Protein AF-A0A293MGV5-F1 (afdb_monomer_lite)

InterPro domains:
  IPR002937 Amine oxidase [PF01593] (5-218)
  IPR002937 Amine oxidase [PF01593] (266-748)
  IPR036188 FAD/NAD(P)-binding domain superfamily [G3DSA:3.50.50.60] (161-233)
  IPR036188 FAD/NAD(P)-binding domain superfamily [G3DSA:3.50.50.60] (258-746)
  IPR036188 FAD/NAD(P)-binding domain superfamily [SSF51905] (5-222)
  IPR036188 FAD/NAD(P)-binding domain superfamily [SSF51905] (254-751)
  IPR050281 Flavin monoamine oxidase and related enzymes [PTHR10742] (247-752)

Structure (mmCIF, N/CA/C/O backbone):
data_AF-A0A293MGV5-F1
#
_entry.id   AF-A0A293MGV5-F1
#
loop_
_atom_site.group_PDB
_atom_site.id
_atom_site.type_symbol
_atom_site.label_atom_id
_atom_site.label_alt_id
_atom_site.label_comp_id
_atom_site.label_asym_id
_atom_site.label_entity_id
_atom_site.label_seq_id
_atom_site.pdbx_PDB_ins_code
_atom_site.Cartn_x
_atom_site.Cartn_y
_atom_site.Cartn_z
_atom_site.occupancy
_atom_site.B_iso_or_equiv
_atom_site.auth_seq_id
_atom_site.auth_comp_id
_atom_site.auth_asym_id
_atom_site.auth_atom_id
_atom_site.pdbx_PDB_model_num
ATOM 1 N N . MET A 1 1 ? 25.548 28.400 -25.382 1.00 33.22 1 MET A N 1
ATOM 2 C CA . MET A 1 1 ? 24.827 29.669 -25.643 1.00 33.22 1 MET A CA 1
ATOM 3 C C . MET A 1 1 ? 23.356 29.427 -25.341 1.00 33.22 1 MET A C 1
ATOM 5 O O . MET A 1 1 ? 22.909 28.340 -25.686 1.00 33.22 1 MET A O 1
ATOM 9 N N . PRO A 1 2 ? 22.609 30.352 -24.710 1.00 43.50 2 PRO A N 1
ATOM 10 C CA . PRO A 1 2 ? 21.152 30.217 -24.649 1.00 43.50 2 PRO A CA 1
ATOM 11 C C . PRO A 1 2 ? 20.612 30.176 -26.086 1.00 43.50 2 PRO A C 1
ATOM 13 O O . PRO A 1 2 ? 21.151 30.873 -26.947 1.00 43.50 2 PRO A O 1
ATOM 16 N N . ILE A 1 3 ? 19.621 29.329 -26.365 1.00 45.78 3 ILE A N 1
ATOM 17 C CA . ILE A 1 3 ? 18.973 29.240 -27.683 1.00 45.78 3 ILE A CA 1
ATOM 18 C C . ILE A 1 3 ? 18.400 30.630 -27.993 1.00 45.78 3 ILE A C 1
ATOM 20 O O . ILE A 1 3 ? 17.550 31.123 -27.258 1.00 45.78 3 ILE A O 1
ATOM 24 N N . ARG A 1 4 ? 18.934 31.318 -29.009 1.00 56.81 4 ARG A N 1
ATOM 25 C CA . ARG A 1 4 ? 18.599 32.730 -29.294 1.00 56.81 4 ARG A CA 1
ATOM 26 C C . ARG A 1 4 ? 17.511 32.906 -30.359 1.00 56.81 4 ARG A C 1
ATOM 28 O O . ARG A 1 4 ? 17.035 34.025 -30.524 1.00 56.81 4 ARG A O 1
ATOM 35 N N . SER A 1 5 ? 17.096 31.841 -31.044 1.00 73.44 5 SER A N 1
ATOM 36 C CA . SER A 1 5 ? 16.064 31.880 -32.090 1.00 73.44 5 SER A CA 1
ATOM 37 C C . SER A 1 5 ? 15.592 30.473 -32.468 1.00 73.44 5 SER A C 1
ATOM 39 O O . SER A 1 5 ? 16.353 29.517 -32.329 1.00 73.44 5 SER A O 1
ATOM 41 N N . PHE A 1 6 ? 14.361 30.366 -32.974 1.00 79.88 6 PHE A N 1
ATOM 42 C CA . PHE A 1 6 ? 13.893 29.201 -33.729 1.00 79.88 6 PHE A CA 1
ATOM 43 C C . PHE A 1 6 ? 14.280 29.378 -35.203 1.00 79.88 6 PHE A C 1
ATOM 45 O O . PHE A 1 6 ? 14.140 30.484 -35.733 1.00 79.88 6 PHE A O 1
ATOM 52 N N . ASP A 1 7 ? 14.777 28.315 -35.834 1.00 78.62 7 ASP A N 1
ATOM 53 C CA . ASP A 1 7 ? 15.048 28.249 -37.273 1.00 78.62 7 ASP A CA 1
ATOM 54 C C . ASP A 1 7 ? 14.378 26.982 -37.840 1.00 78.62 7 ASP A C 1
ATOM 56 O O . ASP A 1 7 ? 14.788 25.882 -37.461 1.00 78.62 7 ASP A O 1
ATOM 60 N N . PRO A 1 8 ? 13.322 27.110 -38.666 1.00 85.88 8 PRO A N 1
ATOM 61 C CA . PRO A 1 8 ? 12.692 28.358 -39.112 1.00 85.88 8 PRO A CA 1
ATOM 62 C C . PRO A 1 8 ? 11.963 29.116 -37.977 1.00 85.88 8 PRO A C 1
ATOM 64 O O . PRO A 1 8 ? 11.707 28.551 -36.909 1.00 85.88 8 PRO A O 1
ATOM 67 N N . PRO A 1 9 ? 11.602 30.402 -38.178 1.00 85.56 9 PRO A N 1
ATOM 68 C CA . PRO A 1 9 ? 10.814 31.159 -37.208 1.00 85.56 9 PRO A CA 1
ATOM 69 C C . PRO A 1 9 ? 9.489 30.470 -36.855 1.00 85.56 9 PRO A C 1
ATOM 71 O O . PRO A 1 9 ? 8.851 29.847 -37.703 1.00 85.56 9 PRO A O 1
ATOM 74 N N . LEU A 1 10 ? 9.044 30.636 -35.605 1.00 88.19 10 LEU A N 1
ATOM 75 C CA . LEU A 1 10 ? 7.764 30.097 -35.142 1.00 88.19 10 LEU A CA 1
ATOM 76 C C . LEU A 1 10 ? 6.576 30.656 -35.949 1.00 88.19 10 LEU A C 1
ATOM 78 O O . LEU A 1 10 ? 6.637 31.806 -36.396 1.00 88.19 10 LEU A O 1
ATOM 82 N N . PRO A 1 11 ? 5.458 29.907 -36.047 1.00 89.94 11 PRO A N 1
ATOM 83 C CA . PRO A 1 11 ? 4.230 30.398 -36.668 1.00 89.94 11 PRO A CA 1
ATOM 84 C C . PRO A 1 11 ? 3.781 31.749 -36.096 1.00 89.94 11 PRO A C 1
ATOM 86 O O . PRO A 1 11 ? 3.897 31.992 -34.892 1.00 89.94 11 PRO A O 1
ATOM 89 N N . GLU A 1 12 ? 3.212 32.612 -36.943 1.00 88.31 12 GLU A N 1
ATOM 90 C CA . GLU A 1 12 ? 2.840 33.990 -36.583 1.00 88.31 12 GLU A CA 1
ATOM 91 C C . GLU A 1 12 ? 1.939 34.053 -35.345 1.00 88.31 12 GLU A C 1
ATOM 93 O O . GLU A 1 12 ? 2.203 34.828 -34.429 1.00 88.31 12 GLU A O 1
ATOM 98 N N . LYS A 1 13 ? 0.941 33.166 -35.261 1.00 86.94 13 LYS A N 1
ATOM 99 C CA . LYS A 1 13 ? 0.036 33.055 -34.107 1.00 86.94 13 LYS A CA 1
ATOM 100 C C . LYS A 1 13 ? 0.788 32.789 -32.795 1.00 86.94 13 LYS A C 1
ATOM 102 O O . LYS A 1 13 ? 0.472 33.364 -31.757 1.00 86.94 13 LYS A O 1
ATOM 107 N N . LYS A 1 14 ? 1.833 31.962 -32.856 1.00 90.56 14 LYS A N 1
ATOM 108 C CA . LYS A 1 14 ? 2.674 31.590 -31.714 1.00 90.56 14 LYS A CA 1
ATOM 109 C C . LYS A 1 14 ? 3.620 32.724 -31.328 1.00 90.56 14 LYS A C 1
ATOM 111 O O . LYS A 1 14 ? 3.763 33.036 -30.150 1.00 90.56 14 LYS A O 1
ATOM 116 N N . MET A 1 15 ? 4.211 33.391 -32.320 1.00 88.81 15 MET A N 1
ATOM 117 C CA . MET A 1 15 ? 5.006 34.606 -32.111 1.00 88.81 15 MET A CA 1
ATOM 118 C C . MET A 1 15 ? 4.174 35.735 -31.499 1.00 88.81 15 MET A C 1
ATOM 120 O O . MET A 1 15 ? 4.673 36.461 -30.641 1.00 88.81 15 MET A O 1
ATOM 124 N N . LEU A 1 16 ? 2.914 35.873 -31.913 1.00 89.19 16 LEU A N 1
ATOM 125 C CA . LEU A 1 16 ? 1.977 36.838 -31.353 1.00 89.19 16 LEU A CA 1
ATOM 126 C C . LEU A 1 16 ? 1.680 36.522 -29.884 1.00 89.19 16 LEU A C 1
ATOM 128 O O . LEU A 1 16 ? 1.791 37.421 -29.055 1.00 89.19 16 LEU A O 1
ATOM 132 N N . ALA A 1 17 ? 1.413 35.256 -29.543 1.00 89.88 17 ALA A N 1
ATOM 133 C CA . ALA A 1 17 ? 1.222 34.829 -28.155 1.00 89.88 17 ALA A CA 1
ATOM 134 C C . ALA A 1 17 ? 2.461 35.106 -27.285 1.00 89.88 17 ALA A C 1
ATOM 136 O O . ALA A 1 17 ? 2.333 35.698 -26.219 1.00 89.88 17 ALA A O 1
ATOM 137 N N . ILE A 1 18 ? 3.670 34.783 -27.765 1.00 89.06 18 ILE A N 1
ATOM 138 C CA . ILE A 1 18 ? 4.932 35.063 -27.046 1.00 89.06 18 ILE A CA 1
ATOM 139 C C . ILE A 1 18 ? 5.128 36.563 -26.803 1.00 89.06 18 ILE A C 1
ATOM 141 O O . ILE A 1 18 ? 5.591 36.957 -25.739 1.00 89.06 18 ILE A O 1
ATOM 145 N N . ARG A 1 19 ? 4.800 37.408 -27.787 1.00 88.25 19 ARG A N 1
ATOM 146 C CA . ARG A 1 19 ? 4.944 38.869 -27.670 1.00 88.25 19 ARG A CA 1
ATOM 147 C C . ARG A 1 19 ? 3.887 39.506 -26.772 1.00 88.25 19 ARG A C 1
ATOM 149 O O . ARG A 1 19 ? 4.117 40.604 -26.277 1.00 88.25 19 ARG A O 1
ATOM 156 N N . SER A 1 20 ? 2.738 38.855 -26.622 1.00 90.19 20 SER A N 1
ATOM 157 C CA . SER A 1 20 ? 1.578 39.409 -25.920 1.00 90.19 20 SER A CA 1
ATOM 158 C C . SER A 1 20 ? 1.483 38.925 -24.482 1.00 90.19 20 SER A C 1
ATOM 160 O O . SER A 1 20 ? 1.046 39.687 -23.625 1.00 90.19 20 SER A O 1
ATOM 162 N N . LEU A 1 21 ? 1.901 37.691 -24.192 1.00 90.19 21 LEU A N 1
ATOM 163 C CA . LEU A 1 21 ? 1.948 37.182 -22.826 1.00 90.19 21 LEU A CA 1
ATOM 164 C C . LEU A 1 21 ? 2.904 38.033 -21.990 1.00 90.19 21 LEU A C 1
ATOM 166 O O . LEU A 1 21 ? 4.056 38.266 -22.357 1.00 90.19 21 LEU A O 1
ATOM 170 N N . GLY A 1 22 ? 2.396 38.515 -20.860 1.00 90.06 22 GLY A N 1
ATOM 171 C CA . GLY A 1 22 ? 3.179 39.291 -19.919 1.00 90.06 22 GLY A CA 1
ATOM 172 C C . GLY A 1 22 ? 3.967 38.379 -18.992 1.00 90.06 22 GLY A C 1
ATOM 173 O O . GLY A 1 22 ? 3.568 37.248 -18.716 1.00 90.06 22 GLY A O 1
ATOM 174 N N . TYR A 1 23 ? 5.065 38.897 -18.457 1.00 90.75 23 TYR A N 1
ATOM 175 C CA . TYR A 1 23 ? 5.704 38.326 -17.280 1.00 90.75 23 TYR A CA 1
ATOM 176 C C . TYR A 1 23 ? 6.105 39.438 -16.313 1.00 90.75 23 TYR A C 1
ATOM 178 O O . TYR A 1 23 ? 6.384 40.572 -16.711 1.00 90.75 23 TYR A O 1
ATOM 186 N N . GLY A 1 24 ? 6.070 39.125 -15.023 1.00 90.00 24 GLY A N 1
ATOM 187 C CA . GLY A 1 24 ? 6.412 40.027 -13.934 1.00 90.00 24 GLY A CA 1
ATOM 188 C C . GLY A 1 24 ? 7.615 39.536 -13.139 1.00 90.00 24 GLY A C 1
ATOM 189 O O . GLY A 1 24 ? 7.994 38.364 -13.199 1.00 90.00 24 GLY A O 1
ATOM 190 N N . THR A 1 25 ? 8.182 40.449 -12.354 1.00 91.94 25 THR A N 1
ATOM 191 C CA . THR A 1 25 ? 9.250 40.158 -11.395 1.00 91.94 25 THR A CA 1
ATOM 192 C C . THR A 1 25 ? 8.686 40.250 -9.986 1.00 91.94 25 THR A C 1
ATOM 194 O O . THR A 1 25 ? 8.092 41.255 -9.596 1.00 91.94 25 THR A O 1
ATOM 197 N N . GLY A 1 26 ? 8.865 39.180 -9.230 1.00 92.75 26 GLY A N 1
ATOM 198 C CA . GLY A 1 26 ? 8.549 39.077 -7.817 1.00 92.75 26 GLY A CA 1
ATOM 199 C C . GLY A 1 26 ? 9.680 38.348 -7.117 1.00 92.75 26 GLY A C 1
ATOM 200 O O . GLY A 1 26 ? 9.900 37.166 -7.393 1.00 92.75 26 GLY A O 1
ATOM 201 N N . ASP A 1 27 ? 10.361 39.057 -6.224 1.00 95.44 27 ASP A N 1
ATOM 202 C CA . ASP A 1 27 ? 11.516 38.581 -5.480 1.00 95.44 27 ASP A CA 1
ATOM 203 C C . ASP A 1 27 ? 11.227 38.455 -3.988 1.00 95.44 27 ASP A C 1
ATOM 205 O O . ASP A 1 27 ? 10.310 39.065 -3.423 1.00 95.44 27 ASP A O 1
ATOM 209 N N . LYS A 1 28 ? 12.049 37.632 -3.341 1.00 96.62 28 LYS A N 1
ATOM 210 C CA . LYS A 1 28 ? 12.054 37.437 -1.896 1.00 96.62 28 LYS A CA 1
ATOM 211 C C . LYS A 1 28 ? 13.355 37.966 -1.327 1.00 96.62 28 LYS A C 1
ATOM 213 O O . LYS A 1 28 ? 14.419 37.641 -1.843 1.00 96.62 28 LYS A O 1
ATOM 218 N N . VAL A 1 29 ? 13.254 38.717 -0.237 1.00 97.44 29 VAL A N 1
ATOM 219 C CA . VAL A 1 29 ? 14.397 39.202 0.543 1.00 97.44 29 VAL A CA 1
ATOM 220 C C . VAL A 1 29 ? 14.314 38.591 1.937 1.00 97.44 29 VAL A C 1
ATOM 222 O O . VAL A 1 29 ? 13.335 38.801 2.648 1.00 97.44 29 VAL A O 1
ATOM 225 N N . PHE A 1 30 ? 15.315 37.818 2.329 1.00 97.19 30 PHE A N 1
ATOM 226 C CA . PHE A 1 30 ? 15.417 37.154 3.622 1.00 97.19 30 PHE A CA 1
ATOM 227 C C . PHE A 1 30 ? 16.366 37.935 4.524 1.00 97.19 30 PHE A C 1
ATOM 229 O O . PHE A 1 30 ? 17.544 38.066 4.218 1.00 97.19 30 PHE A O 1
ATOM 236 N N . LEU A 1 31 ? 15.860 38.439 5.643 1.00 97.00 31 LEU A N 1
ATOM 237 C CA . LEU A 1 31 ? 16.591 39.245 6.615 1.00 97.00 31 LEU A CA 1
ATOM 238 C C . LEU A 1 31 ? 16.837 38.413 7.869 1.00 97.00 31 LEU A C 1
ATOM 240 O O . LEU A 1 31 ? 15.877 37.925 8.469 1.00 97.00 31 LEU A O 1
ATOM 244 N N . ARG A 1 32 ? 18.098 38.274 8.285 1.00 95.75 32 ARG A N 1
ATOM 245 C CA . ARG A 1 32 ? 18.467 37.521 9.495 1.00 95.75 32 ARG A CA 1
ATOM 246 C C . ARG A 1 32 ? 18.732 38.457 10.664 1.00 95.75 32 ARG A C 1
ATOM 248 O O . ARG A 1 32 ? 19.443 39.452 10.521 1.00 95.75 32 ARG A O 1
ATOM 255 N N . TYR A 1 33 ? 18.201 38.116 11.830 1.00 95.19 33 TYR A N 1
ATOM 256 C CA . TYR A 1 33 ? 18.336 38.898 13.056 1.00 95.19 33 TYR A CA 1
ATOM 257 C C . TYR A 1 33 ? 19.033 38.079 14.136 1.00 95.19 33 TYR A C 1
ATOM 259 O O . TYR A 1 33 ? 18.809 36.885 14.260 1.00 95.19 33 TYR A O 1
ATOM 267 N N . ALA A 1 34 ? 19.875 38.721 14.947 1.00 90.75 34 ALA A N 1
ATOM 268 C CA . ALA A 1 34 ? 20.506 38.042 16.079 1.00 90.75 34 ALA A CA 1
ATOM 269 C C . ALA A 1 34 ? 19.493 37.804 17.209 1.00 90.75 34 ALA A C 1
ATOM 271 O O . ALA A 1 34 ? 19.510 36.767 17.862 1.00 90.75 34 ALA A O 1
ATOM 272 N N . ASN A 1 35 ? 18.591 38.770 17.403 1.00 88.69 35 ASN A N 1
ATOM 273 C CA . ASN A 1 35 ? 17.537 38.740 18.407 1.00 88.69 35 ASN A CA 1
ATOM 274 C C . ASN A 1 35 ? 16.200 39.058 17.721 1.00 88.69 35 ASN A C 1
ATOM 276 O O . ASN A 1 35 ? 15.951 40.222 17.392 1.00 88.69 35 ASN A O 1
ATOM 280 N N . PRO A 1 36 ? 15.361 38.046 17.453 1.00 89.62 36 PRO A N 1
ATOM 281 C CA . PRO A 1 36 ? 14.063 38.244 16.814 1.00 89.62 36 PRO A CA 1
ATOM 282 C C . PRO A 1 36 ? 13.122 39.031 17.728 1.00 89.62 36 PRO A C 1
ATOM 284 O O . PRO A 1 36 ? 13.015 38.736 18.917 1.00 89.62 36 PRO A O 1
ATOM 287 N N . PHE A 1 37 ? 12.427 40.025 17.177 1.00 91.44 37 PHE A N 1
ATOM 288 C CA . PHE A 1 37 ? 11.472 40.864 17.919 1.00 91.44 37 PHE A CA 1
ATOM 289 C C . PHE A 1 37 ? 10.004 40.460 17.687 1.00 91.44 37 PHE A C 1
ATOM 291 O O . PHE A 1 37 ? 9.096 41.101 18.209 1.00 91.44 37 PHE A O 1
ATOM 298 N N . TRP A 1 38 ? 9.774 39.417 16.888 1.00 91.75 38 TRP A N 1
ATOM 299 C CA . TRP A 1 38 ? 8.459 38.927 16.472 1.00 91.75 38 TRP A CA 1
ATOM 300 C C . TRP A 1 38 ? 8.199 37.515 17.003 1.00 91.75 38 TRP A C 1
ATOM 302 O O . TRP A 1 38 ? 9.115 36.806 17.428 1.00 91.75 38 TRP A O 1
ATOM 312 N N . LYS A 1 39 ? 6.941 37.078 16.949 1.00 87.75 39 LYS A N 1
ATOM 313 C CA . LYS A 1 39 ? 6.539 35.706 17.287 1.00 87.75 39 LYS A CA 1
ATOM 314 C C . LYS A 1 39 ? 6.528 34.803 16.046 1.00 87.75 39 LYS A C 1
ATOM 316 O O . LYS A 1 39 ? 6.246 35.274 14.944 1.00 87.75 39 LYS A O 1
ATOM 321 N N . PRO A 1 40 ? 6.772 33.487 16.189 1.00 83.56 40 PRO A N 1
ATOM 322 C CA . PRO A 1 40 ? 6.628 32.550 15.077 1.00 83.56 40 PRO A CA 1
ATOM 323 C C . PRO A 1 40 ? 5.228 32.617 14.448 1.00 83.56 40 PR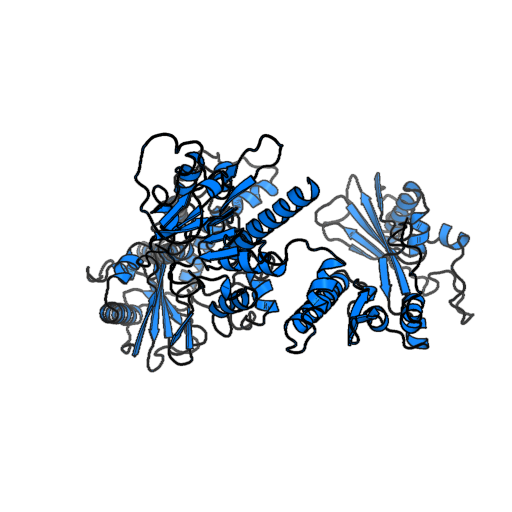O A C 1
ATOM 325 O O . PRO A 1 40 ? 4.222 32.538 15.150 1.00 83.56 40 PRO A O 1
ATOM 328 N N . GLY A 1 41 ? 5.166 32.752 13.122 1.00 83.44 41 GLY A N 1
ATOM 329 C CA . GLY A 1 41 ? 3.917 32.873 12.364 1.00 83.44 41 GLY A CA 1
ATOM 330 C C . GLY A 1 41 ? 3.377 34.301 12.226 1.00 83.44 41 GLY A C 1
ATOM 331 O O . GLY A 1 41 ? 2.392 34.496 11.519 1.00 83.44 41 GLY A O 1
ATOM 332 N N . GLU A 1 42 ? 4.014 35.297 12.848 1.00 90.69 42 GLU A N 1
ATOM 333 C CA . GLU A 1 42 ? 3.651 36.708 12.702 1.00 90.69 42 GLU A CA 1
ATOM 334 C C . GLU A 1 42 ? 3.956 37.234 11.286 1.00 90.69 42 GLU A C 1
ATOM 336 O O . GLU A 1 42 ? 4.949 36.840 10.657 1.00 90.69 42 GLU A O 1
ATOM 341 N N . ILE A 1 43 ? 3.071 38.102 10.784 1.00 92.38 43 ILE A N 1
ATOM 342 C CA . ILE A 1 43 ? 3.128 38.726 9.456 1.00 92.38 43 ILE A CA 1
ATOM 343 C C . ILE A 1 43 ? 2.935 40.234 9.620 1.00 92.38 43 ILE A C 1
ATOM 345 O O . ILE A 1 43 ? 1.949 40.680 10.204 1.00 92.38 43 ILE A O 1
ATOM 349 N N . PHE A 1 44 ? 3.839 41.018 9.038 1.00 92.81 44 PHE A N 1
ATOM 350 C CA . PHE A 1 44 ? 3.769 42.475 9.004 1.00 92.81 44 PHE A CA 1
ATOM 351 C C . PHE A 1 44 ? 3.340 42.932 7.611 1.00 92.81 44 PHE A C 1
ATOM 353 O O . PHE A 1 44 ? 4.132 42.909 6.668 1.00 92.81 44 PHE A O 1
ATOM 360 N N . HIS A 1 45 ? 2.078 43.330 7.469 1.00 90.31 45 HIS A N 1
ATOM 361 C CA . HIS A 1 45 ? 1.569 43.913 6.228 1.00 90.31 45 HIS A CA 1
ATOM 362 C C . HIS A 1 45 ? 2.002 45.374 6.100 1.00 90.31 45 HIS A C 1
ATOM 364 O O . HIS A 1 45 ? 1.907 46.139 7.060 1.00 90.31 45 HIS A O 1
ATOM 370 N N . VAL A 1 46 ? 2.452 45.763 4.908 1.00 89.12 46 VAL A N 1
ATOM 371 C CA . VAL A 1 46 ? 2.882 47.132 4.617 1.00 89.12 46 VAL A CA 1
ATOM 372 C C . VAL A 1 46 ? 1.791 47.820 3.804 1.00 89.12 46 VAL A C 1
ATOM 374 O O . VAL A 1 46 ? 1.459 47.381 2.706 1.00 89.12 46 VAL A O 1
ATOM 377 N N . PHE A 1 47 ? 1.232 48.901 4.347 1.00 81.75 47 PHE A N 1
ATOM 378 C CA . PHE A 1 47 ? 0.232 49.724 3.670 1.00 81.75 47 PHE A CA 1
ATOM 379 C C . PHE A 1 47 ? 0.748 51.152 3.525 1.00 81.75 47 PHE A C 1
ATOM 381 O O . PHE A 1 47 ? 1.032 51.823 4.518 1.00 81.75 47 PHE A O 1
ATOM 388 N N . TRP A 1 48 ? 0.831 51.629 2.287 1.00 77.88 48 TRP A N 1
ATOM 389 C CA . TRP A 1 48 ? 1.218 53.000 1.971 1.00 77.88 48 TRP A CA 1
ATOM 390 C C . TRP A 1 48 ? -0.047 53.853 1.787 1.00 77.88 48 TRP A C 1
ATOM 392 O O . TRP A 1 48 ? -0.840 53.608 0.880 1.00 77.88 48 TRP A O 1
ATOM 402 N N . LEU A 1 49 ? -0.283 54.805 2.698 1.00 68.75 49 LEU A N 1
ATOM 403 C CA . LEU A 1 49 ? -1.564 55.527 2.838 1.00 68.75 49 LEU A CA 1
ATOM 404 C C . LEU A 1 49 ? -1.759 56.706 1.867 1.00 68.75 49 LEU A C 1
ATOM 406 O O . LEU A 1 49 ? -2.836 57.289 1.811 1.00 68.75 49 LEU A O 1
ATOM 410 N N . ASP A 1 50 ? -0.740 57.060 1.098 1.00 62.75 50 ASP A N 1
ATOM 411 C CA . ASP A 1 50 ? -0.708 58.157 0.122 1.00 62.75 50 ASP A CA 1
ATOM 412 C C . ASP A 1 50 ? -1.322 57.805 -1.254 1.00 62.75 50 ASP A C 1
ATOM 414 O O . ASP A 1 50 ? -1.226 58.592 -2.194 1.00 62.75 50 ASP A O 1
ATOM 418 N N . GLY A 1 51 ? -2.038 56.677 -1.365 1.00 50.03 51 GLY A N 1
ATOM 419 C CA . GLY A 1 51 ? -2.909 56.354 -2.507 1.00 50.03 51 GLY A CA 1
ATOM 420 C C . GLY A 1 51 ? -2.172 56.010 -3.813 1.00 50.03 51 GLY A C 1
ATOM 421 O O . GLY A 1 51 ? -0.953 55.876 -3.834 1.00 50.03 51 GLY A O 1
ATOM 422 N N . LEU A 1 52 ? -2.933 55.829 -4.903 1.00 46.22 52 LEU A N 1
ATOM 423 C CA . LEU A 1 52 ? -2.590 55.223 -6.214 1.00 46.22 52 LEU A CA 1
ATOM 424 C C . LEU A 1 52 ? -1.348 55.773 -6.972 1.00 46.22 52 LEU A C 1
ATOM 426 O O . LEU A 1 52 ? -1.048 55.301 -8.063 1.00 46.22 52 LEU A O 1
ATOM 430 N N . ASN A 1 53 ? -0.560 56.685 -6.399 1.00 50.91 53 ASN A N 1
ATOM 431 C CA . ASN A 1 53 ? 0.686 57.229 -6.963 1.00 50.91 53 ASN A CA 1
ATOM 432 C C . ASN A 1 53 ? 1.885 56.260 -6.868 1.00 50.91 53 ASN A C 1
ATOM 434 O O . ASN A 1 53 ? 3.030 56.697 -6.746 1.00 50.91 53 ASN A O 1
ATOM 438 N N . HIS A 1 54 ? 1.657 54.944 -6.901 1.00 52.25 54 HIS A N 1
ATOM 439 C CA . HIS A 1 54 ? 2.643 53.907 -6.546 1.00 52.25 54 HIS A CA 1
ATOM 440 C C . HIS A 1 54 ? 3.923 53.875 -7.401 1.00 52.25 54 HIS A C 1
ATOM 442 O O . HIS A 1 54 ? 4.844 53.123 -7.097 1.00 52.25 54 HIS A O 1
ATOM 448 N N . CYS A 1 55 ? 4.005 54.698 -8.444 1.00 50.00 55 CYS A N 1
ATOM 449 C CA . CYS A 1 55 ? 5.054 54.643 -9.454 1.00 50.00 55 CYS A CA 1
ATOM 450 C C . CYS A 1 55 ? 5.496 56.035 -9.956 1.00 50.00 55 CYS A C 1
ATOM 452 O O . CYS A 1 55 ? 6.269 56.126 -10.897 1.00 50.00 55 CYS A O 1
ATOM 454 N N . GLY A 1 56 ? 5.010 57.137 -9.371 1.00 46.09 56 GLY A N 1
ATOM 455 C CA . GLY A 1 56 ? 5.260 58.478 -9.922 1.00 46.09 56 GLY A CA 1
ATOM 456 C C . GLY A 1 56 ? 4.401 58.851 -11.140 1.00 46.09 56 GLY A C 1
ATOM 457 O O . GLY A 1 56 ? 4.668 59.880 -11.758 1.00 46.09 56 GLY A O 1
ATOM 458 N N . ASN A 1 57 ? 3.354 58.079 -11.450 1.00 43.69 57 ASN A N 1
ATOM 459 C CA . ASN A 1 57 ? 2.375 58.448 -12.473 1.00 43.69 57 ASN A CA 1
ATOM 460 C C . ASN A 1 57 ? 1.497 59.584 -11.938 1.00 43.69 57 ASN A C 1
ATOM 462 O O . ASN A 1 57 ? 0.837 59.435 -10.908 1.00 43.69 57 ASN A O 1
ATOM 466 N N . LYS A 1 58 ? 1.514 60.735 -12.618 1.00 42.22 58 LYS A N 1
ATOM 467 C CA . LYS A 1 58 ? 0.523 61.788 -12.385 1.00 42.22 58 LYS A CA 1
ATOM 468 C C . LYS A 1 58 ? -0.830 61.276 -12.874 1.00 42.22 58 LYS A C 1
ATOM 470 O O . LYS A 1 58 ? -0.930 60.778 -13.985 1.00 42.22 58 LYS A O 1
ATOM 475 N N . VAL A 1 59 ? -1.856 61.446 -12.049 1.00 42.53 59 VAL A N 1
ATOM 476 C CA . VAL A 1 59 ? -3.248 61.029 -12.307 1.00 42.53 59 VAL A CA 1
ATOM 477 C C . VAL A 1 59 ? -3.888 61.765 -13.505 1.00 42.53 59 VAL A C 1
ATOM 479 O O . VAL A 1 59 ? -4.961 61.379 -13.950 1.00 42.53 59 VAL A O 1
ATOM 482 N N . ASP A 1 60 ? -3.227 62.789 -14.054 1.00 44.09 60 ASP A N 1
ATOM 483 C CA . ASP A 1 60 ? -3.808 63.699 -15.051 1.00 44.09 60 ASP A CA 1
ATOM 484 C C . ASP A 1 60 ? -3.501 63.350 -16.521 1.00 44.09 60 ASP A C 1
ATOM 486 O O . ASP A 1 60 ? -3.977 64.047 -17.414 1.00 44.09 60 ASP A O 1
ATOM 490 N N . GLU A 1 61 ? -2.736 62.293 -16.807 1.00 43.94 61 GLU A N 1
ATOM 491 C CA . GLU A 1 61 ? -2.522 61.819 -18.180 1.00 43.94 61 GLU A CA 1
ATOM 492 C C . GLU A 1 61 ? -2.882 60.329 -18.264 1.00 43.94 61 GLU A C 1
ATOM 494 O O . GLU A 1 61 ? -2.300 59.506 -17.561 1.00 43.94 61 GLU A O 1
ATOM 499 N N . ASP A 1 62 ? -3.828 59.981 -19.146 1.00 41.00 62 ASP A N 1
ATOM 500 C CA . ASP A 1 62 ? -4.297 58.613 -19.460 1.00 41.00 62 ASP A CA 1
ATOM 501 C C . ASP A 1 62 ? -3.190 57.683 -20.021 1.00 41.00 62 ASP A C 1
ATOM 503 O O . ASP A 1 62 ? -3.462 56.591 -20.522 1.00 41.00 62 ASP A O 1
ATOM 507 N N . ASP A 1 63 ? -1.925 58.094 -19.935 1.00 41.81 63 ASP A N 1
ATOM 508 C CA . ASP A 1 63 ? -0.763 57.347 -20.383 1.00 41.81 63 ASP A CA 1
ATOM 509 C C . ASP A 1 63 ? 0.015 56.749 -19.197 1.00 41.81 63 ASP A C 1
ATOM 511 O O . ASP A 1 63 ? 1.032 57.261 -18.723 1.00 41.81 63 ASP A O 1
ATOM 515 N N . MET A 1 64 ? -0.455 55.590 -18.734 1.00 42.78 64 MET A N 1
ATOM 516 C CA . MET A 1 64 ? 0.253 54.740 -17.767 1.00 42.78 64 MET A CA 1
ATOM 517 C C . MET A 1 64 ? 1.540 54.099 -18.339 1.00 42.78 64 MET A C 1
ATOM 519 O O . MET A 1 64 ? 2.167 53.302 -17.640 1.00 42.78 64 MET A O 1
ATOM 523 N N . SER A 1 65 ? 1.945 54.398 -19.585 1.00 40.75 65 SER A N 1
ATOM 524 C CA . SER A 1 65 ? 3.126 53.799 -20.231 1.00 40.75 65 SER A CA 1
ATOM 525 C C . SER A 1 65 ? 4.447 54.534 -19.964 1.00 40.75 65 SER A C 1
ATOM 527 O O . SER A 1 65 ? 5.516 54.021 -20.314 1.00 40.75 65 SER A O 1
ATOM 529 N N . SER A 1 66 ? 4.418 55.703 -19.308 1.00 45.88 66 SER A N 1
ATOM 530 C CA . SER A 1 66 ? 5.649 56.378 -18.881 1.00 45.88 66 SER A CA 1
ATOM 531 C C . SER A 1 66 ? 6.253 55.667 -17.659 1.00 45.88 66 SER A C 1
ATOM 533 O O . SER A 1 66 ? 5.807 55.796 -16.525 1.00 45.88 66 SER A O 1
ATOM 535 N N . TRP A 1 67 ? 7.260 54.833 -17.915 1.00 50.56 67 TRP A N 1
ATOM 536 C CA . TRP A 1 67 ? 7.975 54.055 -16.904 1.00 50.56 67 TRP A CA 1
ATOM 537 C C . TRP A 1 67 ? 8.543 54.938 -15.785 1.00 50.56 67 TRP A C 1
ATOM 539 O O . TRP A 1 67 ? 9.101 56.009 -16.042 1.00 50.56 67 TRP A O 1
ATOM 549 N N . VAL A 1 68 ? 8.481 54.435 -14.548 1.00 59.66 68 VAL A N 1
ATOM 550 C CA . VAL A 1 68 ? 9.161 55.021 -13.384 1.00 59.66 68 VAL A CA 1
ATOM 551 C C . VAL A 1 68 ? 10.629 55.255 -13.725 1.00 59.66 68 VAL A C 1
ATOM 553 O O . VAL A 1 68 ? 11.344 54.333 -14.118 1.00 59.66 68 VAL A O 1
ATOM 556 N N . THR A 1 69 ? 11.108 56.486 -13.581 1.00 59.84 69 THR A N 1
ATOM 557 C CA . THR A 1 69 ? 12.516 56.785 -13.860 1.00 59.84 69 THR A CA 1
ATOM 558 C C . THR A 1 69 ? 13.421 56.145 -12.804 1.00 59.84 69 THR A C 1
ATOM 560 O O . THR A 1 69 ? 13.068 56.050 -11.627 1.00 59.84 69 THR A O 1
ATOM 563 N N . HIS A 1 70 ? 14.645 55.778 -13.191 1.00 59.25 70 HIS A N 1
ATOM 564 C CA . HIS A 1 70 ? 15.671 55.277 -12.262 1.00 59.25 70 HIS A CA 1
ATOM 565 C C . HIS A 1 70 ? 15.889 56.226 -11.061 1.00 59.25 70 HIS A C 1
ATOM 567 O O . HIS A 1 70 ? 16.094 55.786 -9.934 1.00 59.25 70 HIS A O 1
ATOM 573 N N . SER A 1 71 ? 15.773 57.541 -11.296 1.00 64.62 71 SER A N 1
ATOM 574 C CA . SER A 1 71 ? 15.857 58.586 -10.265 1.00 64.62 71 SER A CA 1
ATOM 575 C C . SER A 1 71 ? 14.726 58.496 -9.229 1.00 64.62 71 SER A C 1
ATOM 577 O O . SER A 1 71 ? 14.967 58.660 -8.034 1.00 64.62 71 SER A O 1
ATOM 579 N N . GLN A 1 72 ? 13.501 58.179 -9.665 1.00 68.38 72 GLN A N 1
ATOM 580 C CA . GLN A 1 72 ? 12.359 57.971 -8.771 1.00 68.38 72 GLN A CA 1
ATOM 581 C C . GLN A 1 72 ? 12.500 56.670 -7.967 1.00 68.38 72 GLN A C 1
ATOM 583 O O . GLN A 1 72 ? 12.233 56.676 -6.767 1.00 68.38 72 GLN A O 1
ATOM 588 N N . LEU A 1 73 ? 12.962 55.569 -8.575 1.00 75.00 73 LEU A N 1
ATOM 589 C CA . LEU A 1 73 ? 13.139 54.287 -7.870 1.00 75.00 73 LEU A CA 1
ATOM 590 C C . LEU A 1 73 ? 14.241 54.336 -6.807 1.00 75.00 73 LEU A C 1
ATOM 592 O O . LEU A 1 73 ? 14.082 53.721 -5.752 1.00 75.00 73 LEU A O 1
ATOM 596 N N . ASN A 1 74 ? 15.291 55.136 -7.014 1.00 74.44 74 ASN A N 1
ATOM 597 C CA . ASN A 1 74 ? 16.377 55.302 -6.044 1.00 74.44 74 ASN A CA 1
ATOM 598 C C . ASN A 1 74 ? 15.884 55.717 -4.643 1.00 74.44 74 ASN A C 1
ATOM 600 O O . ASN A 1 74 ? 16.476 55.348 -3.634 1.00 74.44 74 ASN A O 1
ATOM 604 N N . THR A 1 75 ? 14.770 56.449 -4.562 1.00 75.56 75 THR A N 1
ATOM 605 C CA . THR A 1 75 ? 14.182 56.903 -3.291 1.00 75.56 75 THR A CA 1
ATOM 606 C C . THR A 1 75 ? 12.895 56.172 -2.906 1.00 75.56 75 THR A C 1
ATOM 608 O O . THR A 1 75 ? 12.316 56.485 -1.867 1.00 75.56 75 THR A O 1
ATOM 611 N N . SER A 1 76 ? 12.423 55.213 -3.712 1.00 80.62 76 SER A N 1
ATOM 612 C CA . SER A 1 76 ? 11.071 54.654 -3.553 1.00 80.62 76 SER A CA 1
ATOM 613 C C . SER A 1 76 ? 10.907 53.162 -3.869 1.00 80.62 76 SER A C 1
ATOM 615 O O . SER A 1 76 ? 9.809 52.637 -3.694 1.00 80.62 76 SER A O 1
ATOM 617 N N . TRP A 1 77 ? 11.957 52.437 -4.268 1.00 87.00 77 TRP A N 1
ATOM 618 C CA . TRP A 1 77 ? 11.869 51.008 -4.617 1.00 87.00 77 TRP A CA 1
ATOM 619 C C . TRP A 1 77 ? 11.263 50.135 -3.503 1.00 87.00 77 TRP A C 1
ATOM 621 O O . TRP A 1 77 ? 10.492 49.217 -3.774 1.00 87.00 77 TRP A O 1
ATOM 631 N N . PHE A 1 78 ? 11.543 50.456 -2.236 1.00 87.06 78 PHE A N 1
ATOM 632 C CA . PHE A 1 78 ? 11.040 49.731 -1.064 1.00 87.06 78 PHE A CA 1
ATOM 633 C C . PHE A 1 78 ? 9.513 49.820 -0.911 1.00 87.06 78 PHE A C 1
ATOM 635 O O . PHE A 1 78 ? 8.914 49.037 -0.176 1.00 87.06 78 PHE A O 1
ATOM 642 N N . ARG A 1 79 ? 8.857 50.742 -1.626 1.00 85.50 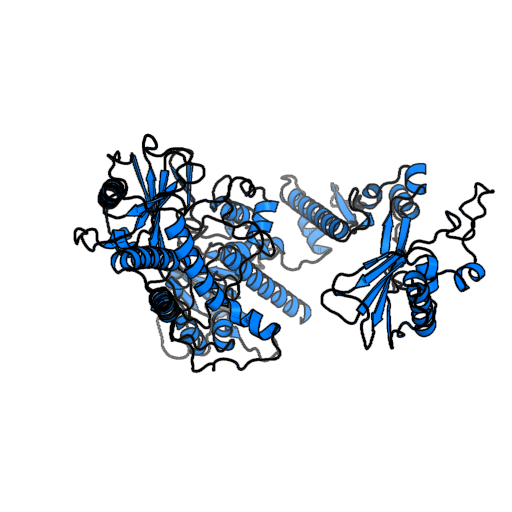79 ARG A N 1
ATOM 643 C CA . ARG A 1 79 ? 7.396 50.873 -1.636 1.00 85.50 79 ARG A CA 1
ATOM 644 C C . ARG A 1 79 ? 6.700 49.704 -2.332 1.00 85.50 79 ARG A C 1
ATOM 646 O O . ARG A 1 79 ? 5.520 49.474 -2.096 1.00 85.50 79 ARG A O 1
ATOM 653 N N . TYR A 1 80 ? 7.441 48.924 -3.116 1.00 87.12 80 TYR A N 1
ATOM 654 C CA . TYR A 1 80 ? 6.966 47.684 -3.729 1.00 87.12 80 TYR A CA 1
ATOM 655 C C . TYR A 1 80 ? 7.008 46.476 -2.778 1.00 87.12 80 TYR A C 1
ATOM 657 O O . TYR A 1 80 ? 6.659 45.363 -3.182 1.00 87.12 80 TYR A O 1
ATOM 665 N N . ILE A 1 81 ? 7.436 46.670 -1.524 1.00 91.88 81 ILE A N 1
ATOM 666 C CA . ILE A 1 81 ? 7.358 45.651 -0.478 1.00 91.88 81 ILE A CA 1
ATOM 667 C C . ILE A 1 81 ? 5.927 45.607 0.058 1.00 91.88 81 ILE A C 1
ATOM 669 O O . ILE A 1 81 ? 5.443 46.585 0.624 1.00 91.88 81 ILE A O 1
ATOM 673 N N . GLY A 1 82 ? 5.259 44.462 -0.093 1.00 88.38 82 GLY A N 1
ATOM 674 C CA . GLY A 1 82 ? 3.871 44.294 0.362 1.00 88.38 82 GLY A CA 1
ATOM 675 C C . GLY A 1 82 ? 3.739 43.742 1.784 1.00 88.38 82 GLY A C 1
ATOM 676 O O . GLY A 1 82 ? 2.756 44.008 2.478 1.00 88.38 82 GLY A O 1
ATOM 677 N N . ARG A 1 83 ? 4.708 42.933 2.228 1.00 93.75 83 ARG A N 1
ATOM 678 C CA . ARG A 1 83 ? 4.684 42.285 3.548 1.00 93.75 83 ARG A CA 1
ATOM 679 C C . ARG A 1 83 ? 6.040 41.720 3.955 1.00 93.75 83 ARG A C 1
ATOM 681 O O . ARG A 1 83 ? 6.846 41.385 3.085 1.00 93.75 83 ARG A O 1
ATOM 688 N N . PHE A 1 84 ? 6.201 41.507 5.259 1.00 96.06 84 PHE A N 1
ATOM 689 C CA . PHE A 1 84 ? 7.255 40.696 5.871 1.00 96.06 84 PHE A CA 1
ATOM 690 C C . PHE A 1 84 ? 6.636 39.513 6.616 1.00 96.06 84 PHE A C 1
ATOM 692 O O . PHE A 1 84 ? 5.761 39.696 7.458 1.00 96.06 84 PHE A O 1
ATOM 699 N N . ASN A 1 85 ? 7.113 38.305 6.337 1.00 94.75 85 ASN A N 1
ATOM 700 C CA . ASN A 1 85 ? 6.618 37.076 6.945 1.00 94.75 85 ASN A CA 1
ATOM 701 C C . ASN A 1 85 ? 7.709 36.445 7.806 1.00 94.75 85 ASN A C 1
ATOM 703 O O . ASN A 1 85 ? 8.828 36.253 7.329 1.00 94.75 85 ASN A O 1
ATOM 707 N N . SER A 1 86 ? 7.377 36.042 9.029 1.00 93.38 86 SER A N 1
ATOM 708 C CA . SER A 1 86 ? 8.245 35.140 9.791 1.00 93.38 86 SER A CA 1
ATOM 709 C C . SER A 1 86 ? 8.279 33.740 9.169 1.00 93.38 86 SER A C 1
ATOM 711 O O . SER A 1 86 ? 7.271 33.231 8.667 1.00 93.38 86 SER A O 1
ATOM 713 N N . ILE A 1 87 ? 9.455 33.108 9.176 1.00 90.00 87 ILE A N 1
ATOM 714 C CA . ILE A 1 87 ? 9.654 31.773 8.602 1.00 90.00 87 ILE A CA 1
ATOM 715 C C . ILE A 1 87 ? 9.511 30.706 9.694 1.00 90.00 87 ILE A C 1
ATOM 717 O O . ILE A 1 87 ? 10.265 30.682 10.661 1.00 90.00 87 ILE A O 1
ATOM 721 N N . ARG A 1 88 ? 8.549 29.783 9.534 1.00 78.31 88 ARG A N 1
ATOM 722 C CA . ARG A 1 88 ? 8.156 28.809 10.579 1.00 78.31 88 ARG A CA 1
ATOM 723 C C . ARG A 1 88 ? 9.301 27.939 11.116 1.00 78.31 88 ARG A C 1
ATOM 725 O O . ARG A 1 88 ? 9.297 27.623 12.298 1.00 78.31 88 ARG A O 1
ATOM 732 N N . HIS A 1 89 ? 10.261 27.571 10.269 1.00 82.12 89 HIS A N 1
ATOM 733 C CA . HIS A 1 89 ? 11.396 26.710 10.637 1.00 82.12 89 HIS A CA 1
ATOM 734 C C . HIS A 1 89 ? 12.713 27.482 10.836 1.00 82.12 89 HIS A C 1
ATOM 736 O O . HIS A 1 89 ? 13.739 26.873 11.116 1.00 82.12 89 HIS A O 1
ATOM 742 N N . HIS A 1 90 ? 12.678 28.816 10.722 1.00 86.44 90 HIS A N 1
ATOM 743 C CA . HIS A 1 90 ? 13.814 29.714 10.936 1.00 86.44 90 HIS A CA 1
ATOM 744 C C . HIS A 1 90 ? 13.346 30.925 11.747 1.00 86.44 90 HIS A C 1
ATOM 746 O O . HIS A 1 90 ? 12.963 31.959 11.197 1.00 86.44 90 HIS A O 1
ATOM 752 N N . SER A 1 91 ? 13.337 30.769 13.074 1.00 87.56 91 SER A N 1
ATOM 753 C CA . SER A 1 91 ? 12.794 31.758 14.018 1.00 87.56 91 SER A CA 1
ATOM 754 C C . SER A 1 91 ? 13.498 33.116 13.975 1.00 87.56 91 SER A C 1
ATOM 756 O O . SER A 1 91 ? 12.961 34.095 14.482 1.00 87.56 91 SER A O 1
ATOM 758 N N . ASP A 1 92 ? 14.685 33.171 13.379 1.00 92.88 92 ASP A N 1
ATOM 759 C CA . ASP A 1 92 ? 15.547 34.338 13.245 1.00 92.88 92 ASP A CA 1
ATOM 760 C C . ASP A 1 92 ? 15.476 35.038 11.881 1.00 92.88 92 ASP A C 1
ATOM 762 O O . ASP A 1 92 ? 16.201 36.010 11.652 1.00 92.88 92 ASP A O 1
ATOM 766 N N . VAL A 1 93 ? 14.580 34.593 10.992 1.00 95.31 93 VAL A N 1
ATOM 767 C CA . VAL A 1 93 ? 14.472 35.104 9.620 1.00 95.31 93 VAL A CA 1
ATOM 768 C C . VAL A 1 93 ? 13.096 35.705 9.324 1.00 95.31 93 VAL A C 1
ATOM 770 O O . VAL A 1 93 ? 12.057 35.068 9.527 1.00 95.31 93 VAL A O 1
ATOM 773 N N . LEU A 1 94 ? 13.100 36.915 8.755 1.00 96.06 94 LEU A N 1
ATOM 774 C CA . LEU A 1 94 ? 11.945 37.526 8.090 1.00 96.06 94 LEU A CA 1
ATOM 775 C C . LEU A 1 94 ? 12.116 37.474 6.572 1.00 96.06 94 LEU A C 1
ATOM 777 O O . LEU A 1 94 ? 13.172 37.816 6.054 1.00 96.06 94 LEU A O 1
ATOM 781 N N . CYS A 1 95 ? 11.063 37.107 5.847 1.00 96.81 95 CYS A N 1
ATOM 782 C CA . CYS A 1 95 ? 11.011 37.163 4.388 1.00 96.81 95 CYS A CA 1
ATOM 783 C C . CYS A 1 95 ? 10.109 38.309 3.930 1.00 96.81 95 CYS A C 1
ATOM 785 O O . CYS A 1 95 ? 8.895 38.271 4.146 1.00 96.81 95 CYS A O 1
ATOM 787 N N . ALA A 1 96 ? 10.689 39.296 3.256 1.00 96.75 96 ALA A N 1
ATOM 788 C CA . ALA A 1 96 ? 9.964 40.330 2.538 1.00 96.75 96 ALA A CA 1
ATOM 789 C C . ALA A 1 96 ? 9.624 39.859 1.119 1.00 96.75 96 ALA A C 1
ATOM 791 O O . ALA A 1 96 ? 10.440 39.203 0.470 1.00 96.75 96 ALA A O 1
ATOM 792 N N . TRP A 1 97 ? 8.436 40.217 0.637 1.00 94.06 97 TRP A N 1
ATOM 793 C CA . TRP A 1 97 ? 8.059 40.066 -0.771 1.00 94.06 97 TRP A CA 1
ATOM 794 C C . TRP A 1 97 ? 8.097 41.427 -1.455 1.00 94.06 97 TRP A C 1
ATOM 796 O O . TRP A 1 97 ? 7.392 42.338 -1.013 1.00 94.06 97 TRP A O 1
ATOM 806 N N . ILE A 1 98 ? 8.874 41.539 -2.532 1.00 93.06 98 ILE A N 1
ATOM 807 C CA . ILE A 1 98 ? 8.977 42.738 -3.368 1.00 93.06 98 ILE A CA 1
ATOM 808 C C . ILE A 1 98 ? 8.631 42.398 -4.817 1.00 93.06 98 ILE A C 1
ATOM 810 O O . ILE A 1 98 ? 8.962 41.319 -5.298 1.00 93.06 98 ILE A O 1
ATOM 814 N N . THR A 1 99 ? 7.925 43.287 -5.515 1.00 89.88 99 THR A N 1
ATOM 815 C CA . THR A 1 99 ? 7.395 43.006 -6.862 1.00 89.88 99 THR A CA 1
ATOM 816 C C . THR A 1 99 ? 7.603 44.169 -7.835 1.00 89.88 99 THR A C 1
ATOM 818 O O . THR A 1 99 ? 8.012 45.256 -7.433 1.00 89.88 99 THR A O 1
ATOM 821 N N . GLY A 1 100 ? 7.340 43.948 -9.123 1.00 87.19 100 GLY A N 1
ATOM 822 C CA . GLY A 1 100 ? 7.329 44.993 -10.150 1.00 87.19 100 GLY A CA 1
ATOM 823 C C . GLY A 1 100 ? 8.695 45.645 -10.389 1.00 87.19 100 GLY A C 1
ATOM 824 O O . GLY A 1 100 ? 9.739 45.007 -10.253 1.00 87.19 100 GLY A O 1
ATOM 825 N N . GLU A 1 101 ? 8.690 46.931 -10.747 1.00 85.19 101 GLU A N 1
ATOM 826 C CA . GLU A 1 101 ? 9.916 47.700 -11.018 1.00 85.19 101 GLU A CA 1
ATOM 827 C C . GLU A 1 101 ? 10.799 47.875 -9.776 1.00 85.19 101 GLU A C 1
ATOM 829 O O . GLU A 1 101 ? 12.024 47.915 -9.888 1.00 85.19 101 GLU A O 1
ATOM 834 N N . GLY A 1 102 ? 10.201 47.901 -8.578 1.00 87.94 102 GLY A N 1
ATOM 835 C CA . GLY A 1 102 ? 10.956 47.923 -7.327 1.00 87.94 102 GLY A CA 1
ATOM 836 C C . GLY A 1 102 ? 11.800 46.666 -7.127 1.00 87.94 102 GLY A C 1
ATOM 837 O O . GLY A 1 102 ? 12.928 46.778 -6.659 1.00 87.94 102 GLY A O 1
ATOM 838 N N . ALA A 1 103 ? 11.300 45.490 -7.528 1.00 92.12 103 ALA A N 1
ATOM 839 C CA . ALA A 1 103 ? 12.070 44.246 -7.482 1.00 92.12 103 ALA A CA 1
ATOM 840 C C . ALA A 1 103 ? 13.261 44.293 -8.451 1.00 92.12 103 ALA A C 1
ATOM 842 O O . ALA A 1 103 ? 14.397 44.111 -8.028 1.00 92.12 103 ALA A O 1
ATOM 843 N N . LYS A 1 104 ? 13.027 44.669 -9.716 1.00 91.06 104 LYS A N 1
ATOM 844 C CA . LYS A 1 104 ? 14.092 44.798 -10.729 1.00 91.06 104 LYS A CA 1
ATOM 845 C C . LYS A 1 104 ? 15.184 45.781 -10.311 1.00 91.06 104 LYS A C 1
ATOM 847 O O . LYS A 1 104 ? 16.365 45.506 -10.485 1.00 91.06 104 LYS A O 1
ATOM 852 N N . PHE A 1 105 ? 14.796 46.931 -9.760 1.00 91.56 105 PHE A N 1
ATOM 853 C CA . PHE A 1 105 ? 15.754 47.910 -9.257 1.00 91.56 105 PHE A CA 1
ATOM 854 C C . PHE A 1 105 ? 16.497 47.384 -8.027 1.00 91.56 105 PHE A C 1
ATOM 856 O O . PHE A 1 105 ? 17.716 47.521 -7.955 1.00 91.56 105 PHE A O 1
ATOM 863 N N . MET A 1 106 ? 15.786 46.732 -7.100 1.00 94.69 106 MET A N 1
ATOM 864 C CA . MET A 1 106 ? 16.375 46.110 -5.915 1.00 94.69 106 MET A CA 1
ATOM 865 C C . MET A 1 106 ? 17.497 45.142 -6.293 1.00 94.69 106 MET A C 1
ATOM 867 O O . MET A 1 106 ? 18.541 45.206 -5.658 1.00 94.69 106 MET A O 1
ATOM 871 N N . GLU A 1 107 ? 17.360 44.332 -7.348 1.00 94.75 107 GLU A N 1
ATOM 872 C CA . GLU A 1 107 ? 18.424 43.424 -7.820 1.00 94.75 107 GLU A CA 1
ATOM 873 C C . GLU A 1 107 ? 19.747 44.134 -8.165 1.00 94.75 107 GLU A C 1
ATOM 875 O O . GLU A 1 107 ? 20.810 43.524 -8.073 1.00 94.75 107 GLU A O 1
ATOM 880 N N . THR A 1 108 ? 19.704 45.419 -8.537 1.00 93.69 108 THR A N 1
ATOM 881 C CA . THR A 1 108 ? 20.899 46.215 -8.886 1.00 93.69 108 THR A CA 1
ATOM 882 C C . THR A 1 108 ? 21.613 46.824 -7.679 1.00 93.69 108 THR A C 1
ATOM 884 O O . THR A 1 108 ? 22.760 47.257 -7.792 1.00 93.69 108 THR A O 1
ATOM 887 N N . LEU A 1 109 ? 20.939 46.875 -6.529 1.00 94.44 109 LEU A N 1
ATOM 888 C CA . LEU A 1 109 ? 21.456 47.492 -5.310 1.00 94.44 109 LEU A CA 1
ATOM 889 C C . LEU A 1 109 ? 22.484 46.603 -4.616 1.00 94.44 109 LEU A C 1
ATOM 891 O O . LEU A 1 109 ? 22.502 45.389 -4.819 1.00 94.44 109 LEU A O 1
ATOM 895 N N . SER A 1 110 ? 23.308 47.189 -3.747 1.00 95.62 110 SER A N 1
ATOM 896 C CA . SER A 1 110 ? 24.156 46.410 -2.843 1.00 95.62 110 SER A CA 1
ATOM 897 C C . SER A 1 110 ? 23.315 45.725 -1.759 1.00 95.62 110 SER A C 1
ATOM 899 O O . SER A 1 110 ? 22.216 46.176 -1.429 1.00 95.62 110 SER A O 1
ATOM 901 N N . ASP A 1 111 ? 23.831 44.646 -1.170 1.00 96.00 111 ASP A N 1
ATOM 902 C CA . ASP A 1 111 ? 23.152 43.973 -0.055 1.00 96.00 111 ASP A CA 1
ATOM 903 C C . ASP A 1 111 ? 22.934 44.928 1.134 1.00 96.00 111 ASP A C 1
ATOM 905 O O . ASP A 1 111 ? 21.889 44.884 1.779 1.00 96.00 111 ASP A O 1
ATOM 909 N N . GLU A 1 112 ? 23.865 45.855 1.382 1.00 95.44 112 GLU A N 1
ATOM 910 C CA . GLU A 1 112 ? 23.739 46.871 2.433 1.00 95.44 112 GLU A CA 1
ATOM 911 C C . GLU A 1 112 ? 22.567 47.832 2.178 1.00 95.44 112 GLU A C 1
ATOM 913 O O . GLU A 1 112 ? 21.801 48.136 3.097 1.00 95.44 112 GLU A O 1
ATOM 918 N N . ASP A 1 113 ? 22.375 48.275 0.935 1.00 94.81 113 ASP A N 1
ATOM 919 C CA . ASP A 1 113 ? 21.267 49.162 0.566 1.00 94.81 113 ASP A CA 1
ATOM 920 C C . ASP A 1 113 ? 19.911 48.458 0.692 1.00 94.81 113 ASP A C 1
ATOM 922 O O . ASP A 1 113 ? 18.950 49.038 1.205 1.00 94.81 113 ASP A O 1
ATOM 926 N N . VAL A 1 114 ? 19.831 47.187 0.279 1.00 96.12 114 VAL A N 1
ATOM 927 C CA . VAL A 1 114 ? 18.612 46.374 0.424 1.00 96.12 114 VAL A CA 1
ATOM 928 C C . VAL A 1 114 ? 18.284 46.147 1.896 1.00 96.12 114 VAL A C 1
ATOM 930 O O . VAL A 1 114 ? 17.132 46.312 2.310 1.00 96.12 114 VAL A O 1
ATOM 933 N N . LEU A 1 115 ? 19.298 45.810 2.694 1.00 95.19 115 LEU A N 1
ATOM 934 C CA . LEU A 1 115 ? 19.181 45.595 4.131 1.00 95.19 115 LEU A CA 1
ATOM 935 C C . LEU A 1 115 ? 18.689 46.866 4.833 1.00 95.19 115 LEU A C 1
ATOM 937 O O . LEU A 1 115 ? 17.696 46.820 5.566 1.00 95.19 115 LEU A O 1
ATOM 941 N N . ASN A 1 116 ? 19.331 48.009 4.575 1.00 93.81 116 ASN A N 1
ATOM 942 C CA . ASN A 1 116 ? 18.946 49.297 5.151 1.00 93.81 116 ASN A CA 1
ATOM 943 C C . ASN A 1 116 ? 17.545 49.728 4.695 1.00 93.81 116 ASN A C 1
ATOM 945 O O . ASN A 1 116 ? 16.750 50.183 5.518 1.00 93.81 116 ASN A O 1
ATOM 949 N N . GLY A 1 117 ? 17.208 49.545 3.415 1.00 93.38 117 GLY A N 1
ATOM 950 C CA . GLY A 1 117 ? 15.883 49.854 2.881 1.00 93.38 117 GLY A CA 1
ATOM 951 C C . GLY A 1 117 ? 14.780 49.053 3.570 1.00 93.38 117 GLY A C 1
ATOM 952 O O . GLY A 1 117 ? 13.827 49.635 4.088 1.00 93.38 117 GLY A O 1
ATOM 953 N N . CYS A 1 118 ? 14.935 47.730 3.664 1.00 95.56 118 CYS A N 1
ATOM 954 C CA . CYS A 1 118 ? 13.960 46.873 4.338 1.00 95.56 118 CYS A CA 1
ATOM 955 C C . CYS A 1 118 ? 13.843 47.184 5.838 1.00 95.56 118 CYS A C 1
ATOM 957 O O . CYS A 1 118 ? 12.738 47.217 6.382 1.00 95.56 118 CYS A O 1
ATOM 959 N N . HIS A 1 119 ? 14.973 47.438 6.503 1.00 94.94 119 HIS A N 1
ATOM 960 C CA . HIS A 1 119 ? 15.001 47.816 7.912 1.00 94.94 119 HIS A CA 1
ATOM 961 C C . HIS A 1 119 ? 14.239 49.123 8.167 1.00 94.94 119 HIS A C 1
ATOM 963 O O . HIS A 1 119 ? 13.402 49.177 9.066 1.00 94.94 119 HIS A O 1
ATOM 969 N N . ASN A 1 120 ? 14.458 50.147 7.337 1.00 93.69 120 ASN A N 1
ATOM 970 C CA . ASN A 1 120 ? 13.764 51.428 7.456 1.00 93.69 120 ASN A CA 1
ATOM 971 C C . ASN A 1 120 ? 12.244 51.275 7.301 1.00 93.69 120 ASN A C 1
ATOM 973 O O . ASN A 1 120 ? 11.493 51.896 8.057 1.00 93.69 120 ASN A O 1
ATOM 977 N N . VAL A 1 121 ? 11.783 50.418 6.380 1.00 93.44 121 VAL A N 1
ATOM 978 C CA . VAL A 1 121 ? 10.350 50.103 6.242 1.00 93.44 121 VAL A CA 1
ATOM 979 C C . VAL A 1 121 ? 9.807 49.465 7.521 1.00 93.44 121 VAL A C 1
ATOM 981 O O . VAL A 1 121 ? 8.777 49.906 8.026 1.00 93.44 121 VAL A O 1
ATOM 984 N N . LEU A 1 122 ? 10.500 48.473 8.091 1.00 93.69 122 LEU A N 1
ATOM 985 C CA . LEU A 1 122 ? 10.074 47.830 9.341 1.00 93.69 122 LEU A CA 1
ATOM 986 C C . LEU A 1 122 ? 10.012 48.820 10.514 1.00 93.69 122 LEU A C 1
ATOM 988 O O . LEU A 1 122 ? 9.024 48.821 11.247 1.00 93.69 122 LEU A O 1
ATOM 992 N N . CYS A 1 123 ? 11.001 49.706 10.661 1.00 93.69 123 CYS A N 1
ATOM 993 C CA . CYS A 1 123 ? 10.988 50.755 11.686 1.00 93.69 123 CYS A CA 1
ATOM 994 C C . CYS A 1 123 ? 9.770 51.679 11.552 1.00 93.69 123 CYS A C 1
ATOM 996 O O . CYS A 1 123 ? 9.142 52.029 12.553 1.00 93.69 123 CYS A O 1
ATOM 998 N N . GLN A 1 124 ? 9.410 52.053 10.320 1.00 90.00 124 GLN A N 1
ATOM 999 C CA . GLN A 1 124 ? 8.242 52.894 10.049 1.00 90.00 124 GLN A CA 1
ATOM 1000 C C . GLN A 1 124 ? 6.926 52.165 10.341 1.00 90.00 124 GLN A C 1
ATOM 1002 O O . GLN A 1 124 ? 6.073 52.705 11.047 1.00 90.00 124 GLN A O 1
ATOM 1007 N N . VAL A 1 125 ? 6.771 50.933 9.847 1.00 89.00 125 VAL A N 1
ATOM 1008 C CA . VAL A 1 125 ? 5.551 50.123 10.014 1.00 89.00 125 VAL A CA 1
ATOM 1009 C C . VAL A 1 125 ? 5.290 49.810 11.487 1.00 89.00 125 VAL A C 1
ATOM 1011 O O . VAL A 1 125 ? 4.157 49.920 11.952 1.00 89.00 125 VAL A O 1
ATOM 1014 N N . LEU A 1 126 ? 6.339 49.480 12.242 1.00 91.06 126 LEU A N 1
ATOM 1015 C CA . LEU A 1 126 ? 6.250 49.163 13.669 1.00 91.06 126 LEU A CA 1
ATOM 1016 C C . LEU A 1 126 ? 6.279 50.404 14.568 1.00 91.06 126 LEU A C 1
ATOM 1018 O O . LEU A 1 126 ? 6.122 50.277 15.781 1.00 91.06 126 LEU A O 1
ATOM 1022 N N . LYS A 1 127 ? 6.495 51.595 13.992 1.00 90.88 127 LYS A N 1
ATOM 1023 C CA . LYS A 1 127 ? 6.731 52.855 14.716 1.00 90.88 127 LYS A CA 1
ATOM 1024 C C . LYS A 1 127 ? 7.819 52.722 15.788 1.00 90.88 127 LYS A C 1
ATOM 1026 O O . LYS A 1 127 ? 7.705 53.294 16.871 1.00 90.88 127 LYS A O 1
ATOM 1031 N N . ASN A 1 128 ? 8.869 51.967 15.476 1.00 92.56 128 ASN A N 1
ATOM 1032 C CA . ASN A 1 128 ? 9.981 51.702 16.377 1.00 92.56 128 ASN A CA 1
ATOM 1033 C C . ASN A 1 128 ? 11.313 52.066 15.697 1.00 92.56 128 ASN A C 1
ATOM 1035 O O . ASN A 1 128 ? 11.827 51.265 14.917 1.00 92.56 128 ASN A O 1
ATOM 1039 N N . PRO A 1 129 ? 11.881 53.256 15.970 1.00 90.12 129 PRO A N 1
ATOM 1040 C CA . PRO A 1 129 ? 13.147 53.683 15.375 1.00 90.12 129 PRO A CA 1
ATOM 1041 C C . PRO A 1 129 ? 14.373 52.979 15.977 1.00 90.12 129 PRO A C 1
ATOM 1043 O O . PRO A 1 129 ? 15.438 53.010 15.370 1.00 90.12 129 PRO A O 1
ATOM 1046 N N . GLU A 1 130 ? 14.236 52.342 17.144 1.00 90.38 130 GLU A N 1
ATOM 1047 C CA . GLU A 1 130 ? 15.316 51.624 17.839 1.00 90.38 130 GLU A CA 1
ATOM 1048 C C . GLU A 1 130 ? 15.312 50.119 17.530 1.00 90.38 130 GLU A C 1
ATOM 1050 O O . GLU A 1 130 ? 15.941 49.324 18.232 1.00 90.38 130 GLU A O 1
ATOM 1055 N N . LEU A 1 131 ? 14.583 49.699 16.489 1.00 92.00 131 LEU A N 1
ATOM 1056 C CA . LEU A 1 131 ? 14.545 48.305 16.070 1.00 92.00 131 LEU A CA 1
ATOM 1057 C C . LEU A 1 131 ? 15.972 47.804 15.799 1.00 92.00 131 LEU A C 1
ATOM 1059 O O . LEU A 1 131 ? 16.777 48.487 15.165 1.00 92.00 131 LEU A O 1
ATOM 1063 N N . ALA A 1 132 ? 16.291 46.590 16.250 1.00 90.69 132 ALA A N 1
ATOM 1064 C CA . ALA A 1 132 ? 17.577 45.984 15.929 1.00 90.69 132 ALA A CA 1
ATOM 1065 C C . ALA A 1 132 ? 17.732 45.869 14.404 1.00 90.69 132 ALA A C 1
ATOM 1067 O O . ALA A 1 132 ? 16.780 45.520 13.705 1.00 90.69 132 ALA A O 1
ATOM 1068 N N . LYS A 1 133 ? 18.922 46.154 13.870 1.00 92.06 133 LYS A N 1
ATOM 1069 C CA . LYS A 1 133 ? 19.195 45.931 12.447 1.00 92.06 133 LYS A CA 1
ATOM 1070 C C . LYS A 1 133 ? 19.363 44.433 12.161 1.00 92.06 133 LYS A C 1
ATOM 1072 O O . LYS A 1 133 ? 19.972 43.734 12.977 1.00 92.06 133 LYS A O 1
ATOM 1077 N N . PRO A 1 134 ? 18.863 43.931 11.019 1.00 94.56 134 PRO A N 1
ATOM 1078 C CA . PRO A 1 134 ? 19.278 42.623 10.534 1.00 94.56 134 PRO A CA 1
ATOM 1079 C C . PRO A 1 134 ? 20.790 42.627 10.279 1.00 94.56 134 PRO A C 1
ATOM 1081 O O . PRO A 1 134 ? 21.352 43.646 9.883 1.00 94.56 134 PRO A O 1
ATOM 1084 N N . TRP A 1 135 ? 21.451 41.500 10.529 1.00 94.06 135 TRP A N 1
ATOM 1085 C CA . TRP A 1 135 ? 22.901 41.365 10.348 1.00 94.06 135 TRP A CA 1
ATOM 1086 C C . TRP A 1 135 ? 23.274 40.736 9.000 1.00 94.06 135 TRP A C 1
ATOM 1088 O O . TRP A 1 135 ? 24.434 40.802 8.608 1.00 94.06 135 TRP A O 1
ATOM 1098 N N . HIS A 1 136 ? 22.308 40.135 8.295 1.00 95.69 136 HIS A N 1
ATOM 1099 C CA . HIS A 1 136 ? 22.511 39.506 6.988 1.00 95.69 136 HIS A CA 1
ATOM 1100 C C . HIS A 1 136 ? 21.257 39.590 6.122 1.00 95.69 136 HIS A C 1
ATOM 1102 O O . HIS A 1 136 ? 20.136 39.583 6.646 1.00 95.69 136 HIS A O 1
ATOM 1108 N N . VAL A 1 137 ? 21.460 39.620 4.805 1.00 96.75 137 VAL A N 1
ATOM 1109 C CA . VAL A 1 137 ? 20.398 39.567 3.803 1.00 96.75 137 VAL A CA 1
ATOM 1110 C C . VAL A 1 137 ? 20.731 38.550 2.710 1.00 96.75 137 VAL A C 1
ATOM 1112 O O . VAL A 1 137 ? 21.843 38.531 2.198 1.00 96.75 137 VAL A O 1
ATOM 1115 N N . ASP A 1 138 ? 19.756 37.719 2.348 1.00 96.00 138 ASP A N 1
ATOM 1116 C CA . ASP A 1 138 ? 19.768 36.911 1.123 1.00 96.00 138 ASP A CA 1
ATOM 1117 C C . ASP A 1 138 ? 18.597 37.361 0.238 1.00 96.00 138 ASP A C 1
ATOM 1119 O O . ASP A 1 138 ? 17.537 37.719 0.752 1.00 96.00 138 ASP A O 1
ATOM 1123 N N . ARG A 1 139 ? 18.733 37.337 -1.089 1.00 95.38 139 ARG A N 1
ATOM 1124 C CA . ARG A 1 139 ? 17.651 37.741 -2.003 1.00 95.38 139 ARG A CA 1
ATOM 1125 C C . ARG A 1 139 ? 17.630 36.909 -3.275 1.00 95.38 139 ARG A C 1
ATOM 1127 O O . ARG A 1 139 ? 18.671 36.438 -3.723 1.00 95.38 139 ARG A O 1
ATOM 1134 N N . SER A 1 140 ? 16.445 36.738 -3.854 1.00 95.94 140 SER A N 1
ATOM 1135 C CA . SER A 1 140 ? 16.333 36.268 -5.234 1.00 95.94 140 SER A CA 1
ATOM 1136 C C . SER A 1 140 ? 16.593 37.410 -6.214 1.00 95.94 140 SER A C 1
ATOM 1138 O O . SER A 1 140 ? 16.392 38.577 -5.878 1.00 95.94 140 SER A O 1
ATOM 1140 N N . THR A 1 141 ? 17.051 37.050 -7.412 1.00 94.56 141 THR A N 1
ATOM 1141 C CA . THR A 1 141 ? 17.293 37.982 -8.518 1.00 94.56 141 THR A CA 1
ATOM 1142 C C . THR A 1 141 ? 16.777 37.379 -9.827 1.00 94.56 141 THR A C 1
ATOM 1144 O O . THR A 1 141 ? 17.549 37.079 -10.745 1.00 94.56 141 THR A O 1
ATOM 1147 N N . TRP A 1 142 ? 15.476 37.080 -9.873 1.00 93.56 142 TRP A N 1
ATOM 1148 C CA . TRP A 1 142 ? 14.869 36.360 -10.998 1.00 93.56 142 TRP A CA 1
ATOM 1149 C C . TRP A 1 142 ? 14.945 37.122 -12.325 1.00 93.56 142 TRP A C 1
ATOM 1151 O O . TRP A 1 142 ? 15.004 36.496 -13.382 1.00 93.56 142 TRP A O 1
ATOM 1161 N N . ASN A 1 143 ? 14.953 38.456 -12.297 1.00 93.12 143 ASN A N 1
ATOM 1162 C CA . ASN A 1 143 ? 15.041 39.284 -13.495 1.00 93.12 143 ASN A CA 1
ATOM 1163 C C . ASN A 1 143 ? 16.473 39.379 -14.045 1.00 93.12 143 ASN A C 1
ATOM 1165 O O . ASN A 1 143 ? 16.658 39.325 -15.262 1.00 93.12 143 ASN A O 1
ATOM 1169 N N . ALA A 1 144 ? 17.482 39.451 -13.177 1.00 92.12 144 ALA A N 1
ATOM 1170 C CA . ALA A 1 144 ? 18.888 39.407 -13.572 1.00 92.12 144 ALA A CA 1
ATOM 1171 C C . ALA A 1 144 ? 19.330 38.017 -14.070 1.00 92.12 144 ALA A C 1
ATOM 1173 O O . ALA A 1 144 ? 20.318 37.917 -14.803 1.00 92.12 144 ALA A O 1
ATOM 1174 N N . ASP A 1 145 ? 18.611 36.950 -13.699 1.00 90.56 145 ASP A N 1
ATOM 1175 C CA . ASP A 1 145 ? 18.897 35.599 -14.178 1.00 90.56 145 ASP A CA 1
ATOM 1176 C C . ASP A 1 145 ? 18.702 35.503 -15.708 1.00 90.56 145 ASP A C 1
ATOM 1178 O O . ASP A 1 145 ? 17.602 35.736 -16.223 1.00 90.56 145 ASP A O 1
ATOM 1182 N N . PRO A 1 146 ? 19.748 35.138 -16.476 1.00 86.25 146 PRO A N 1
ATOM 1183 C CA . PRO A 1 146 ? 19.702 35.186 -17.934 1.00 86.25 146 PRO A CA 1
ATOM 1184 C C . PRO A 1 146 ? 18.770 34.142 -18.564 1.00 86.25 146 PRO A C 1
ATOM 1186 O O . PRO A 1 146 ? 18.481 34.265 -19.760 1.00 86.25 146 PRO A O 1
ATOM 1189 N N . PHE A 1 147 ? 18.322 33.138 -17.801 1.00 84.06 147 PHE A N 1
ATOM 1190 C CA . PHE A 1 147 ? 17.445 32.060 -18.261 1.00 84.06 147 PHE A CA 1
ATOM 1191 C C . PHE A 1 147 ? 15.978 32.283 -17.875 1.00 84.06 147 PHE A C 1
ATOM 1193 O O . PHE A 1 147 ? 15.097 31.879 -18.629 1.00 84.06 147 PHE A O 1
ATOM 1200 N N . SER A 1 148 ? 15.723 32.952 -16.750 1.00 85.62 148 SER A N 1
ATOM 1201 C CA . SER A 1 148 ? 14.384 33.172 -16.189 1.00 85.62 148 SER A CA 1
ATOM 1202 C C . SER A 1 148 ? 13.832 34.547 -16.561 1.00 85.62 148 SER A C 1
ATOM 1204 O O . SER A 1 148 ? 12.678 34.657 -16.966 1.00 85.62 148 SER A O 1
ATOM 1206 N N . ARG A 1 149 ? 14.664 35.598 -16.470 1.00 87.44 149 ARG A N 1
ATOM 1207 C CA . ARG A 1 149 ? 14.344 37.007 -16.783 1.00 87.44 149 ARG A CA 1
ATOM 1208 C C . ARG A 1 149 ? 13.129 37.603 -16.057 1.00 87.44 149 ARG A C 1
ATOM 1210 O O . ARG A 1 149 ? 12.757 38.736 -16.344 1.00 87.44 149 ARG A O 1
ATOM 1217 N N . GLY A 1 150 ? 12.538 36.884 -15.112 1.00 90.38 150 GLY A N 1
ATOM 1218 C CA . GLY A 1 150 ? 11.297 37.191 -14.409 1.00 90.38 150 GLY A CA 1
ATOM 1219 C C . GLY A 1 150 ? 10.829 35.964 -13.624 1.00 90.38 150 GLY A C 1
ATOM 1220 O O . GLY A 1 150 ? 11.533 34.954 -13.588 1.00 90.38 150 GLY A O 1
ATOM 1221 N N . SER A 1 151 ? 9.663 36.038 -12.976 1.00 90.31 151 SER A N 1
ATOM 1222 C CA . SER A 1 151 ? 9.193 34.952 -12.100 1.00 90.31 151 SER A CA 1
ATOM 1223 C C . SER A 1 151 ? 7.753 34.478 -12.295 1.00 90.31 151 SER A C 1
ATOM 1225 O O . SER A 1 151 ? 7.469 33.338 -11.938 1.00 90.31 151 SER A O 1
ATOM 1227 N N . TYR A 1 152 ? 6.851 35.282 -12.866 1.00 89.62 152 TYR A N 1
ATOM 1228 C CA . TYR A 1 152 ? 5.445 34.885 -13.049 1.00 89.62 152 TYR A CA 1
ATOM 1229 C C . TYR A 1 152 ? 4.903 35.383 -14.390 1.00 89.62 152 TYR A C 1
ATOM 1231 O O . TYR A 1 152 ? 4.981 36.586 -14.642 1.00 89.62 152 TYR A O 1
ATOM 1239 N N . SER A 1 153 ? 4.319 34.518 -15.229 1.00 92.06 153 SER A N 1
ATOM 1240 C CA . SER A 1 153 ? 3.544 34.989 -16.386 1.00 92.06 153 SER A CA 1
ATOM 1241 C C . SER A 1 153 ? 2.181 35.562 -15.985 1.00 92.06 153 SER A C 1
ATOM 1243 O O . SER A 1 153 ? 1.665 35.300 -14.899 1.00 92.06 153 SER A O 1
ATOM 1245 N N . TYR A 1 154 ? 1.582 36.358 -16.866 1.00 91.12 154 TYR A N 1
ATOM 1246 C CA . TYR A 1 154 ? 0.197 36.802 -16.757 1.00 91.12 154 TYR A CA 1
ATOM 1247 C C . TYR A 1 154 ? -0.389 37.102 -18.141 1.00 91.12 154 TYR A C 1
ATOM 1249 O O . TYR A 1 154 ? 0.327 37.415 -19.095 1.00 91.12 154 TYR A O 1
ATOM 1257 N N . ILE A 1 155 ? -1.716 37.042 -18.247 1.00 90.50 155 ILE A N 1
ATOM 1258 C CA . ILE A 1 155 ? -2.438 37.491 -19.441 1.00 90.50 155 ILE A CA 1
ATOM 1259 C C . ILE A 1 155 ? -2.434 39.022 -19.440 1.00 90.50 155 ILE A C 1
ATOM 1261 O O . ILE A 1 155 ? -2.986 39.641 -18.531 1.00 90.50 155 ILE A O 1
ATOM 1265 N N . SER A 1 156 ? -1.752 39.630 -20.411 1.00 89.56 156 SER A N 1
ATOM 1266 C CA . SER A 1 156 ? -1.621 41.087 -20.496 1.00 89.56 156 SER A CA 1
ATOM 1267 C C . SER A 1 156 ? -2.763 41.713 -21.304 1.00 89.56 156 SER A C 1
ATOM 1269 O O . SER A 1 156 ? -3.443 41.033 -22.067 1.00 89.56 156 SER A O 1
ATOM 1271 N N . VAL A 1 157 ? -2.914 43.038 -21.234 1.00 86.19 157 VAL A N 1
ATOM 1272 C CA . VAL A 1 157 ? -3.861 43.779 -22.093 1.00 86.19 157 VAL A CA 1
ATOM 1273 C C . VAL A 1 157 ? -3.577 43.607 -23.591 1.00 86.19 157 VAL A C 1
ATOM 1275 O O . VAL A 1 157 ? -4.478 43.755 -24.414 1.00 86.19 157 VAL A O 1
ATOM 1278 N N . ALA A 1 158 ? -2.337 43.268 -23.968 1.00 86.81 158 ALA A N 1
ATOM 1279 C CA . ALA A 1 158 ? -2.006 42.954 -25.352 1.00 86.81 158 ALA A CA 1
ATOM 1280 C C . ALA A 1 158 ? -2.662 41.639 -25.799 1.00 86.81 158 ALA A C 1
ATOM 1282 O O . ALA A 1 158 ? -3.073 41.547 -26.952 1.00 86.81 158 ALA A O 1
ATOM 1283 N N . CYS A 1 159 ? -2.808 40.660 -24.895 1.00 86.62 159 CYS A N 1
ATOM 1284 C CA . CYS A 1 159 ? -3.547 39.425 -25.162 1.00 86.62 159 CYS A CA 1
ATOM 1285 C C . CYS A 1 159 ? -5.025 39.707 -25.444 1.00 86.62 159 CYS A C 1
ATOM 1287 O O . CYS A 1 159 ? -5.558 39.194 -26.423 1.00 86.62 159 CYS A O 1
ATOM 1289 N N . ASP A 1 160 ? -5.661 40.582 -24.661 1.00 83.75 160 ASP A N 1
ATOM 1290 C CA . ASP A 1 160 ? -7.060 40.971 -24.882 1.00 83.75 160 ASP A CA 1
ATOM 1291 C C . ASP A 1 160 ? -7.244 41.702 -26.220 1.00 83.75 160 ASP A C 1
ATOM 1293 O O . ASP A 1 160 ? -8.192 41.438 -26.960 1.00 83.75 160 ASP A O 1
ATOM 1297 N N . ALA A 1 161 ? -6.313 42.599 -26.561 1.00 83.62 161 ALA A N 1
ATOM 1298 C CA . ALA A 1 161 ? -6.385 43.408 -27.775 1.00 83.62 161 ALA A CA 1
ATOM 1299 C C . ALA A 1 161 ? -6.257 42.591 -29.072 1.00 83.62 161 ALA A C 1
ATOM 1301 O O . ALA A 1 161 ? -6.792 42.996 -30.105 1.00 83.62 161 ALA A O 1
ATOM 1302 N N . ASN A 1 162 ? -5.543 41.462 -29.044 1.00 84.44 162 ASN A N 1
ATOM 1303 C CA . ASN A 1 162 ? -5.303 40.628 -30.225 1.00 84.44 162 ASN A CA 1
ATOM 1304 C C . ASN A 1 162 ? -5.875 39.204 -30.131 1.00 84.44 162 ASN A C 1
ATOM 1306 O O . ASN A 1 162 ? -5.721 38.427 -31.073 1.00 84.44 162 ASN A O 1
ATOM 1310 N N . GLY A 1 163 ? -6.545 38.873 -29.025 1.00 84.44 163 GLY A N 1
ATOM 1311 C CA . GLY A 1 163 ? -7.178 37.580 -28.782 1.00 84.44 163 GLY A CA 1
ATOM 1312 C C . GLY A 1 163 ? -6.211 36.421 -28.529 1.00 84.44 163 GLY A C 1
ATOM 1313 O O . GLY A 1 163 ? -6.639 35.271 -28.613 1.00 84.44 163 GLY A O 1
ATOM 1314 N N . SER A 1 164 ? -4.928 36.686 -28.261 1.00 87.88 164 SER A N 1
ATOM 1315 C CA . SER A 1 164 ? -3.952 35.629 -27.978 1.00 87.88 164 SER A CA 1
ATOM 1316 C C . SER A 1 164 ? -4.117 35.055 -26.571 1.00 87.88 164 SER A C 1
ATOM 1318 O O . SER A 1 164 ? -4.359 35.775 -25.605 1.00 87.88 164 SER A O 1
ATOM 1320 N N . LEU A 1 165 ? -3.957 33.739 -26.444 1.00 86.75 165 LEU A N 1
ATOM 1321 C CA . LEU A 1 165 ? -4.137 32.996 -25.197 1.00 86.75 165 LEU A CA 1
ATOM 1322 C C . LEU A 1 165 ? -2.915 32.113 -24.888 1.00 86.75 165 LEU A C 1
ATOM 1324 O O . LEU A 1 165 ? -2.198 31.712 -25.808 1.00 86.75 165 LEU A O 1
ATOM 1328 N N . PRO A 1 166 ? -2.718 31.693 -23.620 1.00 91.38 166 PRO A N 1
ATOM 1329 C CA . PRO A 1 166 ? -1.739 30.659 -23.263 1.00 91.38 166 PRO A CA 1
ATOM 1330 C C . PRO A 1 166 ? -1.834 29.389 -24.124 1.00 91.38 166 PRO A C 1
ATOM 1332 O O . PRO A 1 166 ? -0.817 28.776 -24.441 1.00 91.38 166 PRO A O 1
ATOM 1335 N N . ASN A 1 167 ? -3.042 29.020 -24.569 1.00 88.94 167 ASN A N 1
ATOM 1336 C CA . ASN A 1 167 ? -3.244 27.869 -25.453 1.00 88.94 167 ASN A CA 1
ATOM 1337 C C . ASN A 1 167 ? -2.595 28.048 -26.826 1.00 88.94 167 ASN A C 1
ATOM 1339 O O . ASN A 1 167 ? -2.078 27.083 -27.370 1.00 88.94 167 ASN A O 1
ATOM 1343 N N . ASP A 1 168 ? -2.543 29.266 -27.364 1.00 91.62 168 ASP A N 1
ATOM 1344 C CA . ASP A 1 168 ? -1.876 29.516 -28.646 1.00 91.62 168 ASP A CA 1
ATOM 1345 C C . ASP A 1 168 ? -0.360 29.294 -28.544 1.00 91.62 168 ASP A C 1
ATOM 1347 O O . ASP A 1 168 ? 0.287 28.892 -29.513 1.00 91.62 168 ASP A O 1
ATOM 1351 N N . LEU A 1 169 ? 0.210 29.511 -27.352 1.00 92.19 169 LEU A N 1
ATOM 1352 C CA . LEU A 1 169 ? 1.580 29.123 -27.032 1.00 92.19 169 LEU A CA 1
ATOM 1353 C C . LEU A 1 169 ? 1.708 27.613 -26.765 1.00 92.19 169 LEU A C 1
ATOM 1355 O O . LEU A 1 169 ? 2.764 27.048 -27.039 1.00 92.19 169 LEU A O 1
ATOM 1359 N N . ALA A 1 170 ? 0.667 26.958 -26.255 1.00 93.12 170 ALA A N 1
ATOM 1360 C CA . ALA A 1 170 ? 0.646 25.522 -25.975 1.00 93.12 170 ALA A CA 1
ATOM 1361 C C . ALA A 1 170 ? 0.481 24.641 -27.224 1.00 93.12 170 ALA A C 1
ATOM 1363 O O . ALA A 1 170 ? 0.730 23.439 -27.151 1.00 93.12 170 ALA A O 1
ATOM 1364 N N . GLU A 1 171 ? 0.035 25.195 -28.353 1.00 91.75 171 GLU A N 1
ATOM 1365 C CA . GLU A 1 171 ? -0.152 24.419 -29.581 1.00 91.75 171 GLU A CA 1
ATOM 1366 C C . GLU A 1 171 ? 1.181 23.817 -30.075 1.00 91.75 171 GLU A C 1
ATOM 1368 O O . GLU A 1 171 ? 2.167 24.558 -30.225 1.00 91.75 171 GLU A O 1
ATOM 1373 N N . PRO A 1 172 ? 1.243 22.492 -30.335 1.00 92.88 172 PRO A N 1
ATOM 1374 C CA . PRO A 1 172 ? 2.434 21.858 -30.882 1.00 92.88 172 PRO A CA 1
ATOM 1375 C C . PRO A 1 172 ? 2.730 22.357 -32.294 1.00 92.88 172 PRO A C 1
ATOM 1377 O O . PRO A 1 172 ? 1.829 22.658 -33.079 1.00 92.88 172 PRO A O 1
ATOM 1380 N N . ILE A 1 173 ? 4.012 22.400 -32.637 1.00 90.69 173 ILE A N 1
ATOM 1381 C CA . ILE A 1 173 ? 4.448 22.601 -34.016 1.00 90.69 173 ILE A CA 1
ATOM 1382 C C . ILE A 1 173 ? 4.578 21.228 -34.638 1.00 90.69 173 ILE A C 1
ATOM 1384 O O . ILE A 1 173 ? 5.380 20.414 -34.180 1.00 90.69 173 ILE A O 1
ATOM 1388 N N . TYR A 1 174 ? 3.782 20.995 -35.670 1.00 85.25 174 TYR A N 1
ATOM 1389 C CA . TYR A 1 174 ? 3.832 19.771 -36.442 1.00 85.25 174 TYR A CA 1
ATOM 1390 C C . TYR A 1 174 ? 4.698 19.955 -37.681 1.00 85.25 174 TYR A C 1
ATOM 1392 O O . TYR A 1 174 ? 4.708 21.026 -38.289 1.00 85.25 174 TYR A O 1
ATOM 1400 N N . GLU A 1 175 ? 5.391 18.895 -38.064 1.00 78.50 175 GLU A N 1
ATOM 1401 C CA . GLU A 1 175 ? 6.128 18.811 -39.315 1.00 78.50 175 GLU A CA 1
ATOM 1402 C C . GLU A 1 175 ? 5.568 17.650 -40.133 1.00 78.50 175 GLU A C 1
ATOM 1404 O O . GLU A 1 175 ? 5.326 16.568 -39.596 1.00 78.50 175 GLU A O 1
ATOM 1409 N N . SER A 1 176 ? 5.319 17.900 -41.420 1.00 75.50 176 SER A N 1
ATOM 1410 C CA . SER A 1 176 ? 4.934 16.872 -42.384 1.00 75.50 176 SER A CA 1
ATOM 1411 C C . SER A 1 176 ? 6.155 16.464 -43.191 1.00 75.50 176 SER A C 1
ATOM 1413 O O . SER A 1 176 ? 6.796 17.308 -43.820 1.00 75.50 176 SER A O 1
ATOM 1415 N N . VAL A 1 177 ? 6.438 15.168 -43.239 1.00 60.16 177 VAL A N 1
ATOM 1416 C CA . VAL A 1 177 ? 7.482 14.604 -44.094 1.00 60.16 177 VAL A CA 1
ATOM 1417 C C . VAL A 1 177 ? 6.836 13.617 -45.058 1.00 60.16 177 VAL A C 1
ATOM 1419 O O . VAL A 1 177 ? 6.065 12.746 -44.656 1.00 60.16 177 VAL A O 1
ATOM 1422 N N . ILE A 1 178 ? 7.134 13.764 -46.353 1.00 53.84 178 ILE A N 1
ATOM 1423 C CA . ILE A 1 178 ? 6.722 12.799 -47.377 1.00 53.84 178 ILE A CA 1
ATOM 1424 C C . ILE A 1 178 ? 7.763 11.691 -47.404 1.00 53.84 178 ILE A C 1
ATOM 1426 O O . ILE A 1 178 ? 8.902 11.903 -47.821 1.00 53.84 178 ILE A O 1
ATOM 1430 N N . HIS A 1 179 ? 7.352 10.503 -46.990 1.00 41.69 179 HIS A N 1
ATOM 1431 C CA . HIS A 1 179 ? 8.217 9.344 -46.897 1.00 41.69 179 HIS A CA 1
ATOM 1432 C C . HIS A 1 179 ? 7.617 8.192 -47.716 1.00 41.69 179 HIS A C 1
ATOM 1434 O O . HIS A 1 179 ? 6.465 7.808 -47.525 1.00 41.69 179 HIS A O 1
ATOM 1440 N N . PHE A 1 180 ? 8.355 7.719 -48.730 1.00 35.94 180 PHE A N 1
ATOM 1441 C CA . PHE A 1 180 ? 7.889 6.749 -49.742 1.00 35.94 180 PHE A CA 1
ATOM 1442 C C . PHE A 1 180 ? 6.505 7.053 -50.358 1.00 35.94 180 PHE A C 1
ATOM 1444 O O . PHE A 1 180 ? 5.722 6.153 -50.650 1.00 35.94 180 PHE A O 1
ATOM 1451 N N . GLY A 1 181 ? 6.204 8.334 -50.585 1.00 45.81 181 GLY A N 1
ATOM 1452 C CA . GLY A 1 181 ? 4.950 8.774 -51.208 1.00 45.81 181 GLY A CA 1
ATOM 1453 C C . GLY A 1 181 ? 3.761 8.907 -50.253 1.00 45.81 181 GLY A C 1
ATOM 1454 O O . GLY A 1 181 ? 2.677 9.255 -50.712 1.00 45.81 181 GLY A O 1
ATOM 1455 N N . THR A 1 182 ? 3.962 8.686 -48.949 1.00 45.72 182 THR A N 1
ATOM 1456 C CA . THR A 1 182 ? 2.956 8.921 -47.904 1.00 45.72 182 THR A CA 1
ATOM 1457 C C . THR A 1 182 ? 3.379 10.117 -47.056 1.00 45.72 182 THR A C 1
ATOM 1459 O O . THR A 1 182 ? 4.522 10.192 -46.611 1.00 45.72 182 THR A O 1
ATOM 1462 N N . GLU A 1 183 ? 2.479 11.076 -46.857 1.00 62.41 183 GLU A N 1
ATOM 1463 C CA . GLU A 1 183 ? 2.718 12.218 -45.974 1.00 62.41 183 GLU A CA 1
ATOM 1464 C C . GLU A 1 183 ? 2.431 11.812 -44.525 1.00 62.41 183 GLU A C 1
ATOM 1466 O O . GLU A 1 183 ? 1.333 11.344 -44.220 1.00 62.41 183 GLU A O 1
ATOM 1471 N N . VAL A 1 184 ? 3.411 11.983 -43.635 1.00 60.19 184 VAL A N 1
ATOM 1472 C CA . VAL A 1 184 ? 3.248 11.743 -42.196 1.00 60.19 184 VAL A CA 1
ATOM 1473 C C . VAL A 1 184 ? 3.545 13.015 -41.425 1.00 60.19 184 VAL A C 1
ATOM 1475 O O . VAL A 1 184 ? 4.591 13.633 -41.609 1.00 60.19 184 VAL A O 1
ATOM 1478 N N . THR A 1 185 ? 2.619 13.377 -40.541 1.00 72.25 185 THR A N 1
ATOM 1479 C CA . THR A 1 185 ? 2.685 14.581 -39.714 1.00 72.25 185 THR A CA 1
ATOM 1480 C C . THR A 1 185 ? 2.991 14.205 -38.265 1.00 72.25 185 THR A C 1
ATOM 1482 O O . THR A 1 185 ? 2.226 13.457 -37.657 1.00 72.25 185 THR A O 1
ATOM 1485 N N . TYR A 1 186 ? 4.073 14.732 -37.687 1.00 72.81 186 TYR A N 1
ATOM 1486 C CA . TYR A 1 186 ? 4.476 14.459 -36.299 1.00 72.81 186 TYR A CA 1
ATOM 1487 C C . TYR A 1 186 ? 4.712 15.750 -35.500 1.00 72.81 186 TYR A C 1
ATOM 1489 O O . TYR A 1 186 ? 5.023 16.786 -36.091 1.00 72.81 186 TYR A O 1
ATOM 1497 N N . PRO A 1 187 ? 4.545 15.736 -34.162 1.00 83.38 187 PRO A N 1
ATOM 1498 C CA . PRO A 1 187 ? 4.778 16.914 -33.329 1.00 83.38 187 PRO A CA 1
ATOM 1499 C C . PRO A 1 187 ? 6.287 17.151 -33.146 1.00 83.38 187 PRO A C 1
ATOM 1501 O O . PRO A 1 187 ? 6.927 16.540 -32.295 1.00 83.38 187 PRO A O 1
ATOM 1504 N N . ALA A 1 188 ? 6.862 18.047 -33.948 1.00 84.31 188 ALA A N 1
ATOM 1505 C CA . ALA A 1 188 ? 8.289 18.363 -33.954 1.00 84.31 188 ALA A CA 1
ATOM 1506 C C . ALA A 1 188 ? 8.732 19.184 -32.729 1.00 84.31 188 ALA A C 1
ATOM 1508 O O . ALA A 1 188 ? 9.820 18.972 -32.194 1.00 84.31 188 ALA A O 1
ATOM 1509 N N . VAL A 1 189 ? 7.896 20.122 -32.265 1.00 89.19 189 VAL A N 1
ATOM 1510 C CA . VAL A 1 189 ? 8.189 20.943 -31.077 1.00 89.19 189 VAL A CA 1
ATOM 1511 C C . VAL A 1 189 ? 6.939 21.095 -30.219 1.00 89.19 189 VAL A C 1
ATOM 1513 O O . VAL A 1 189 ? 5.930 21.639 -30.668 1.00 89.19 189 VAL A O 1
ATOM 1516 N N . LEU A 1 190 ? 7.028 20.671 -28.959 1.00 92.81 190 LEU A N 1
ATOM 1517 C CA . LEU A 1 190 ? 5.971 20.822 -27.958 1.00 92.81 190 LEU A CA 1
ATOM 1518 C C . LEU A 1 190 ? 6.383 21.842 -26.895 1.00 92.81 190 LEU A C 1
ATOM 1520 O O . LEU A 1 190 ? 7.568 22.012 -26.604 1.00 92.81 190 LEU A O 1
ATOM 1524 N N . PHE A 1 191 ? 5.402 22.540 -26.325 1.00 93.69 191 PHE A N 1
ATOM 1525 C CA . PHE A 1 191 ? 5.634 23.648 -25.401 1.00 93.69 191 PHE A CA 1
ATOM 1526 C C . PHE A 1 191 ? 4.954 23.366 -24.067 1.00 93.69 191 PHE A C 1
ATOM 1528 O O . PHE A 1 191 ? 3.729 23.353 -23.967 1.00 93.69 191 PHE A O 1
ATOM 1535 N N . ALA A 1 192 ? 5.776 23.180 -23.040 1.00 94.25 192 ALA A N 1
ATOM 1536 C CA . ALA A 1 192 ? 5.357 23.016 -21.657 1.00 94.25 192 ALA A CA 1
ATOM 1537 C C . ALA A 1 192 ? 5.936 24.138 -20.789 1.00 94.25 192 ALA A C 1
ATOM 1539 O O . ALA A 1 192 ? 6.936 24.767 -21.140 1.00 94.25 192 ALA A O 1
ATOM 1540 N N . GLY A 1 193 ? 5.307 24.375 -19.644 1.00 93.50 193 GLY A N 1
ATOM 1541 C CA . GLY A 1 193 ? 5.632 25.469 -18.738 1.00 93.50 193 GLY A CA 1
ATOM 1542 C C . GLY A 1 193 ? 4.382 26.254 -18.371 1.00 93.50 193 GLY A C 1
ATOM 1543 O O . GLY A 1 193 ? 3.378 26.224 -19.085 1.00 93.50 193 GLY A O 1
ATOM 1544 N N . GLU A 1 194 ? 4.443 26.967 -17.250 1.00 93.62 194 GLU A N 1
ATOM 1545 C CA . GLU A 1 194 ? 3.278 27.644 -16.671 1.00 93.62 194 GLU A CA 1
ATOM 1546 C C . GLU A 1 194 ? 2.570 28.567 -17.677 1.00 93.62 194 GLU A C 1
ATOM 1548 O O . GLU A 1 194 ? 1.345 28.535 -17.772 1.00 93.62 194 GLU A O 1
ATOM 1553 N N . ALA A 1 195 ? 3.329 29.264 -18.534 1.00 93.56 195 ALA A N 1
ATOM 1554 C CA . ALA A 1 195 ? 2.801 30.224 -19.505 1.00 93.56 195 ALA A CA 1
ATOM 1555 C C . ALA A 1 195 ? 1.977 29.572 -20.632 1.00 93.56 195 ALA A C 1
ATOM 1557 O O . ALA A 1 195 ? 1.371 30.261 -21.447 1.00 93.56 195 ALA A O 1
ATOM 1558 N N . THR A 1 196 ? 1.965 28.239 -20.694 1.00 94.69 196 THR A N 1
ATOM 1559 C CA . THR A 1 196 ? 1.191 27.440 -21.653 1.00 94.69 196 THR A CA 1
ATOM 1560 C C . THR A 1 196 ? -0.089 26.869 -21.033 1.00 94.69 196 THR A C 1
ATOM 1562 O O . THR A 1 196 ? -0.819 26.125 -21.688 1.00 94.69 196 THR A O 1
ATOM 1565 N N . HIS A 1 197 ? -0.363 27.143 -19.753 1.00 93.19 197 HIS A N 1
ATOM 1566 C CA . HIS A 1 197 ? -1.537 26.625 -19.060 1.00 93.19 197 HIS A CA 1
ATOM 1567 C C . HIS A 1 197 ? -2.677 27.645 -19.073 1.00 93.19 197 HIS A C 1
ATOM 1569 O O . HIS A 1 197 ? -2.537 28.747 -18.555 1.00 93.19 197 HIS A O 1
ATOM 1575 N N . GLN A 1 198 ? -3.839 27.278 -19.618 1.00 88.69 198 GLN A N 1
ATOM 1576 C CA . GLN A 1 198 ? -4.951 28.220 -19.799 1.00 88.69 198 GLN A CA 1
ATOM 1577 C C . GLN A 1 198 ? -5.479 28.818 -18.489 1.00 88.69 198 GLN A C 1
ATOM 1579 O O . GLN A 1 198 ? -5.857 29.984 -18.456 1.00 88.69 198 GLN A O 1
ATOM 1584 N N . GLN A 1 199 ? -5.543 28.011 -17.428 1.00 89.44 199 GLN A N 1
ATOM 1585 C CA . GLN A 1 199 ? -6.196 28.384 -16.164 1.00 89.44 199 GLN A CA 1
ATOM 1586 C C . GLN A 1 199 ? -5.214 28.654 -15.024 1.00 89.44 199 GLN A C 1
ATOM 1588 O O . GLN A 1 199 ? -5.540 29.367 -14.082 1.00 89.44 199 GLN A O 1
ATOM 1593 N N . PHE A 1 200 ? -4.016 28.078 -15.112 1.00 90.88 200 PHE A N 1
ATOM 1594 C CA . PHE A 1 200 ? -3.023 28.067 -14.032 1.00 90.88 200 PHE A CA 1
ATOM 1595 C C . PHE A 1 200 ? -1.681 28.630 -14.504 1.00 90.88 200 PHE A C 1
ATOM 1597 O O . PHE A 1 200 ? -0.624 28.269 -13.976 1.00 90.88 200 PHE A O 1
ATOM 1604 N N . TYR A 1 201 ? -1.729 29.523 -15.498 1.00 87.88 201 TYR A N 1
ATOM 1605 C CA . TYR A 1 201 ? -0.604 30.390 -15.819 1.00 87.88 201 TYR A CA 1
ATOM 1606 C C . TYR A 1 201 ? -0.166 31.125 -14.545 1.00 87.88 201 TYR A C 1
ATOM 1608 O O . TYR A 1 201 ? -0.990 31.430 -13.683 1.00 87.88 201 TYR A O 1
ATOM 1616 N N . SER A 1 202 ? 1.136 31.349 -14.399 1.00 92.00 202 SER A N 1
ATOM 1617 C CA . SER A 1 202 ? 1.890 31.827 -13.227 1.00 92.00 202 SER A CA 1
ATOM 1618 C C . SER A 1 202 ? 2.234 30.801 -12.138 1.00 92.00 202 SER A C 1
ATOM 1620 O O . SER A 1 202 ? 2.894 31.151 -11.161 1.00 92.00 202 SER A O 1
ATOM 1622 N N . THR A 1 203 ? 1.823 29.535 -12.251 1.00 92.44 203 THR A N 1
ATOM 1623 C CA . THR A 1 203 ? 1.940 28.586 -11.128 1.00 92.44 203 THR A CA 1
ATOM 1624 C C . THR A 1 203 ? 2.851 27.393 -11.412 1.00 92.44 203 THR A C 1
ATOM 1626 O O . THR A 1 203 ? 2.946 26.897 -12.533 1.00 92.44 203 THR A O 1
ATOM 1629 N N . VAL A 1 204 ? 3.480 26.862 -10.357 1.00 91.31 204 VAL A N 1
ATOM 1630 C CA . VAL A 1 204 ? 4.315 25.649 -10.450 1.00 91.31 204 VAL A CA 1
ATOM 1631 C C . VAL A 1 204 ? 3.494 24.425 -10.873 1.00 91.31 204 VAL A C 1
ATOM 1633 O O . VAL A 1 204 ? 3.973 23.618 -11.664 1.00 91.31 204 VAL A O 1
ATOM 1636 N N . HIS A 1 205 ? 2.253 24.287 -10.394 1.00 89.06 205 HIS A N 1
ATOM 1637 C CA . HIS A 1 205 ? 1.399 23.167 -10.799 1.00 89.06 205 HIS A CA 1
ATOM 1638 C C . HIS A 1 205 ? 0.929 23.309 -12.252 1.00 89.06 205 HIS A C 1
ATOM 1640 O O . HIS A 1 205 ? 0.946 22.320 -12.969 1.00 89.06 205 HIS A O 1
ATOM 1646 N N . GLY A 1 206 ? 0.653 24.522 -12.744 1.00 92.38 206 GLY A N 1
ATOM 1647 C CA . GLY A 1 206 ? 0.401 24.752 -14.171 1.00 92.38 206 GLY A CA 1
ATOM 1648 C C . GLY A 1 206 ? 1.595 24.372 -15.060 1.00 92.38 206 GLY A C 1
ATOM 1649 O O . GLY A 1 206 ? 1.413 23.799 -16.137 1.00 92.38 206 GLY A O 1
ATOM 1650 N N . ALA A 1 207 ? 2.833 24.613 -14.605 1.00 93.12 207 ALA A N 1
ATOM 1651 C CA . ALA A 1 207 ? 4.034 24.117 -15.290 1.00 93.12 207 ALA A CA 1
ATOM 1652 C C . ALA A 1 207 ? 4.120 22.581 -15.292 1.00 93.12 207 ALA A C 1
ATOM 1654 O O . ALA A 1 207 ? 4.480 21.984 -16.303 1.00 93.12 207 ALA A O 1
ATOM 1655 N N . TYR A 1 208 ? 3.774 21.940 -14.176 1.00 92.44 208 TYR A N 1
ATOM 1656 C CA . TYR A 1 208 ? 3.752 20.483 -14.062 1.00 92.44 208 TYR A CA 1
ATOM 1657 C C . TYR A 1 208 ? 2.675 19.844 -14.953 1.00 92.44 208 TYR A C 1
ATOM 1659 O O . TYR A 1 208 ? 2.982 18.951 -15.740 1.00 92.44 208 TYR A O 1
ATOM 1667 N N . GLU A 1 209 ? 1.438 20.339 -14.884 1.00 90.56 209 GLU A N 1
ATOM 1668 C CA . GLU A 1 209 ? 0.296 19.847 -15.665 1.00 90.56 209 GLU A CA 1
ATOM 1669 C C . GLU A 1 209 ? 0.521 20.021 -17.167 1.00 90.56 209 GLU A C 1
ATOM 1671 O O . GLU A 1 209 ? 0.273 19.098 -17.939 1.00 90.56 209 GLU A O 1
ATOM 1676 N N . SER A 1 210 ? 1.067 21.164 -17.597 1.00 95.44 210 SER A N 1
ATOM 1677 C CA . SER A 1 210 ? 1.453 21.351 -19.003 1.00 95.44 210 SER A CA 1
ATOM 1678 C C . SER A 1 210 ? 2.578 20.406 -19.439 1.00 95.44 210 SER A C 1
ATOM 1680 O O . SER A 1 210 ? 2.569 19.942 -20.575 1.00 95.44 210 SER A O 1
ATOM 1682 N N . GLY A 1 211 ? 3.515 20.068 -18.548 1.00 93.38 211 GLY A N 1
ATOM 1683 C CA . GLY A 1 211 ? 4.538 19.052 -18.804 1.00 93.38 211 GLY A CA 1
ATOM 1684 C C . GLY A 1 211 ? 3.951 17.657 -19.025 1.00 93.38 211 GLY A C 1
ATOM 1685 O O . GLY A 1 211 ? 4.345 16.976 -19.970 1.00 93.38 211 GLY A O 1
ATOM 1686 N N . ILE A 1 212 ? 2.981 17.256 -18.197 1.00 88.31 212 ILE A N 1
ATOM 1687 C CA . ILE A 1 212 ? 2.232 16.004 -18.391 1.00 88.31 212 ILE A CA 1
ATOM 1688 C C . ILE A 1 212 ? 1.469 16.046 -19.713 1.00 88.31 212 ILE A C 1
ATOM 1690 O O . ILE A 1 212 ? 1.603 15.131 -20.514 1.00 88.31 212 ILE A O 1
ATOM 1694 N N . ARG A 1 213 ? 0.745 17.136 -19.986 1.00 94.25 213 ARG A N 1
ATOM 1695 C CA . ARG A 1 213 ? -0.035 17.312 -21.218 1.00 94.25 213 ARG A CA 1
ATOM 1696 C C . ARG A 1 213 ? 0.804 17.098 -22.481 1.00 94.25 213 ARG A C 1
ATOM 1698 O O . ARG A 1 213 ? 0.353 16.415 -23.397 1.00 94.25 213 ARG A O 1
ATOM 1705 N N . GLU A 1 214 ? 2.008 17.672 -22.560 1.00 93.94 214 GLU A N 1
ATOM 1706 C CA . GLU A 1 214 ? 2.874 17.464 -23.732 1.00 93.94 214 GLU A CA 1
ATOM 1707 C C . GLU A 1 214 ? 3.466 16.046 -23.786 1.00 93.94 214 GLU A C 1
ATOM 1709 O O . GLU A 1 214 ? 3.652 15.502 -24.875 1.00 93.94 214 GLU A O 1
ATOM 1714 N N . ALA A 1 215 ? 3.721 15.416 -22.635 1.00 83.81 215 ALA A N 1
ATOM 1715 C CA . ALA A 1 215 ? 4.139 14.017 -22.587 1.00 83.81 215 ALA A CA 1
ATOM 1716 C C . ALA A 1 215 ? 3.027 13.072 -23.075 1.00 83.81 215 ALA A C 1
ATOM 1718 O O . ALA A 1 215 ? 3.306 12.164 -23.857 1.00 83.81 215 ALA A O 1
ATOM 1719 N N . ASP A 1 216 ? 1.777 13.322 -22.684 1.00 82.25 216 ASP A N 1
ATOM 1720 C CA . ASP A 1 216 ? 0.610 12.555 -23.127 1.00 82.25 216 ASP A CA 1
ATOM 1721 C C . ASP A 1 216 ? 0.374 12.729 -24.631 1.00 82.25 216 ASP A C 1
ATOM 1723 O O . ASP A 1 216 ? 0.148 11.750 -25.333 1.00 82.25 216 ASP A O 1
ATOM 1727 N N . ARG A 1 217 ? 0.527 13.948 -25.170 1.00 84.50 217 ARG A N 1
ATOM 1728 C CA . ARG A 1 217 ? 0.457 14.197 -26.624 1.00 84.50 217 ARG A CA 1
ATOM 1729 C C . ARG A 1 217 ? 1.491 13.388 -27.407 1.00 84.50 217 ARG A C 1
ATOM 1731 O O . ARG A 1 217 ? 1.173 12.858 -28.472 1.00 84.50 217 ARG A O 1
ATOM 1738 N N . LEU A 1 218 ? 2.717 13.289 -26.891 1.00 80.12 218 LEU A N 1
ATOM 1739 C CA . LEU A 1 218 ? 3.756 12.444 -27.481 1.00 80.12 218 LEU A CA 1
ATOM 1740 C C . LEU A 1 218 ? 3.391 10.960 -27.378 1.00 80.12 218 LEU A C 1
ATOM 1742 O O . LEU A 1 218 ? 3.489 10.241 -28.370 1.00 80.12 218 LEU A O 1
ATOM 1746 N N . ALA A 1 219 ? 2.943 10.506 -26.208 1.00 70.44 219 ALA A N 1
ATOM 1747 C CA . ALA A 1 219 ? 2.537 9.120 -25.998 1.00 70.44 219 ALA A CA 1
ATOM 1748 C C . ALA A 1 219 ? 1.381 8.715 -26.929 1.00 70.44 219 ALA A C 1
ATOM 1750 O O . ALA A 1 219 ? 1.461 7.675 -27.579 1.00 70.44 219 ALA A O 1
ATOM 1751 N N . ASP A 1 220 ? 0.359 9.562 -27.064 1.00 72.12 220 ASP A N 1
ATOM 1752 C CA . ASP A 1 220 ? -0.777 9.371 -27.968 1.00 72.12 220 ASP A CA 1
ATOM 1753 C C . ASP A 1 220 ? -0.346 9.303 -29.435 1.00 72.12 220 ASP A C 1
ATOM 1755 O O . ASP A 1 220 ? -0.881 8.494 -30.197 1.00 72.12 220 ASP A O 1
ATOM 1759 N N . PHE A 1 221 ? 0.604 10.148 -29.848 1.00 72.62 221 PHE A N 1
ATOM 1760 C CA . PHE A 1 221 ? 1.163 10.113 -31.199 1.00 72.62 221 PHE A CA 1
ATOM 1761 C C . PHE A 1 221 ? 1.812 8.752 -31.486 1.00 72.62 221 PHE A C 1
ATOM 1763 O O . PHE A 1 221 ? 1.437 8.094 -32.458 1.00 72.62 221 PHE A O 1
ATOM 1770 N N . TYR A 1 222 ? 2.706 8.286 -30.608 1.00 61.38 222 TYR A N 1
ATOM 1771 C CA . TYR A 1 222 ? 3.358 6.983 -30.773 1.00 61.38 222 TYR A CA 1
ATOM 1772 C C . TYR A 1 222 ? 2.360 5.817 -30.676 1.00 61.38 222 TYR A C 1
ATOM 1774 O O . TYR A 1 222 ? 2.430 4.876 -31.463 1.00 61.38 222 TYR A O 1
ATOM 1782 N N . ALA A 1 223 ? 1.367 5.890 -29.786 1.00 57.53 223 ALA A N 1
ATOM 1783 C CA . ALA A 1 223 ? 0.334 4.863 -29.656 1.00 57.53 223 ALA A CA 1
ATOM 1784 C C . ALA A 1 223 ? -0.562 4.757 -30.906 1.00 57.53 223 ALA A C 1
ATOM 1786 O O . ALA A 1 223 ? -0.891 3.652 -31.350 1.00 57.53 223 ALA A O 1
ATOM 1787 N N . LYS A 1 224 ? -0.944 5.892 -31.509 1.00 59.56 224 LYS A N 1
ATOM 1788 C CA . LYS A 1 224 ? -1.696 5.928 -32.777 1.00 59.56 224 LYS A CA 1
ATOM 1789 C C . LYS A 1 224 ? -0.868 5.383 -33.936 1.00 59.56 224 LYS A C 1
ATOM 1791 O O . LYS A 1 224 ? -1.385 4.589 -34.718 1.00 59.56 224 LYS A O 1
ATOM 1796 N N . ALA A 1 225 ? 0.412 5.744 -34.000 1.00 53.81 225 ALA A N 1
ATOM 1797 C CA . ALA A 1 225 ? 1.323 5.240 -35.021 1.00 53.81 225 ALA A CA 1
ATOM 1798 C C . ALA A 1 225 ? 1.500 3.708 -34.937 1.00 53.81 225 ALA A C 1
ATOM 1800 O O . ALA A 1 225 ? 1.544 3.033 -35.962 1.00 53.81 225 ALA A O 1
ATOM 1801 N N . CYS A 1 226 ? 1.494 3.140 -33.727 1.00 45.66 226 CYS A N 1
ATOM 1802 C CA . CYS A 1 226 ? 1.570 1.693 -33.505 1.00 45.66 226 CYS A CA 1
ATOM 1803 C C . CYS A 1 226 ? 0.250 0.925 -33.733 1.00 45.66 226 CYS A C 1
ATOM 1805 O O . CYS A 1 226 ? 0.278 -0.301 -33.829 1.00 45.66 226 CYS A O 1
ATOM 1807 N N . SER A 1 227 ? -0.909 1.596 -33.793 1.00 42.31 227 SER A N 1
ATOM 1808 C CA . SER A 1 227 ? -2.235 0.943 -33.853 1.00 42.31 227 SER A CA 1
ATOM 1809 C C . SER A 1 227 ? -2.937 1.020 -35.216 1.00 42.31 227 SER A C 1
ATOM 1811 O O . SER A 1 227 ? -3.836 0.215 -35.490 1.00 42.31 227 SER A O 1
ATOM 1813 N N . SER A 1 228 ? -2.535 1.931 -36.107 1.00 44.09 228 SER A N 1
ATOM 1814 C CA . SER A 1 228 ? -3.096 2.020 -37.461 1.00 44.09 228 SER A CA 1
ATOM 1815 C C . SER A 1 228 ? -2.707 0.802 -38.320 1.00 44.09 228 SER A C 1
ATOM 1817 O O . SER A 1 228 ? -1.531 0.549 -38.545 1.00 44.09 228 SER A O 1
ATOM 1819 N N . HIS A 1 229 ? -3.700 0.056 -38.822 1.00 42.22 229 HIS A N 1
ATOM 1820 C CA . HIS A 1 229 ? -3.549 -1.143 -39.674 1.00 42.22 229 HIS A CA 1
ATOM 1821 C C . HIS A 1 229 ? -3.255 -0.832 -41.163 1.00 42.22 229 HIS A C 1
ATOM 1823 O O . HIS A 1 229 ? -3.437 -1.681 -42.034 1.00 42.22 229 HIS A O 1
ATOM 1829 N N . GLU A 1 230 ? -2.810 0.384 -41.470 1.00 39.56 230 GLU A N 1
ATOM 1830 C CA . GLU A 1 230 ? -2.354 0.799 -42.803 1.00 39.56 230 GLU A CA 1
ATOM 1831 C C . GLU A 1 230 ? -0.814 0.820 -42.851 1.00 39.56 230 GLU A C 1
ATOM 1833 O O . GLU A 1 230 ? -0.191 0.742 -41.791 1.00 39.56 230 GLU A O 1
ATOM 1838 N N . PRO A 1 231 ? -0.162 0.856 -44.034 1.00 39.62 231 PRO A N 1
ATOM 1839 C CA . PRO A 1 231 ? 1.276 0.603 -44.187 1.00 39.62 231 PRO A CA 1
ATOM 1840 C C . PRO A 1 231 ? 2.161 1.767 -43.689 1.00 39.62 231 PRO A C 1
ATOM 1842 O O . PRO A 1 231 ? 3.025 2.260 -44.402 1.00 39.62 231 PRO A O 1
ATOM 1845 N N . ALA A 1 232 ? 1.975 2.184 -42.436 1.00 43.09 232 ALA A N 1
ATOM 1846 C CA . ALA A 1 232 ? 2.830 3.089 -41.674 1.00 43.09 232 ALA A CA 1
ATOM 1847 C C . ALA A 1 232 ? 3.839 2.331 -40.783 1.00 43.09 232 ALA A C 1
ATOM 1849 O O . ALA A 1 232 ? 4.591 2.951 -40.034 1.00 43.09 232 ALA A O 1
ATOM 1850 N N . TYR A 1 233 ? 3.910 0.996 -40.893 1.00 40.97 233 TYR A N 1
ATOM 1851 C CA . TYR A 1 233 ? 4.857 0.151 -40.146 1.00 40.97 233 TYR A CA 1
ATOM 1852 C C . TYR A 1 233 ? 6.331 0.511 -40.422 1.00 40.97 233 TYR A C 1
ATOM 1854 O O . TYR A 1 233 ? 7.180 0.272 -39.571 1.00 40.97 233 TYR A O 1
ATOM 1862 N N . GLY A 1 234 ? 6.630 1.116 -41.581 1.00 43.69 234 GLY A N 1
ATOM 1863 C CA . GLY A 1 234 ? 7.967 1.621 -41.924 1.00 43.69 234 GLY A CA 1
ATOM 1864 C C . GLY A 1 234 ? 8.285 3.023 -41.387 1.00 43.69 234 GLY A C 1
ATOM 1865 O O . GLY A 1 234 ? 9.448 3.378 -41.273 1.00 43.69 234 GLY A O 1
ATOM 1866 N N . VAL A 1 235 ? 7.277 3.822 -41.022 1.00 42.09 235 VAL A N 1
ATOM 1867 C CA . VAL A 1 235 ? 7.498 5.207 -40.562 1.00 42.09 235 VAL A CA 1
ATOM 1868 C C . VAL A 1 235 ? 7.807 5.259 -39.063 1.00 42.09 235 VAL A C 1
ATOM 1870 O O . VAL A 1 235 ? 8.599 6.088 -38.627 1.00 42.09 235 VAL A O 1
ATOM 1873 N N . VAL A 1 236 ? 7.240 4.340 -38.274 1.00 44.31 236 VAL A N 1
ATOM 1874 C CA . VAL A 1 236 ? 7.532 4.210 -36.833 1.00 44.31 236 VAL A CA 1
ATOM 1875 C C . VAL A 1 236 ? 8.968 3.737 -36.596 1.00 44.31 236 VAL A C 1
ATOM 1877 O O . VAL A 1 236 ? 9.663 4.303 -35.760 1.00 44.31 236 VAL A O 1
ATOM 1880 N N . THR A 1 237 ? 9.436 2.767 -37.386 1.00 43.72 237 THR A N 1
ATOM 1881 C CA . THR A 1 237 ? 10.795 2.212 -37.280 1.00 43.72 237 THR A CA 1
ATOM 1882 C C . THR A 1 237 ? 11.877 3.228 -37.658 1.00 43.72 237 THR A C 1
ATOM 1884 O O . THR A 1 237 ? 12.927 3.249 -37.028 1.00 43.72 237 THR A O 1
ATOM 1887 N N . GLU A 1 238 ? 11.621 4.123 -38.619 1.00 48.66 238 GLU A N 1
ATOM 1888 C CA . GLU A 1 238 ? 12.610 5.128 -39.041 1.00 48.66 238 GLU A CA 1
ATOM 1889 C C . GLU A 1 238 ? 12.548 6.449 -38.234 1.00 48.66 238 GLU A C 1
ATOM 1891 O O . GLU A 1 238 ? 13.569 7.123 -38.072 1.00 48.66 238 GLU A O 1
ATOM 1896 N N . LEU A 1 239 ? 11.399 6.813 -37.640 1.00 43.28 239 LEU A N 1
ATOM 1897 C CA . LEU A 1 239 ? 11.327 7.905 -36.648 1.00 43.28 239 LEU A CA 1
ATOM 1898 C C . LEU A 1 239 ? 12.061 7.538 -35.344 1.00 43.28 239 LEU A C 1
ATOM 1900 O O . LEU A 1 239 ? 12.674 8.405 -34.714 1.00 43.28 239 LEU A O 1
ATOM 1904 N N . GLU A 1 240 ? 12.057 6.253 -34.979 1.00 43.28 240 GLU A N 1
ATOM 1905 C CA . GLU A 1 240 ? 12.889 5.681 -33.911 1.00 43.28 240 GLU A CA 1
ATOM 1906 C C . GLU A 1 240 ? 14.393 5.696 -34.259 1.00 43.28 240 GLU A C 1
ATOM 1908 O O . GLU A 1 240 ? 15.225 5.865 -33.363 1.00 43.28 240 GLU A O 1
ATOM 1913 N N . ASP A 1 241 ? 14.758 5.613 -35.546 1.00 41.66 241 ASP A N 1
ATOM 1914 C CA . ASP A 1 241 ? 16.148 5.723 -36.019 1.00 41.66 241 ASP A CA 1
ATOM 1915 C C . ASP A 1 241 ? 16.685 7.173 -36.005 1.00 41.66 241 ASP A C 1
ATOM 1917 O O . ASP A 1 241 ? 17.884 7.385 -35.791 1.00 41.66 241 ASP A O 1
ATOM 1921 N N . MET A 1 242 ? 15.828 8.191 -36.186 1.00 36.41 242 MET A N 1
ATOM 1922 C CA . MET A 1 242 ? 16.217 9.617 -36.146 1.00 36.41 242 MET A CA 1
ATOM 1923 C C . MET A 1 242 ? 16.515 10.143 -34.731 1.00 36.41 242 MET A C 1
ATOM 1925 O O . MET A 1 242 ? 17.346 11.041 -34.570 1.00 36.41 242 MET A O 1
ATOM 1929 N N . PHE A 1 243 ? 15.892 9.570 -33.698 1.00 38.97 243 PHE A N 1
ATOM 1930 C CA . PHE A 1 243 ? 16.212 9.819 -32.291 1.00 38.97 243 PHE A CA 1
ATOM 1931 C C . PHE A 1 243 ? 16.411 8.476 -31.592 1.00 38.97 243 PHE A C 1
ATOM 1933 O O . PHE A 1 243 ? 15.458 7.949 -31.019 1.00 38.97 243 PHE A O 1
ATOM 1940 N N . PRO A 1 244 ? 17.631 7.909 -31.611 1.00 28.80 244 PRO A N 1
ATOM 1941 C CA . PRO A 1 244 ? 17.851 6.548 -31.158 1.00 28.80 244 PRO A CA 1
ATOM 1942 C C . PRO A 1 244 ? 17.583 6.429 -29.657 1.00 28.80 244 PRO A C 1
ATOM 1944 O O . PRO A 1 244 ? 18.475 6.604 -28.824 1.00 28.80 244 PRO A O 1
ATOM 1947 N N . CYS A 1 245 ? 16.370 6.019 -29.296 1.00 31.92 245 CYS A N 1
ATOM 1948 C CA . CYS A 1 245 ? 16.197 5.147 -28.152 1.00 31.92 245 CYS A CA 1
ATOM 1949 C C . CYS A 1 245 ? 16.656 3.768 -28.625 1.00 31.92 245 CYS A C 1
ATOM 1951 O O . CYS A 1 245 ? 15.856 2.933 -29.037 1.00 31.92 245 CYS A O 1
ATOM 1953 N N . LYS A 1 246 ? 17.977 3.545 -28.650 1.00 35.12 246 LYS A N 1
ATOM 1954 C CA . LYS A 1 246 ? 18.524 2.202 -28.855 1.00 35.12 246 LYS A CA 1
ATOM 1955 C C . LYS A 1 246 ? 18.111 1.340 -27.670 1.00 35.12 246 LYS A C 1
ATOM 1957 O O . LYS A 1 246 ? 18.831 1.276 -26.683 1.00 35.12 246 LYS A O 1
ATOM 1962 N N . ASP A 1 247 ? 16.931 0.748 -27.781 1.00 32.97 247 ASP A N 1
ATOM 1963 C CA . ASP A 1 247 ? 16.511 -0.524 -27.201 1.00 32.97 247 ASP A CA 1
ATOM 1964 C C . ASP A 1 247 ? 15.031 -0.769 -27.564 1.00 32.97 247 ASP A C 1
ATOM 1966 O O . ASP A 1 247 ? 14.177 -0.896 -26.688 1.00 32.97 247 ASP A O 1
ATOM 1970 N N . LEU A 1 248 ? 14.714 -0.858 -28.860 1.00 33.69 248 LEU A N 1
ATOM 1971 C CA . LEU A 1 248 ? 13.456 -1.448 -29.318 1.00 33.69 248 LEU A CA 1
ATOM 1972 C C . LEU A 1 248 ? 13.732 -2.738 -30.094 1.00 33.69 248 LEU A C 1
ATOM 1974 O O . LEU A 1 248 ? 14.582 -2.794 -30.978 1.00 33.69 248 LEU A O 1
ATOM 1978 N N . ALA A 1 249 ? 12.989 -3.768 -29.687 1.00 31.80 249 ALA A N 1
ATOM 1979 C CA . ALA A 1 249 ? 12.989 -5.156 -30.142 1.00 31.80 249 ALA A CA 1
ATOM 1980 C C . ALA A 1 249 ? 14.255 -5.997 -29.837 1.00 31.80 249 ALA A C 1
ATOM 1982 O O . ALA A 1 249 ? 15.390 -5.524 -29.915 1.00 31.80 249 ALA A O 1
ATOM 1983 N N . PRO A 1 250 ? 14.075 -7.275 -29.439 1.00 33.50 250 PRO A N 1
ATOM 1984 C CA . PRO A 1 250 ? 15.174 -8.145 -29.050 1.00 33.50 250 PRO A CA 1
ATOM 1985 C C . PRO A 1 250 ? 16.099 -8.378 -30.244 1.00 33.50 250 PRO A C 1
ATOM 1987 O O . PRO A 1 250 ? 15.704 -8.915 -31.277 1.00 33.50 250 PRO A O 1
ATOM 1990 N N . SER A 1 251 ? 17.367 -8.020 -30.075 1.00 32.94 251 SER A N 1
ATOM 1991 C CA . SER A 1 251 ? 18.441 -8.477 -30.941 1.00 32.94 251 SER A CA 1
ATOM 1992 C C . SER A 1 251 ? 18.575 -9.992 -30.809 1.00 32.94 251 SER A C 1
ATOM 1994 O O . SER A 1 251 ? 19.271 -10.438 -29.907 1.00 32.94 251 SER A O 1
ATOM 1996 N N . ASN A 1 252 ? 17.887 -10.769 -31.659 1.00 32.03 252 ASN A N 1
ATOM 1997 C CA . ASN A 1 252 ? 18.114 -12.197 -31.973 1.00 32.03 252 ASN A CA 1
ATOM 1998 C C . ASN A 1 252 ? 18.695 -13.077 -30.841 1.00 32.03 252 ASN A C 1
ATOM 2000 O O . ASN A 1 252 ? 19.519 -13.963 -31.057 1.00 32.03 252 ASN A O 1
ATOM 2004 N N . SER A 1 253 ? 18.260 -12.829 -29.614 1.00 42.91 253 SER A N 1
ATOM 2005 C CA . SER A 1 253 ? 18.590 -13.587 -28.427 1.00 42.91 253 SER A CA 1
ATOM 2006 C C . SER A 1 253 ? 17.248 -13.810 -27.769 1.00 42.91 253 SER A C 1
ATOM 2008 O O . SER A 1 253 ? 16.644 -12.879 -27.248 1.00 42.91 253 SER A O 1
ATOM 2010 N N . ASP A 1 254 ? 16.756 -15.043 -27.839 1.00 57.97 254 ASP A N 1
ATOM 2011 C CA . ASP A 1 254 ? 15.456 -15.480 -27.306 1.00 57.97 254 ASP A CA 1
ATOM 2012 C C . ASP A 1 254 ? 15.290 -15.252 -25.784 1.00 57.97 254 ASP A C 1
ATOM 2014 O O . ASP A 1 254 ? 14.284 -15.638 -25.194 1.00 57.97 254 ASP A O 1
ATOM 2018 N N . ASN A 1 255 ? 16.272 -14.640 -25.114 1.00 66.38 255 ASN A N 1
ATOM 2019 C CA . ASN A 1 255 ? 16.354 -14.543 -23.666 1.00 66.38 255 ASN A CA 1
ATOM 2020 C C . ASN A 1 255 ? 15.961 -13.144 -23.160 1.00 66.38 255 ASN A C 1
ATOM 2022 O O . ASN A 1 255 ? 16.512 -12.142 -23.630 1.00 66.38 255 ASN A O 1
ATOM 2026 N N . PRO A 1 256 ? 15.074 -13.055 -22.152 1.00 81.25 256 PRO A N 1
ATOM 2027 C CA . PRO A 1 256 ? 14.667 -11.785 -21.569 1.00 81.25 256 PRO A CA 1
ATOM 2028 C C . PRO A 1 256 ? 15.841 -11.075 -20.883 1.00 81.25 256 PRO A C 1
ATOM 2030 O O . PRO A 1 256 ? 16.680 -11.695 -20.227 1.00 81.25 256 PRO A O 1
ATOM 2033 N N . ARG A 1 257 ? 15.886 -9.741 -20.951 1.00 84.81 257 ARG A N 1
ATOM 2034 C CA . ARG A 1 257 ? 16.889 -8.956 -20.212 1.00 84.81 257 ARG A CA 1
ATOM 2035 C C . ARG A 1 257 ? 16.615 -9.004 -18.708 1.00 84.81 257 ARG A C 1
ATOM 2037 O O . ARG A 1 257 ? 17.556 -9.179 -17.931 1.00 84.81 257 ARG A O 1
ATOM 2044 N N . VAL A 1 258 ? 15.348 -8.882 -18.309 1.00 92.69 258 VAL A N 1
ATOM 2045 C CA . VAL A 1 258 ? 14.907 -8.917 -16.906 1.00 92.69 258 VAL A CA 1
ATOM 2046 C C . VAL A 1 258 ? 13.869 -10.020 -16.704 1.00 92.69 258 VAL A C 1
ATOM 2048 O O . VAL A 1 258 ? 12.877 -10.079 -17.423 1.00 92.69 258 VAL A O 1
ATOM 2051 N N . VAL A 1 259 ? 14.061 -10.869 -15.697 1.00 97.81 259 VAL A N 1
ATOM 2052 C CA . VAL A 1 259 ? 13.020 -11.786 -15.210 1.00 97.81 259 VAL A CA 1
ATOM 2053 C C . VAL A 1 259 ? 12.447 -11.224 -13.916 1.00 97.81 259 VAL A C 1
ATOM 2055 O O . VAL A 1 259 ? 13.180 -11.027 -12.952 1.00 97.81 259 VAL A O 1
ATOM 2058 N N . ILE A 1 260 ? 11.144 -10.967 -13.885 1.00 98.69 260 ILE A N 1
ATOM 2059 C CA . ILE A 1 260 ? 10.406 -10.530 -12.699 1.00 98.69 260 ILE A CA 1
ATOM 2060 C C . ILE A 1 260 ? 9.677 -11.749 -12.135 1.00 98.69 260 ILE A C 1
ATOM 2062 O O . ILE A 1 260 ? 8.863 -12.365 -12.817 1.00 98.69 260 ILE A O 1
ATOM 2066 N N . VAL A 1 261 ? 9.968 -12.120 -10.892 1.00 98.56 261 VAL A N 1
ATOM 2067 C CA . VAL A 1 261 ? 9.343 -13.272 -10.230 1.00 98.56 261 VAL A CA 1
ATOM 2068 C C . VAL A 1 261 ? 8.219 -12.769 -9.330 1.00 98.56 261 VAL A C 1
ATOM 2070 O O . VAL A 1 261 ? 8.480 -12.131 -8.305 1.00 98.56 261 VAL A O 1
ATOM 2073 N N . GLY A 1 262 ? 6.981 -13.058 -9.726 1.00 98.31 262 GLY A N 1
ATOM 2074 C CA . GLY A 1 262 ? 5.740 -12.620 -9.088 1.00 98.31 262 GLY A CA 1
ATOM 2075 C C . GLY A 1 262 ? 5.053 -11.462 -9.822 1.00 98.31 262 GLY A C 1
ATOM 2076 O O . GLY A 1 262 ? 5.655 -10.427 -10.100 1.00 98.31 262 GLY A O 1
ATOM 2077 N N . ALA A 1 263 ? 3.753 -11.614 -10.074 1.00 98.19 263 ALA A N 1
ATOM 2078 C CA . ALA A 1 263 ? 2.842 -10.605 -10.613 1.00 98.19 263 ALA A CA 1
ATOM 2079 C C . ALA A 1 263 ? 1.968 -9.981 -9.504 1.00 98.19 263 ALA A C 1
ATOM 2081 O O . ALA A 1 263 ? 0.787 -9.689 -9.704 1.00 98.19 263 ALA A O 1
ATOM 2082 N N . GLY A 1 264 ? 2.538 -9.781 -8.311 1.00 98.19 264 GLY A N 1
ATOM 2083 C CA . GLY A 1 264 ? 1.941 -8.963 -7.251 1.00 98.19 264 GLY A CA 1
ATOM 2084 C C . GLY A 1 264 ? 2.144 -7.462 -7.490 1.00 98.19 264 GLY A C 1
ATOM 2085 O O . GLY A 1 264 ? 2.808 -7.059 -8.443 1.00 98.19 264 GLY A O 1
ATOM 2086 N N . ALA A 1 265 ? 1.626 -6.615 -6.591 1.00 98.31 265 ALA A N 1
ATOM 2087 C CA . ALA A 1 265 ? 1.701 -5.154 -6.728 1.00 98.31 265 ALA A CA 1
ATOM 2088 C C . ALA A 1 265 ? 3.120 -4.625 -7.014 1.00 98.31 265 ALA A C 1
ATOM 2090 O O . ALA A 1 265 ? 3.274 -3.755 -7.863 1.00 98.31 265 ALA A O 1
ATOM 2091 N N . ALA A 1 266 ? 4.154 -5.172 -6.366 1.00 98.44 266 ALA A N 1
ATOM 2092 C CA . ALA A 1 266 ? 5.543 -4.771 -6.594 1.00 98.44 266 ALA A CA 1
ATOM 2093 C C . ALA A 1 266 ? 6.070 -5.170 -7.980 1.00 98.44 266 ALA A C 1
ATOM 2095 O O . ALA A 1 266 ? 6.605 -4.324 -8.693 1.00 98.44 266 ALA A O 1
ATOM 2096 N N . GLY A 1 267 ? 5.888 -6.434 -8.379 1.00 98.50 267 GLY A N 1
ATOM 2097 C CA . GLY A 1 267 ? 6.340 -6.936 -9.680 1.00 98.50 267 GLY A CA 1
ATOM 2098 C C . GLY A 1 267 ? 5.632 -6.249 -10.844 1.00 98.50 267 GLY A C 1
ATOM 2099 O O . GLY A 1 267 ? 6.285 -5.794 -11.781 1.00 98.50 267 GLY A O 1
ATOM 2100 N N . LEU A 1 268 ? 4.312 -6.069 -10.737 1.00 98.62 268 LEU A N 1
ATOM 2101 C CA . LEU A 1 268 ? 3.527 -5.322 -11.720 1.00 98.62 268 LEU A CA 1
ATOM 2102 C C . LEU A 1 268 ? 3.926 -3.848 -11.767 1.00 98.62 268 LEU A C 1
ATOM 2104 O O . LEU A 1 268 ? 4.057 -3.294 -12.848 1.00 98.62 268 LEU A O 1
ATOM 2108 N N . SER A 1 269 ? 4.168 -3.213 -10.619 1.00 98.12 269 SER A N 1
ATOM 2109 C CA . SE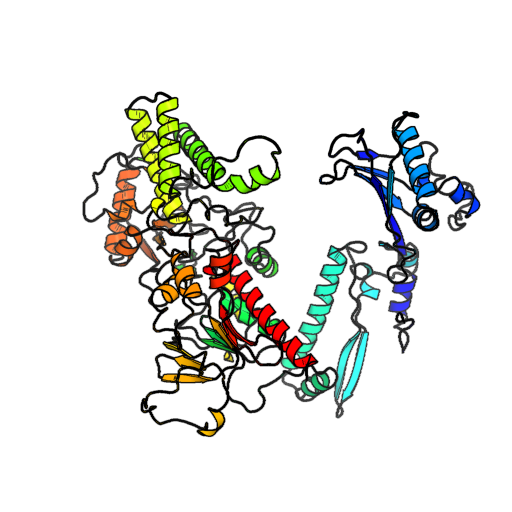R A 1 269 ? 4.602 -1.810 -10.584 1.00 98.12 269 SER A CA 1
ATOM 2110 C C . SER A 1 269 ? 5.976 -1.626 -11.229 1.00 98.12 269 SER A C 1
ATOM 2112 O O . SER A 1 269 ? 6.178 -0.674 -11.981 1.00 98.12 269 SER A O 1
ATOM 2114 N N . ALA A 1 270 ? 6.910 -2.551 -10.994 1.00 98.06 270 ALA A N 1
ATOM 2115 C CA . ALA A 1 270 ? 8.211 -2.534 -11.652 1.00 98.06 270 ALA A CA 1
ATOM 2116 C C . ALA A 1 270 ? 8.086 -2.725 -13.172 1.00 98.06 270 ALA A C 1
ATOM 2118 O O . ALA A 1 270 ? 8.640 -1.938 -13.936 1.00 98.06 270 ALA A O 1
ATOM 2119 N N . ALA A 1 271 ? 7.320 -3.728 -13.611 1.00 97.19 271 ALA A N 1
ATOM 2120 C CA . ALA A 1 271 ? 7.066 -3.996 -15.026 1.00 97.19 271 ALA A CA 1
ATOM 2121 C C . ALA A 1 271 ? 6.384 -2.815 -15.730 1.00 97.19 271 ALA A C 1
ATOM 2123 O O . ALA A 1 271 ? 6.831 -2.391 -16.792 1.00 97.19 271 ALA A O 1
ATOM 2124 N N . TYR A 1 272 ? 5.354 -2.242 -15.103 1.00 92.19 272 TYR A N 1
ATOM 2125 C CA . TYR A 1 272 ? 4.649 -1.055 -15.581 1.00 92.19 272 TYR A CA 1
ATOM 2126 C C . TYR A 1 272 ? 5.612 0.122 -15.754 1.00 92.19 272 TYR A C 1
ATOM 2128 O O . TYR A 1 272 ? 5.638 0.764 -16.799 1.00 92.19 272 TYR A O 1
ATOM 2136 N N . LYS A 1 273 ? 6.465 0.383 -14.756 1.00 90.06 273 LYS A N 1
ATOM 2137 C CA . LYS A 1 273 ? 7.460 1.460 -14.809 1.00 90.06 273 LYS A CA 1
ATOM 2138 C C . LYS A 1 273 ? 8.514 1.232 -15.898 1.00 90.06 273 LYS A C 1
ATOM 2140 O O . LYS A 1 273 ? 8.886 2.191 -16.572 1.00 90.06 273 LYS A O 1
ATOM 2145 N N . LEU A 1 274 ? 8.989 -0.004 -16.070 1.00 84.56 274 LEU A N 1
ATOM 2146 C CA . LEU A 1 274 ? 9.929 -0.377 -17.132 1.00 84.56 274 LEU A CA 1
ATOM 2147 C C . LEU A 1 274 ? 9.303 -0.169 -18.517 1.00 84.56 274 LEU A C 1
ATOM 2149 O O . LEU A 1 274 ? 9.897 0.522 -19.346 1.00 84.56 274 LEU A O 1
ATOM 2153 N N . ALA A 1 275 ? 8.085 -0.675 -18.731 1.00 82.06 275 ALA A N 1
ATOM 2154 C CA . ALA A 1 275 ? 7.338 -0.511 -19.976 1.00 82.06 275 ALA A CA 1
ATOM 2155 C C . ALA A 1 275 ? 7.065 0.969 -20.290 1.00 82.06 275 ALA A C 1
ATOM 2157 O O . ALA A 1 275 ? 7.360 1.425 -21.391 1.00 82.06 275 ALA A O 1
ATOM 2158 N N . LEU A 1 276 ? 6.628 1.751 -19.294 1.00 79.25 276 LEU A N 1
ATOM 2159 C CA . LEU A 1 276 ? 6.415 3.200 -19.411 1.00 79.25 276 LEU A CA 1
ATOM 2160 C C . LEU A 1 276 ? 7.693 3.964 -19.804 1.00 79.25 276 LEU A C 1
ATOM 2162 O O . LEU A 1 276 ? 7.627 5.071 -20.332 1.00 79.25 276 LEU A O 1
ATOM 2166 N N . LYS A 1 277 ? 8.874 3.402 -19.524 1.00 77.50 277 LYS A N 1
ATOM 2167 C CA . LYS A 1 277 ? 10.179 3.970 -19.891 1.00 77.50 277 LYS A CA 1
ATOM 2168 C C . LYS A 1 277 ? 10.797 3.326 -21.136 1.00 77.50 277 LYS A C 1
ATOM 2170 O O . LYS A 1 277 ? 11.977 3.543 -21.384 1.00 77.50 277 LYS A O 1
ATOM 2175 N N . GLY A 1 278 ? 10.015 2.570 -21.909 1.00 75.94 278 GLY A N 1
ATOM 2176 C CA . GLY A 1 278 ? 10.444 1.940 -23.162 1.00 75.94 278 GLY A CA 1
ATOM 2177 C C . GLY A 1 278 ? 11.241 0.645 -22.983 1.00 75.94 278 GLY A C 1
ATOM 2178 O O . GLY A 1 278 ? 11.642 0.027 -23.961 1.00 75.94 278 GLY A O 1
ATOM 2179 N N . HIS A 1 279 ? 11.456 0.180 -21.750 1.00 77.75 279 HIS A N 1
ATOM 2180 C CA . HIS A 1 279 ? 12.182 -1.060 -21.485 1.00 77.75 279 HIS A CA 1
ATOM 2181 C C . HIS A 1 279 ? 11.212 -2.242 -21.434 1.00 77.75 279 HIS A C 1
ATOM 2183 O O . HIS A 1 279 ? 10.738 -2.619 -20.367 1.00 77.75 279 HIS A O 1
ATOM 2189 N N . THR A 1 280 ? 10.929 -2.848 -22.586 1.00 83.75 280 THR A N 1
ATOM 2190 C CA . THR A 1 280 ? 9.950 -3.947 -22.722 1.00 83.75 280 THR A CA 1
ATOM 2191 C C . THR A 1 280 ? 10.573 -5.342 -22.768 1.00 83.75 280 THR A C 1
ATOM 2193 O O . THR A 1 280 ? 9.853 -6.336 -22.756 1.00 83.75 280 THR A O 1
ATOM 2196 N N . ASN A 1 281 ? 11.905 -5.455 -22.777 1.00 84.31 281 ASN A N 1
ATOM 2197 C CA . ASN A 1 281 ? 12.602 -6.743 -22.758 1.00 84.31 281 ASN A CA 1
ATOM 2198 C C . ASN A 1 281 ? 12.632 -7.348 -21.337 1.00 84.31 281 ASN A C 1
ATOM 2200 O O . ASN A 1 281 ? 13.676 -7.419 -20.681 1.00 84.31 281 ASN A O 1
ATOM 2204 N N . PHE A 1 282 ? 11.468 -7.756 -20.840 1.00 92.94 282 PHE A N 1
ATOM 2205 C CA . PHE A 1 282 ? 11.315 -8.458 -19.571 1.00 92.94 282 PHE A CA 1
ATOM 2206 C C . PHE A 1 282 ? 10.245 -9.545 -19.662 1.00 92.94 282 PHE A C 1
ATOM 2208 O O . PHE A 1 282 ? 9.368 -9.490 -20.516 1.00 92.94 282 PHE A O 1
ATOM 2215 N N . VAL A 1 283 ? 10.282 -10.507 -18.743 1.00 97.31 283 VAL A N 1
ATOM 2216 C CA . VAL A 1 283 ? 9.199 -11.479 -18.546 1.00 97.31 283 VAL A CA 1
ATOM 2217 C C . VAL A 1 283 ? 8.815 -11.537 -17.071 1.00 97.31 283 VAL A C 1
ATOM 2219 O O . VAL A 1 283 ? 9.686 -11.512 -16.203 1.00 97.31 283 VAL A O 1
ATOM 2222 N N . ILE A 1 284 ? 7.519 -11.610 -16.786 1.00 98.69 284 ILE A N 1
ATOM 2223 C CA . ILE A 1 284 ? 6.947 -11.832 -15.461 1.00 98.69 284 ILE A CA 1
ATOM 2224 C C . ILE A 1 284 ? 6.562 -13.306 -15.347 1.00 98.69 284 ILE A C 1
ATOM 2226 O O . ILE A 1 284 ? 5.810 -13.818 -16.176 1.00 98.69 284 ILE A O 1
ATOM 2230 N N . LEU A 1 285 ? 7.061 -13.978 -14.314 1.00 98.56 285 LEU A N 1
ATOM 2231 C CA . LEU A 1 285 ? 6.725 -15.361 -13.981 1.00 98.56 285 LEU A CA 1
ATOM 2232 C C . LEU A 1 285 ? 5.851 -15.354 -12.727 1.00 98.56 285 LEU A C 1
ATOM 2234 O O . LEU A 1 285 ? 6.330 -15.033 -11.638 1.00 98.56 285 LEU A O 1
ATOM 2238 N N . GLU A 1 286 ? 4.567 -15.664 -12.881 1.00 98.56 286 GLU A N 1
ATOM 2239 C CA . GLU A 1 286 ? 3.606 -15.756 -11.783 1.00 98.56 286 GLU A CA 1
ATOM 2240 C C . GLU A 1 286 ? 3.276 -17.221 -11.519 1.00 98.56 286 GLU A C 1
ATOM 2242 O O . GLU A 1 286 ? 2.852 -17.948 -12.416 1.00 98.56 286 GLU A O 1
ATOM 2247 N N . ALA A 1 287 ? 3.468 -17.654 -10.273 1.00 98.12 287 ALA A N 1
ATOM 2248 C CA . ALA A 1 287 ? 3.216 -19.032 -9.872 1.00 98.12 287 ALA A CA 1
ATOM 2249 C C . ALA A 1 287 ? 1.726 -19.392 -9.949 1.00 98.12 287 ALA A C 1
ATOM 2251 O O . ALA A 1 287 ? 1.376 -20.520 -10.286 1.00 98.12 287 ALA A O 1
ATOM 2252 N N . GLN A 1 288 ? 0.847 -18.433 -9.659 1.00 97.00 288 GLN A N 1
ATOM 2253 C CA . GLN A 1 288 ? -0.598 -18.615 -9.700 1.00 97.00 288 GLN A CA 1
ATOM 2254 C C . GLN A 1 288 ? -1.160 -18.400 -11.113 1.00 97.00 288 GLN A C 1
ATOM 2256 O O . GLN A 1 288 ? -0.495 -17.909 -12.024 1.00 97.00 288 GLN A O 1
ATOM 2261 N N . ASN A 1 289 ? -2.434 -18.742 -11.301 1.00 97.06 289 ASN A N 1
ATOM 2262 C CA . ASN A 1 289 ? -3.126 -18.571 -12.584 1.00 97.06 289 ASN A CA 1
ATOM 2263 C C . ASN A 1 289 ? -3.632 -17.137 -12.825 1.00 97.06 289 ASN A C 1
ATOM 2265 O O . ASN A 1 289 ? -4.275 -16.871 -13.836 1.00 97.06 289 ASN A O 1
ATOM 2269 N N . THR A 1 290 ? -3.389 -16.221 -11.886 1.00 96.00 290 THR A N 1
ATOM 2270 C CA . THR A 1 290 ? -3.883 -14.841 -11.917 1.00 96.00 290 THR A CA 1
ATOM 2271 C C . THR A 1 290 ? -2.862 -13.890 -11.308 1.00 96.00 290 THR A C 1
ATOM 2273 O O . THR A 1 290 ? -2.175 -14.239 -10.350 1.00 96.00 290 THR A O 1
ATOM 2276 N N . ALA A 1 291 ? -2.814 -12.658 -11.810 1.00 97.31 291 ALA A N 1
ATOM 2277 C CA . ALA A 1 291 ? -2.027 -11.582 -11.213 1.00 97.31 291 ALA A CA 1
ATOM 2278 C C . ALA A 1 291 ? -2.720 -10.979 -9.977 1.00 97.31 291 ALA A C 1
ATOM 2280 O O . ALA A 1 291 ? -3.912 -11.178 -9.750 1.00 97.31 291 ALA A O 1
ATOM 2281 N N . GLY A 1 292 ? -1.968 -10.194 -9.206 1.00 96.00 292 GLY A N 1
ATOM 2282 C CA . GLY A 1 292 ? -2.446 -9.448 -8.037 1.00 96.00 292 GLY A CA 1
ATOM 2283 C C . GLY A 1 292 ? -1.843 -9.927 -6.720 1.00 96.00 292 GLY A C 1
ATOM 2284 O O . GLY A 1 292 ? -1.636 -9.122 -5.808 1.00 96.00 292 GLY A O 1
ATOM 2285 N N . GLY A 1 293 ? -1.463 -11.204 -6.630 1.00 96.31 293 GLY A N 1
ATOM 2286 C CA . GLY A 1 293 ? -0.879 -11.787 -5.424 1.00 96.31 293 GLY A CA 1
ATOM 2287 C C . GLY A 1 293 ? -1.817 -11.644 -4.222 1.00 96.31 293 GLY A C 1
ATOM 2288 O O . GLY A 1 293 ? -2.868 -12.271 -4.174 1.00 96.31 293 GLY A O 1
ATOM 2289 N N . ARG A 1 294 ? -1.442 -10.793 -3.258 1.00 97.50 294 ARG A N 1
ATOM 2290 C CA . ARG A 1 294 ? -2.228 -10.507 -2.041 1.00 97.50 294 ARG A CA 1
ATOM 2291 C C . ARG A 1 294 ? -3.327 -9.449 -2.220 1.00 97.50 294 ARG A C 1
ATOM 2293 O O . ARG A 1 294 ? -4.033 -9.121 -1.270 1.00 97.50 294 ARG A O 1
ATOM 2300 N N . ILE A 1 295 ? -3.490 -8.908 -3.425 1.00 98.00 295 ILE A N 1
ATOM 2301 C CA . ILE A 1 295 ? -4.668 -8.120 -3.801 1.00 98.00 295 ILE A CA 1
ATOM 2302 C C . ILE A 1 295 ? -5.666 -9.085 -4.431 1.00 98.00 295 ILE A C 1
ATOM 2304 O O . ILE A 1 295 ? -5.426 -9.581 -5.531 1.00 98.00 295 ILE A O 1
ATOM 2308 N N . HIS A 1 296 ? -6.770 -9.351 -3.734 1.00 96.50 296 HIS A N 1
ATOM 2309 C CA . HIS A 1 296 ? -7.775 -10.296 -4.203 1.00 96.50 296 HIS A CA 1
ATOM 2310 C C . HIS A 1 296 ? -9.189 -9.827 -3.857 1.00 96.50 296 HIS A C 1
ATOM 2312 O O . HIS A 1 296 ? -9.616 -9.905 -2.705 1.00 96.50 296 HIS A O 1
ATOM 2318 N N . SER A 1 297 ? -9.906 -9.365 -4.879 1.00 96.81 297 SER A N 1
ATOM 2319 C CA . SER A 1 297 ? -11.314 -8.977 -4.788 1.00 96.81 297 SER A CA 1
ATOM 2320 C C . SER A 1 297 ? -12.177 -10.118 -5.315 1.00 96.81 297 SER A C 1
ATOM 2322 O O . SER A 1 297 ? -12.040 -10.534 -6.467 1.00 96.81 297 SER A O 1
ATOM 2324 N N . TYR A 1 298 ? -13.063 -10.623 -4.468 1.00 95.69 298 TYR A N 1
ATOM 2325 C CA . TYR A 1 298 ? -14.000 -11.690 -4.774 1.00 95.69 298 TYR A CA 1
ATOM 2326 C C . TYR A 1 298 ? -15.367 -11.103 -5.118 1.00 95.69 298 TYR A C 1
ATOM 2328 O O . TYR A 1 298 ? -15.905 -10.279 -4.379 1.00 95.69 298 TYR A O 1
ATOM 2336 N N . HIS A 1 299 ? -15.942 -11.537 -6.235 1.00 93.69 299 HIS A N 1
ATOM 2337 C CA . HIS A 1 299 ? -17.277 -11.120 -6.646 1.00 93.69 299 HIS A CA 1
ATOM 2338 C C . HIS A 1 299 ? -18.302 -12.160 -6.193 1.00 93.69 299 HIS A C 1
ATOM 2340 O O . HIS A 1 299 ? -18.286 -13.299 -6.660 1.00 93.69 299 HIS A O 1
ATOM 2346 N N . TYR A 1 300 ? -19.195 -11.759 -5.292 1.00 92.25 300 TYR A N 1
ATOM 2347 C CA . TYR A 1 300 ? -20.360 -12.546 -4.904 1.00 92.25 300 TYR A CA 1
ATOM 2348 C C . TYR A 1 300 ? -21.610 -11.845 -5.431 1.00 92.25 300 TYR A C 1
ATOM 2350 O O . TYR A 1 300 ? -21.952 -10.757 -4.967 1.00 92.25 300 TYR A O 1
ATOM 2358 N N . GLU A 1 301 ? -22.280 -12.463 -6.405 1.00 90.06 301 GLU A N 1
ATOM 2359 C CA . GLU A 1 301 ? -23.367 -11.828 -7.162 1.00 90.06 301 GLU A CA 1
ATOM 2360 C C . GLU A 1 301 ? -22.884 -10.496 -7.785 1.00 90.06 301 GLU A C 1
ATOM 2362 O O . GLU A 1 301 ? -21.896 -10.493 -8.520 1.00 90.06 301 GLU A O 1
ATOM 2367 N N . ASP A 1 302 ? -23.544 -9.370 -7.511 1.00 88.50 302 ASP A N 1
ATOM 2368 C CA . ASP A 1 302 ? -23.154 -8.035 -7.985 1.00 88.50 302 ASP A CA 1
ATOM 2369 C C . ASP A 1 302 ? -22.256 -7.270 -6.990 1.00 88.50 302 ASP A C 1
ATOM 2371 O O . ASP A 1 302 ? -21.932 -6.103 -7.221 1.00 88.50 302 ASP A O 1
ATOM 2375 N N . LYS A 1 303 ? -21.861 -7.898 -5.872 1.00 92.25 303 LYS A N 1
ATOM 2376 C CA . LYS A 1 303 ? -21.104 -7.264 -4.782 1.00 92.25 303 LYS A CA 1
ATOM 2377 C C . LYS A 1 303 ? -19.645 -7.699 -4.759 1.00 92.25 303 LYS A C 1
ATOM 2379 O O . LYS A 1 303 ? -19.293 -8.801 -5.177 1.00 92.25 303 LYS A O 1
ATOM 2384 N N . VAL A 1 304 ? -18.797 -6.824 -4.221 1.00 94.19 304 VAL A N 1
ATOM 2385 C CA . VAL A 1 304 ? -17.362 -7.067 -4.048 1.00 94.19 304 VAL A CA 1
ATOM 2386 C C . VAL A 1 304 ? -17.054 -7.330 -2.579 1.00 94.19 304 VAL A C 1
ATOM 2388 O O . VAL A 1 304 ? -17.484 -6.574 -1.713 1.00 94.19 304 VAL A O 1
ATOM 2391 N N . LEU A 1 305 ? -16.291 -8.388 -2.316 1.00 96.12 305 LEU A N 1
ATOM 2392 C CA . LEU A 1 305 ? -15.711 -8.723 -1.019 1.00 96.12 305 LEU A CA 1
ATOM 2393 C C . LEU A 1 305 ? -14.186 -8.735 -1.164 1.00 96.12 305 LEU A C 1
ATOM 2395 O O . LEU A 1 305 ? -13.655 -9.396 -2.056 1.00 96.12 305 LEU A O 1
ATOM 2399 N N . GLU A 1 306 ? -13.461 -8.022 -0.310 1.00 96.62 306 GLU A N 1
ATOM 2400 C CA . GLU A 1 306 ? -11.999 -7.943 -0.402 1.00 96.62 306 GLU A CA 1
ATOM 2401 C C . GLU A 1 306 ? -11.350 -9.038 0.436 1.00 96.62 306 GLU A C 1
ATOM 2403 O O . GLU A 1 306 ? -11.182 -8.880 1.637 1.00 96.62 306 GLU A O 1
ATOM 2408 N N . LEU A 1 307 ? -10.928 -10.144 -0.176 1.00 97.31 307 LEU A N 1
ATOM 2409 C CA . LEU A 1 307 ? -10.243 -11.226 0.542 1.00 97.31 307 LEU A CA 1
ATOM 2410 C C . LEU A 1 307 ? -8.796 -10.873 0.910 1.00 97.31 307 LEU A C 1
ATOM 2412 O O . LEU A 1 307 ? -8.239 -11.472 1.827 1.00 97.31 307 LEU A O 1
ATOM 2416 N N . GLY A 1 308 ? -8.194 -9.907 0.211 1.00 96.69 308 GLY A N 1
ATOM 2417 C CA . GLY A 1 308 ? -6.848 -9.395 0.476 1.00 96.69 308 GLY A CA 1
ATOM 2418 C C . GLY A 1 308 ? -6.837 -7.947 0.960 1.00 96.69 308 GLY A C 1
ATOM 2419 O O . GLY A 1 308 ? -7.601 -7.562 1.850 1.00 96.69 308 GLY A O 1
ATOM 2420 N N . ALA A 1 309 ? -5.960 -7.139 0.358 1.00 96.38 309 ALA A N 1
ATOM 2421 C CA . ALA A 1 309 ? -5.919 -5.695 0.591 1.00 96.38 309 ALA A CA 1
ATOM 2422 C C . ALA A 1 309 ? -7.287 -5.042 0.326 1.00 96.38 309 ALA A C 1
ATOM 2424 O O . ALA A 1 309 ? -7.941 -5.360 -0.664 1.00 96.38 309 ALA A O 1
ATOM 2425 N N . GLN A 1 310 ? -7.702 -4.126 1.206 1.00 93.88 310 GLN A N 1
ATOM 2426 C CA . GLN A 1 310 ? -9.048 -3.537 1.175 1.00 93.88 310 GLN A CA 1
ATOM 2427 C C . GLN A 1 310 ? -9.054 -2.010 1.078 1.00 93.88 310 GLN A C 1
ATOM 2429 O O . GLN A 1 310 ? -9.947 -1.449 0.445 1.00 93.88 310 GLN A O 1
ATOM 2434 N N . TRP A 1 311 ? -8.046 -1.335 1.634 1.00 93.69 311 TRP A N 1
ATOM 2435 C CA . TRP A 1 311 ? -8.080 0.116 1.786 1.00 93.69 311 TRP A CA 1
ATOM 2436 C C . TRP A 1 311 ? -6.839 0.845 1.287 1.00 93.69 311 TRP A C 1
ATOM 2438 O O . TRP A 1 311 ? -5.727 0.315 1.287 1.00 93.69 311 TRP A O 1
ATOM 2448 N N . VAL A 1 312 ? -7.043 2.115 0.940 1.00 92.31 312 VAL A N 1
ATOM 2449 C CA . VAL A 1 312 ? -5.971 3.113 0.885 1.00 92.31 312 VAL A CA 1
ATOM 2450 C C . VAL A 1 312 ? -5.912 3.851 2.224 1.00 92.31 312 VAL A C 1
ATOM 2452 O O . VAL A 1 312 ? -6.936 4.310 2.738 1.00 92.31 312 VAL A O 1
ATOM 2455 N N . HIS A 1 313 ? -4.712 3.955 2.795 1.00 90.19 313 HIS A N 1
ATOM 2456 C CA . HIS A 1 313 ? -4.458 4.649 4.056 1.00 90.19 313 HIS A CA 1
ATOM 2457 C C . HIS A 1 313 ? -3.670 5.934 3.778 1.00 90.19 313 HIS A C 1
ATOM 2459 O O . HIS A 1 313 ? -2.485 5.860 3.462 1.00 90.19 313 HIS A O 1
ATOM 2465 N N . GLY A 1 314 ? -4.332 7.089 3.863 1.00 86.38 314 GLY A N 1
ATOM 2466 C CA . GLY A 1 314 ? -3.721 8.394 3.618 1.00 86.38 314 GLY A CA 1
ATOM 2467 C C . GLY A 1 314 ? -3.668 8.786 2.142 1.00 86.38 314 GLY A C 1
ATOM 2468 O O . GLY A 1 314 ? -3.671 7.947 1.238 1.00 86.38 314 GLY A O 1
ATOM 2469 N N . GLU A 1 315 ? -3.624 10.091 1.915 1.00 83.75 315 GLU A N 1
ATOM 2470 C CA . GLU A 1 315 ? -3.710 10.741 0.606 1.00 83.75 315 GLU A CA 1
ATOM 2471 C C . GLU A 1 315 ? -2.363 11.380 0.228 1.00 83.75 315 GLU A C 1
ATOM 2473 O O . GLU A 1 315 ? -1.926 11.314 -0.922 1.00 83.75 315 GLU A O 1
ATOM 2478 N N . GLU A 1 316 ? -1.664 11.958 1.206 1.00 81.56 316 GLU A N 1
ATOM 2479 C CA . GLU A 1 316 ? -0.412 12.682 0.997 1.00 81.56 316 GLU A CA 1
ATOM 2480 C C . GLU A 1 316 ? 0.790 11.730 0.986 1.00 81.56 316 GLU A C 1
ATOM 2482 O O . GLU A 1 316 ? 0.944 10.884 1.863 1.00 81.56 316 GLU A O 1
ATOM 2487 N N . GLY A 1 317 ? 1.657 11.848 -0.026 1.00 76.00 317 GLY A N 1
ATOM 2488 C CA . GLY A 1 317 ? 2.835 10.980 -0.176 1.00 76.00 317 GLY A CA 1
ATOM 2489 C C . GLY A 1 317 ? 2.519 9.520 -0.534 1.00 76.00 317 GLY A C 1
ATOM 2490 O O . GLY A 1 317 ? 3.437 8.727 -0.742 1.00 76.00 317 GLY A O 1
ATOM 2491 N N . ASN A 1 318 ? 1.238 9.160 -0.665 1.00 83.44 318 ASN A N 1
ATOM 2492 C CA . ASN A 1 318 ? 0.804 7.802 -0.956 1.00 83.44 318 ASN A CA 1
ATOM 2493 C C . ASN A 1 318 ? 0.730 7.547 -2.475 1.00 83.44 318 ASN A C 1
ATOM 2495 O O . ASN A 1 318 ? -0.193 7.989 -3.164 1.00 83.44 318 ASN A O 1
ATOM 2499 N N . LEU A 1 319 ? 1.690 6.777 -3.003 1.00 84.25 319 LEU A N 1
ATOM 2500 C CA . LEU A 1 319 ? 1.760 6.428 -4.429 1.00 84.25 319 LEU A CA 1
ATOM 2501 C C . LEU A 1 319 ? 0.495 5.709 -4.931 1.00 84.25 319 LEU A C 1
ATOM 2503 O O . LEU A 1 319 ? 0.051 5.956 -6.053 1.00 84.25 319 LEU A O 1
ATOM 2507 N N . LEU A 1 320 ? -0.096 4.837 -4.107 1.00 90.06 320 LEU A N 1
ATOM 2508 C CA . LEU A 1 320 ? -1.324 4.125 -4.457 1.00 90.06 320 LEU A CA 1
ATOM 2509 C C . LEU A 1 320 ? -2.504 5.090 -4.560 1.00 90.06 320 LEU A C 1
ATOM 2511 O O . LEU A 1 320 ? -3.293 4.962 -5.492 1.00 90.06 320 LEU A O 1
ATOM 2515 N N . TYR A 1 321 ? -2.617 6.051 -3.637 1.00 88.38 321 TYR A N 1
ATOM 2516 C CA . TYR A 1 321 ? -3.668 7.067 -3.693 1.00 88.38 321 TYR A CA 1
ATOM 2517 C C . TYR A 1 321 ? -3.577 7.872 -4.991 1.00 88.38 321 TYR A C 1
ATOM 2519 O O . TYR A 1 321 ? -4.549 7.932 -5.741 1.00 88.38 321 TYR A O 1
ATOM 2527 N N . GLY A 1 322 ? -2.394 8.415 -5.306 1.00 81.06 322 GLY A N 1
ATOM 2528 C CA . GLY A 1 322 ? -2.181 9.189 -6.532 1.00 81.06 322 GLY A CA 1
ATOM 2529 C C . GLY A 1 322 ? -2.491 8.383 -7.798 1.00 81.06 322 GLY A C 1
ATOM 2530 O O . GLY A 1 322 ? -3.180 8.873 -8.696 1.00 81.06 322 GLY A O 1
ATOM 2531 N N . PHE A 1 323 ? -2.056 7.120 -7.844 1.00 83.56 323 PHE A N 1
ATOM 2532 C CA . PHE A 1 323 ? -2.353 6.207 -8.948 1.00 83.56 323 PHE A CA 1
ATOM 2533 C C . PHE A 1 323 ? -3.856 5.921 -9.075 1.00 83.56 323 PHE A C 1
ATOM 2535 O O . PHE A 1 323 ? -4.423 6.033 -10.162 1.00 83.56 323 PHE A O 1
ATOM 2542 N N . ALA A 1 324 ? -4.520 5.580 -7.971 1.00 85.25 324 ALA A N 1
ATOM 2543 C CA . ALA A 1 324 ? -5.935 5.235 -7.957 1.00 85.25 324 ALA A CA 1
ATOM 2544 C C . ALA A 1 324 ? -6.838 6.441 -8.253 1.00 85.25 324 ALA A C 1
ATOM 2546 O O . ALA A 1 324 ? -7.836 6.297 -8.958 1.00 85.25 324 ALA A O 1
ATOM 2547 N N . MET A 1 325 ? -6.480 7.628 -7.759 1.00 85.44 325 MET A N 1
ATOM 2548 C CA . MET A 1 325 ? -7.182 8.880 -8.034 1.00 85.44 325 MET A CA 1
ATOM 2549 C C . MET A 1 325 ? -7.090 9.247 -9.519 1.00 85.44 325 MET A C 1
ATOM 2551 O O . MET A 1 325 ? -8.121 9.490 -10.143 1.00 85.44 325 MET A O 1
ATOM 2555 N N . SER A 1 326 ? -5.884 9.208 -10.099 1.00 82.19 326 SER A N 1
ATOM 2556 C CA . SER A 1 326 ? -5.652 9.552 -11.514 1.00 82.19 326 SER A CA 1
ATOM 2557 C C . SER A 1 326 ? -6.382 8.611 -12.478 1.00 82.19 326 SER A C 1
ATOM 2559 O O . SER A 1 326 ? -6.781 9.020 -13.561 1.00 82.19 326 SER A O 1
ATOM 2561 N N . ASN A 1 327 ? -6.614 7.363 -12.061 1.00 83.62 327 ASN A N 1
ATOM 2562 C CA . ASN A 1 327 ? -7.362 6.364 -12.827 1.00 83.62 327 ASN A CA 1
ATOM 2563 C C . ASN A 1 327 ? -8.843 6.255 -12.403 1.00 83.62 327 ASN A C 1
ATOM 2565 O O . ASN A 1 327 ? -9.548 5.339 -12.821 1.00 83.62 327 ASN A O 1
ATOM 2569 N N . GLY A 1 328 ? -9.338 7.164 -11.554 1.00 89.00 328 GLY A N 1
ATOM 2570 C CA . GLY A 1 328 ? -10.750 7.233 -11.167 1.00 89.00 328 GLY A CA 1
ATOM 2571 C C . GLY A 1 328 ? -11.277 6.035 -10.363 1.00 89.00 328 GLY A C 1
ATOM 2572 O O . GLY A 1 328 ? -12.490 5.788 -10.377 1.00 89.00 328 GLY A O 1
ATOM 2573 N N . LEU A 1 329 ? -10.403 5.304 -9.661 1.00 91.25 329 LEU A N 1
ATOM 2574 C CA . LEU A 1 329 ? -10.699 4.021 -9.006 1.00 91.25 329 LEU A CA 1
ATOM 2575 C C . LEU A 1 329 ? -11.310 4.154 -7.596 1.00 91.25 329 LEU A C 1
ATOM 2577 O O . LEU A 1 329 ? -11.970 3.226 -7.121 1.00 91.25 329 LEU A O 1
ATOM 2581 N N . LEU A 1 330 ? -11.094 5.286 -6.921 1.00 90.31 330 LEU A N 1
ATOM 2582 C CA . LEU A 1 330 ? -11.444 5.496 -5.508 1.00 90.31 330 LEU A CA 1
ATOM 2583 C C . LEU A 1 330 ? -12.920 5.850 -5.294 1.00 90.31 330 LEU A C 1
ATOM 2585 O O . LEU A 1 330 ? -13.493 6.633 -6.049 1.00 90.31 330 LEU A O 1
ATOM 2589 N N . ALA A 1 331 ? -13.529 5.308 -4.242 1.00 86.06 331 ALA A N 1
ATOM 2590 C CA . ALA A 1 331 ? -14.831 5.753 -3.744 1.00 86.06 331 ALA A CA 1
ATOM 2591 C C . ALA A 1 331 ? -14.729 7.154 -3.084 1.00 86.06 331 ALA A C 1
ATOM 2593 O O . ALA A 1 331 ? -13.627 7.665 -2.889 1.00 86.06 331 ALA A O 1
ATOM 2594 N N . ASP A 1 332 ? -15.855 7.807 -2.757 1.00 75.50 332 ASP A N 1
ATOM 2595 C CA . ASP A 1 332 ? -15.838 9.167 -2.177 1.00 75.50 332 ASP A CA 1
ATOM 2596 C C . ASP A 1 332 ? -15.277 9.150 -0.744 1.00 75.50 332 ASP A C 1
ATOM 2598 O O . ASP A 1 332 ? -15.977 8.809 0.215 1.00 75.50 332 ASP A O 1
ATOM 2602 N N . SER A 1 333 ? -14.012 9.557 -0.590 1.00 65.25 333 SER A N 1
ATOM 2603 C CA . SER A 1 333 ? -13.272 9.511 0.678 1.00 65.25 333 SER A CA 1
ATOM 2604 C C . SER A 1 333 ? -13.930 10.313 1.806 1.00 65.25 333 SER A C 1
ATOM 2606 O O . SER A 1 333 ? -13.786 9.955 2.972 1.00 65.25 333 SER A O 1
ATOM 2608 N N . ARG A 1 334 ? -14.717 11.352 1.493 1.00 60.19 334 ARG A N 1
ATOM 2609 C CA . ARG A 1 334 ? -15.348 12.235 2.495 1.00 60.19 334 ARG A CA 1
ATOM 2610 C C . ARG A 1 334 ? -16.655 11.694 3.069 1.00 60.19 334 ARG A C 1
ATOM 2612 O O . ARG A 1 334 ? -17.196 12.283 4.002 1.00 60.19 334 ARG A O 1
ATOM 2619 N N . ARG A 1 335 ? -17.197 10.618 2.496 1.00 60.03 335 ARG A N 1
ATOM 2620 C CA . ARG A 1 335 ? -18.491 10.037 2.895 1.00 60.03 335 ARG A CA 1
ATOM 2621 C C . ARG A 1 335 ? -18.437 8.532 3.155 1.00 60.03 335 ARG A C 1
ATOM 2623 O O . ARG A 1 335 ? -19.399 7.999 3.694 1.00 60.03 335 ARG A O 1
ATOM 2630 N N . GLN A 1 336 ? -17.374 7.849 2.726 1.00 61.19 336 GLN A N 1
ATOM 2631 C CA . GLN A 1 336 ? -17.349 6.389 2.564 1.00 61.19 336 GLN A CA 1
ATOM 2632 C C . GLN A 1 336 ? -16.066 5.731 3.114 1.00 61.19 336 GLN A C 1
ATOM 2634 O O . GLN A 1 336 ? -15.643 4.689 2.604 1.00 61.19 336 GLN A O 1
ATOM 2639 N N . SER A 1 337 ? -15.429 6.320 4.135 1.00 67.06 337 SER A N 1
ATOM 2640 C CA . SER A 1 337 ? -14.366 5.632 4.881 1.00 67.06 337 SER A CA 1
ATOM 2641 C C . SER A 1 337 ? -14.947 4.488 5.718 1.00 67.06 337 SER A C 1
ATOM 2643 O O . SER A 1 337 ? -16.090 4.550 6.175 1.00 67.06 337 SER A O 1
ATOM 2645 N N . SER A 1 338 ? -14.178 3.409 5.872 1.00 72.31 338 SER A N 1
ATOM 2646 C CA . SER A 1 338 ? -14.665 2.206 6.554 1.00 72.31 338 SER A CA 1
ATOM 2647 C C . SER A 1 338 ? -14.834 2.416 8.069 1.00 72.31 338 SER A C 1
ATOM 2649 O O . SER A 1 338 ? -13.874 2.868 8.704 1.00 72.31 338 SER A O 1
ATOM 2651 N N . PRO A 1 339 ? -15.998 2.074 8.663 1.00 71.69 339 PRO A N 1
ATOM 2652 C CA . PRO A 1 339 ? -16.224 2.143 10.106 1.00 71.69 339 PRO A CA 1
ATOM 2653 C C . PRO A 1 339 ? -15.820 0.859 10.855 1.00 71.69 339 PRO A C 1
ATOM 2655 O O . PRO A 1 339 ? -16.086 0.775 12.047 1.00 71.69 339 PRO A O 1
ATOM 2658 N N . GLU A 1 340 ? -15.219 -0.134 10.187 1.00 84.88 340 GLU A N 1
ATOM 2659 C CA . GLU A 1 340 ? -14.854 -1.425 10.797 1.00 84.88 340 GLU A CA 1
ATOM 2660 C C . GLU A 1 340 ? -14.032 -1.257 12.090 1.00 84.88 340 GLU A C 1
ATOM 2662 O O . GLU A 1 340 ? -13.173 -0.375 12.187 1.00 84.88 340 GLU A O 1
ATOM 2667 N N . GLY A 1 341 ? -14.322 -2.090 13.096 1.00 83.69 341 GLY A N 1
ATOM 2668 C CA . GLY A 1 341 ? -13.763 -1.973 14.447 1.00 83.69 341 GLY A CA 1
ATOM 2669 C C . GLY A 1 341 ? -14.513 -0.993 15.362 1.00 83.69 341 GLY A C 1
ATOM 2670 O O . GLY A 1 341 ? -14.052 -0.717 16.470 1.00 83.69 341 GLY A O 1
ATOM 2671 N N . ARG A 1 342 ? -15.666 -0.462 14.929 1.00 86.81 342 ARG A N 1
ATOM 2672 C CA . ARG A 1 342 ? -16.546 0.425 15.719 1.00 86.81 342 ARG A CA 1
ATOM 2673 C C . ARG A 1 342 ? -17.866 -0.266 16.081 1.00 86.81 342 ARG A C 1
ATOM 2675 O O . ARG A 1 342 ? -18.029 -1.476 15.938 1.00 86.81 342 ARG A O 1
ATOM 2682 N N . GLY A 1 343 ? -18.819 0.509 16.595 1.00 91.75 343 GLY A N 1
ATOM 2683 C CA . GLY A 1 343 ? -20.158 0.036 16.929 1.00 91.75 343 GLY A CA 1
ATOM 2684 C C . GLY A 1 343 ? -20.293 -0.464 18.366 1.00 91.75 343 GLY A C 1
ATOM 2685 O O . GLY A 1 343 ? -19.895 0.209 19.320 1.00 91.75 343 GLY A O 1
ATOM 2686 N N . HIS A 1 344 ? -20.950 -1.609 18.535 1.00 95.25 344 HIS A N 1
ATOM 2687 C CA . HIS A 1 344 ? -21.374 -2.115 19.839 1.00 95.25 344 HIS A CA 1
ATOM 2688 C C . HIS A 1 344 ? -20.344 -3.068 20.424 1.00 95.25 344 HIS A C 1
ATOM 2690 O O . HIS A 1 344 ? -20.093 -4.123 19.857 1.00 95.25 344 HIS A O 1
ATOM 2696 N N . PHE A 1 345 ? -19.808 -2.737 21.596 1.00 97.38 345 PHE A N 1
ATOM 2697 C CA . PHE A 1 345 ? -18.953 -3.638 22.363 1.00 97.38 345 PHE A CA 1
ATOM 2698 C C . PHE A 1 345 ? -19.829 -4.506 23.259 1.00 97.38 345 PHE A C 1
ATOM 2700 O O . PHE A 1 345 ? -20.442 -4.024 24.214 1.00 97.38 345 PHE A O 1
ATOM 2707 N N . CYS A 1 346 ? -19.929 -5.780 22.905 1.00 97.00 346 CYS A N 1
ATOM 2708 C CA . CYS A 1 346 ? -20.828 -6.742 23.519 1.00 97.00 346 CYS A CA 1
ATOM 2709 C C . CYS A 1 346 ? -20.025 -7.771 24.303 1.00 97.00 346 CYS A C 1
ATOM 2711 O O . CYS A 1 346 ? -18.992 -8.238 23.830 1.00 97.00 346 CYS A O 1
ATOM 2713 N N . THR A 1 347 ? -20.495 -8.142 25.490 1.00 96.31 347 THR A N 1
ATOM 2714 C CA . THR A 1 347 ? -19.879 -9.203 26.282 1.00 96.31 347 THR A CA 1
ATOM 2715 C C . THR A 1 347 ? -20.400 -10.574 25.871 1.00 96.31 347 THR A C 1
ATOM 2717 O O . THR A 1 347 ? -21.499 -10.702 25.333 1.00 96.31 347 THR A O 1
ATOM 2720 N N . ASP A 1 348 ? -19.650 -11.620 26.192 1.00 93.75 348 ASP A N 1
ATOM 2721 C CA . ASP A 1 348 ? -20.052 -13.025 26.039 1.00 93.75 348 ASP A CA 1
ATOM 2722 C C . ASP A 1 348 ? -21.264 -13.438 26.900 1.00 93.75 348 ASP A C 1
ATOM 2724 O O . ASP A 1 348 ? -21.759 -14.555 26.779 1.00 93.75 348 ASP A O 1
ATOM 2728 N N . GLN A 1 349 ? -21.775 -12.527 27.733 1.00 93.00 349 GLN A N 1
ATOM 2729 C CA . GLN A 1 349 ? -23.024 -12.662 28.490 1.00 93.00 349 GLN A CA 1
ATOM 2730 C C . GLN A 1 349 ? -24.206 -11.934 27.823 1.00 93.00 349 GLN A C 1
ATOM 2732 O O . GLN A 1 349 ? -25.293 -11.856 28.397 1.00 93.00 349 GLN A O 1
ATOM 2737 N N . GLY A 1 350 ? -24.000 -11.349 26.640 1.00 94.12 350 GLY A N 1
ATOM 2738 C CA . GLY A 1 350 ? -25.033 -10.623 25.909 1.00 94.12 350 GLY A CA 1
ATOM 2739 C C . GLY A 1 350 ? -25.275 -9.189 26.380 1.00 94.12 350 GLY A C 1
ATOM 2740 O O . GLY A 1 350 ? -26.300 -8.595 26.038 1.00 94.12 350 GLY A O 1
ATOM 2741 N N . THR A 1 351 ? -24.367 -8.627 27.183 1.00 94.94 351 THR A N 1
ATOM 2742 C CA . THR A 1 351 ? -24.481 -7.258 27.702 1.00 94.94 351 THR A CA 1
ATOM 2743 C C . THR A 1 351 ? -23.700 -6.297 26.819 1.00 94.94 351 THR A C 1
ATOM 2745 O O . THR A 1 351 ? -22.524 -6.510 26.539 1.00 94.94 351 THR A O 1
ATOM 2748 N N . ARG A 1 352 ? -24.324 -5.190 26.415 1.00 96.12 352 ARG A N 1
ATOM 2749 C CA . ARG A 1 352 ? -23.628 -4.093 25.735 1.00 96.12 352 ARG A CA 1
ATOM 2750 C C . ARG A 1 352 ? -22.927 -3.201 26.761 1.00 96.12 352 ARG A C 1
ATOM 2752 O O . ARG A 1 352 ? -23.578 -2.697 27.675 1.00 96.12 352 ARG A O 1
ATOM 2759 N N . LEU A 1 353 ? -21.624 -2.990 26.593 1.00 96.38 353 LEU A N 1
ATOM 2760 C CA . LEU A 1 353 ? -20.851 -2.062 27.418 1.00 96.38 353 LEU A CA 1
ATOM 2761 C C . LEU A 1 353 ? -21.214 -0.609 27.093 1.00 96.38 353 LEU A C 1
ATOM 2763 O O . LEU A 1 353 ? -21.585 -0.283 25.960 1.00 96.38 353 LEU A O 1
ATOM 2767 N N . SER A 1 354 ? -21.111 0.266 28.096 1.00 95.62 354 SER A N 1
ATOM 2768 C CA . SER A 1 354 ? -21.330 1.695 27.883 1.00 95.62 354 SER A CA 1
ATOM 2769 C C . SER A 1 354 ? -20.204 2.277 27.030 1.00 95.62 354 SER A C 1
ATOM 2771 O O . SER A 1 354 ? -19.051 1.841 27.098 1.00 95.62 354 SER A O 1
ATOM 2773 N N . LYS A 1 355 ? -20.554 3.264 26.208 1.00 93.81 355 LYS A N 1
ATOM 2774 C CA . LYS A 1 355 ? -19.615 3.883 25.274 1.00 93.81 355 LYS A CA 1
ATOM 2775 C C . LYS A 1 355 ? -18.489 4.601 26.020 1.00 93.81 355 LYS A C 1
ATOM 2777 O O . LYS A 1 355 ? -17.343 4.529 25.603 1.00 93.81 355 LYS A O 1
ATOM 2782 N N . GLU A 1 356 ? -18.810 5.198 27.161 1.00 94.88 356 GLU A N 1
ATOM 2783 C CA . GLU A 1 356 ? -17.887 5.972 27.989 1.00 94.88 356 GLU A CA 1
ATOM 2784 C C . GLU A 1 356 ? -16.731 5.110 28.510 1.00 94.88 356 GLU A C 1
ATOM 2786 O O . GLU A 1 356 ? -15.580 5.525 28.429 1.00 94.88 356 GLU A O 1
ATOM 2791 N N . VAL A 1 357 ? -17.016 3.892 28.991 1.00 94.12 357 VAL A N 1
ATOM 2792 C CA . VAL A 1 357 ? -15.981 2.978 29.512 1.00 94.12 357 VAL A CA 1
ATOM 2793 C C . VAL A 1 357 ? -15.076 2.476 28.389 1.00 94.12 357 VAL A C 1
ATOM 2795 O O . VAL A 1 357 ? -13.865 2.365 28.567 1.00 94.12 357 VAL A O 1
ATOM 2798 N N . VAL A 1 358 ? -15.651 2.174 27.222 1.00 95.75 358 VAL A N 1
ATOM 2799 C CA . VAL A 1 358 ? -14.874 1.729 26.059 1.00 95.75 358 VAL A CA 1
ATOM 2800 C C . VAL A 1 358 ? -13.967 2.850 25.562 1.00 95.75 358 VAL A C 1
ATOM 2802 O O . VAL A 1 358 ? -12.772 2.625 25.402 1.00 95.75 358 VAL A O 1
ATOM 2805 N N . GLU A 1 359 ? -14.507 4.053 25.362 1.00 95.00 359 GLU A N 1
ATOM 2806 C CA . GLU A 1 359 ? -13.738 5.211 24.896 1.00 95.00 359 GLU A CA 1
ATOM 2807 C C . GLU A 1 359 ? -12.637 5.605 25.883 1.00 95.00 359 GLU A C 1
ATOM 2809 O O . GLU A 1 359 ? -11.532 5.924 25.454 1.00 95.00 359 GLU A O 1
ATOM 2814 N N . GLU A 1 360 ? -12.894 5.524 27.192 1.00 95.38 360 GLU A N 1
ATOM 2815 C CA . GLU A 1 360 ? -11.876 5.743 28.222 1.00 95.38 360 GLU A CA 1
ATOM 2816 C C . GLU A 1 360 ? -10.696 4.773 28.053 1.00 95.38 360 GLU A C 1
ATOM 2818 O O . GLU A 1 360 ? -9.542 5.200 27.970 1.00 95.38 360 GLU A O 1
ATOM 2823 N N . VAL A 1 361 ? -10.973 3.467 27.991 1.00 96.19 361 VAL A N 1
ATOM 2824 C CA . VAL A 1 361 ? -9.925 2.438 27.918 1.00 96.19 361 VAL A CA 1
ATOM 2825 C C . VAL A 1 361 ? -9.183 2.492 26.584 1.00 96.19 361 VAL A C 1
ATOM 2827 O O . VAL A 1 361 ? -7.954 2.428 26.574 1.00 96.19 361 VAL A O 1
ATOM 2830 N N . VAL A 1 362 ? -9.903 2.646 25.470 1.00 95.31 362 VAL A N 1
ATOM 2831 C CA . VAL A 1 362 ? -9.302 2.769 24.135 1.00 95.31 362 VAL A CA 1
ATOM 2832 C C . VAL A 1 362 ? -8.410 4.008 24.064 1.00 95.31 362 VAL A C 1
ATOM 2834 O O . VAL A 1 362 ? -7.268 3.885 23.638 1.00 95.31 362 VAL A O 1
ATOM 2837 N N . ALA A 1 363 ? -8.839 5.160 24.590 1.00 95.12 363 ALA A N 1
ATOM 2838 C CA . ALA A 1 363 ? -8.009 6.367 24.614 1.00 95.12 363 ALA A CA 1
ATOM 2839 C C . ALA A 1 363 ? -6.720 6.192 25.438 1.00 95.12 363 ALA A C 1
ATOM 2841 O O . ALA A 1 363 ? -5.665 6.720 25.079 1.00 95.12 363 ALA A O 1
ATOM 2842 N N . VAL A 1 364 ? -6.772 5.438 26.543 1.00 95.50 364 VAL A N 1
ATOM 2843 C CA . VAL A 1 364 ? -5.572 5.092 27.321 1.00 95.50 364 VAL A CA 1
ATOM 2844 C C . VAL A 1 364 ? -4.630 4.207 26.506 1.00 95.50 364 VAL A C 1
ATOM 2846 O O . VAL A 1 364 ? -3.417 4.420 26.540 1.00 95.50 364 VAL A O 1
ATOM 2849 N N . LEU A 1 365 ? -5.162 3.230 25.773 1.00 95.19 365 LEU A N 1
ATOM 2850 C CA . LEU A 1 365 ? -4.363 2.309 24.965 1.00 95.19 365 LEU A CA 1
ATOM 2851 C C . LEU A 1 365 ? -3.755 2.985 23.740 1.00 95.19 365 LEU A C 1
ATOM 2853 O O . LEU A 1 365 ? -2.564 2.800 23.493 1.00 95.19 365 LEU A O 1
ATOM 2857 N N . ASP A 1 366 ? -4.514 3.845 23.068 1.00 92.06 366 ASP A N 1
ATOM 2858 C CA . ASP A 1 366 ? -4.019 4.685 21.981 1.00 92.06 366 ASP A CA 1
ATOM 2859 C C . ASP A 1 366 ? -2.885 5.583 22.476 1.00 92.06 366 ASP A C 1
ATOM 2861 O O . ASP A 1 366 ? -1.830 5.641 21.854 1.00 92.06 366 ASP A O 1
ATOM 2865 N N . LYS A 1 367 ? -3.016 6.185 23.665 1.00 90.62 367 LYS A N 1
ATOM 2866 C CA . LYS A 1 367 ? -1.921 6.950 24.277 1.00 90.62 367 LYS A CA 1
ATOM 2867 C C . LYS A 1 367 ? -0.691 6.083 24.573 1.00 90.62 367 LYS A C 1
ATOM 2869 O O . LYS A 1 367 ? 0.436 6.520 24.354 1.00 90.62 367 LYS A O 1
ATOM 2874 N N . ILE A 1 368 ? -0.874 4.859 25.075 1.00 89.94 368 ILE A N 1
ATOM 2875 C CA . ILE A 1 368 ? 0.238 3.918 25.300 1.00 89.94 368 ILE A CA 1
ATOM 2876 C C . ILE A 1 368 ? 0.934 3.583 23.969 1.00 89.94 368 ILE A C 1
ATOM 2878 O O . ILE A 1 368 ? 2.165 3.529 23.928 1.00 89.94 368 ILE A O 1
ATOM 2882 N N . LYS A 1 369 ? 0.170 3.402 22.885 1.00 86.31 369 LYS A N 1
ATOM 2883 C CA . LYS A 1 369 ? 0.679 3.175 21.524 1.00 86.31 369 LYS A CA 1
ATOM 2884 C C . LYS A 1 369 ? 1.396 4.412 20.968 1.00 86.31 369 LYS A C 1
ATOM 2886 O O . LYS A 1 369 ? 2.503 4.298 20.458 1.00 86.31 369 LYS A O 1
ATOM 2891 N N . GLU A 1 370 ? 0.856 5.611 21.150 1.00 83.50 370 GLU A N 1
ATOM 2892 C CA . GLU A 1 370 ? 1.519 6.866 20.772 1.00 83.50 370 GLU A CA 1
ATOM 2893 C C . GLU A 1 370 ? 2.853 7.062 21.507 1.00 83.50 370 GLU A C 1
ATOM 2895 O O . GLU A 1 370 ? 3.835 7.513 20.918 1.00 83.50 370 GLU A O 1
ATOM 2900 N N . GLU A 1 371 ? 2.933 6.692 22.787 1.00 81.44 371 GLU A N 1
ATOM 2901 C CA . GLU A 1 371 ? 4.182 6.728 23.556 1.00 81.44 371 GLU A CA 1
ATOM 2902 C C . GLU A 1 371 ? 5.225 5.708 23.063 1.00 81.44 371 GLU A C 1
ATOM 2904 O O . GLU A 1 371 ? 6.431 5.946 23.216 1.00 81.44 371 GLU A O 1
ATOM 2909 N N . LEU A 1 372 ? 4.781 4.599 22.457 1.00 76.94 372 LEU A N 1
ATOM 2910 C CA . LEU A 1 372 ? 5.649 3.674 21.725 1.00 76.94 372 LEU A CA 1
ATOM 2911 C C . LEU A 1 372 ? 6.159 4.281 20.416 1.00 76.94 372 LEU A C 1
ATOM 2913 O O . LEU A 1 372 ? 7.319 4.050 20.104 1.00 76.94 372 LEU A O 1
ATOM 2917 N N . CYS A 1 373 ? 5.335 5.051 19.696 1.00 63.91 373 CYS A N 1
ATOM 2918 C CA . CYS A 1 373 ? 5.665 5.642 18.389 1.00 63.91 373 CYS A CA 1
ATOM 2919 C C . CYS A 1 373 ? 6.435 6.984 18.467 1.00 63.91 373 CYS A C 1
ATOM 2921 O O . CYS A 1 373 ? 7.115 7.388 17.524 1.00 63.91 373 CYS A O 1
ATOM 2923 N N . GLY A 1 374 ? 6.295 7.733 19.566 1.00 53.47 374 GLY A N 1
ATOM 2924 C CA . GLY A 1 374 ? 6.661 9.152 19.661 1.00 53.47 374 GLY A CA 1
ATOM 2925 C C . GLY A 1 374 ? 8.101 9.490 20.080 1.00 53.47 374 GLY A C 1
ATOM 2926 O O . GLY A 1 374 ? 8.394 10.670 20.327 1.00 53.47 374 GLY A O 1
ATOM 2927 N N . ARG A 1 375 ? 9.035 8.535 20.205 1.00 55.44 375 ARG A N 1
ATOM 2928 C CA . ARG A 1 375 ? 10.380 8.845 20.743 1.00 55.44 375 ARG A CA 1
ATOM 2929 C C . ARG A 1 375 ? 11.278 9.545 19.725 1.00 55.44 375 ARG A C 1
ATOM 2931 O O . ARG A 1 375 ? 12.096 10.381 20.126 1.00 55.44 375 ARG A O 1
ATOM 2938 N N . ARG A 1 376 ? 11.076 9.318 18.421 1.00 48.22 376 ARG A N 1
ATOM 2939 C CA . ARG A 1 376 ? 11.755 10.070 17.344 1.00 48.22 376 ARG A CA 1
ATOM 2940 C C . ARG A 1 376 ? 11.383 11.563 17.353 1.00 48.22 376 ARG A C 1
ATOM 2942 O O . ARG A 1 376 ? 12.263 12.409 17.199 1.00 48.22 376 ARG A O 1
ATOM 2949 N N . ALA A 1 377 ? 10.125 11.901 17.661 1.00 40.19 377 ALA A N 1
ATOM 2950 C CA . ALA A 1 377 ? 9.658 13.287 17.801 1.00 40.19 377 ALA A CA 1
ATOM 2951 C C . ALA A 1 377 ? 10.204 13.984 19.067 1.00 40.19 377 ALA A C 1
ATOM 2953 O O . ALA A 1 377 ? 10.571 15.160 19.016 1.00 40.19 377 ALA A O 1
ATOM 2954 N N . ARG A 1 378 ? 10.344 13.265 20.195 1.00 45.75 378 ARG A N 1
ATOM 2955 C CA . ARG A 1 378 ? 10.999 13.796 21.411 1.00 45.75 378 ARG A CA 1
ATOM 2956 C C . ARG A 1 378 ? 12.492 14.077 21.202 1.00 45.75 378 ARG A C 1
ATOM 2958 O O . ARG A 1 378 ? 12.977 15.105 21.665 1.00 45.75 378 ARG A O 1
ATOM 2965 N N . ARG A 1 379 ? 13.207 13.239 20.439 1.00 44.41 379 ARG A N 1
ATOM 2966 C CA . ARG A 1 379 ? 14.621 13.478 20.071 1.00 44.41 379 ARG A CA 1
ATOM 2967 C C . ARG A 1 379 ? 14.844 14.768 19.274 1.00 44.41 379 ARG A C 1
ATOM 2969 O O . ARG A 1 379 ? 15.918 15.349 19.384 1.00 44.41 379 ARG A O 1
ATOM 2976 N N . ALA A 1 380 ? 13.855 15.222 18.503 1.00 42.84 380 ALA A N 1
ATOM 2977 C CA . ALA A 1 380 ? 13.969 16.429 17.685 1.00 42.84 380 ALA A CA 1
ATOM 2978 C C . ALA A 1 380 ? 13.633 17.733 18.440 1.00 42.84 380 ALA A C 1
ATOM 2980 O O . ALA A 1 380 ? 14.101 18.794 18.035 1.00 42.84 380 ALA A O 1
ATOM 2981 N N . ASN A 1 381 ? 12.858 17.673 19.535 1.00 37.84 381 ASN A N 1
ATOM 2982 C CA . ASN A 1 381 ? 12.235 18.863 20.138 1.00 37.84 381 ASN A CA 1
ATOM 2983 C C . ASN A 1 381 ? 12.649 19.207 21.582 1.00 37.84 381 ASN A C 1
ATOM 2985 O O . ASN A 1 381 ? 12.231 20.251 22.081 1.00 37.84 381 ASN A O 1
ATOM 2989 N N . THR A 1 382 ? 13.469 18.409 22.274 1.00 37.81 382 THR A N 1
ATOM 2990 C CA . THR A 1 382 ? 13.870 18.721 23.663 1.00 37.81 382 THR A CA 1
ATOM 2991 C C . THR A 1 382 ? 15.386 18.773 23.847 1.00 37.81 382 THR A C 1
ATOM 2993 O O . THR A 1 382 ? 16.060 17.751 23.786 1.00 37.81 382 THR A O 1
ATOM 2996 N N . LYS A 1 383 ? 15.918 19.967 24.158 1.00 43.69 383 LYS A N 1
ATOM 2997 C CA . LYS A 1 383 ? 17.302 20.182 24.637 1.00 43.69 383 LYS A CA 1
ATOM 2998 C C . LYS A 1 383 ? 17.520 19.800 26.112 1.00 43.69 383 LYS A C 1
ATOM 3000 O O . LYS A 1 383 ? 18.629 19.957 26.609 1.00 43.69 383 LYS A O 1
ATOM 3005 N N . THR A 1 384 ? 16.508 19.300 26.819 1.00 35.34 384 THR A N 1
ATOM 3006 C CA . THR A 1 384 ? 16.609 18.947 28.244 1.00 35.34 384 THR A CA 1
ATOM 3007 C C . THR A 1 384 ? 15.616 17.850 28.611 1.00 35.34 384 THR A C 1
ATOM 3009 O O . THR A 1 384 ? 14.425 18.128 28.686 1.00 35.34 384 THR A O 1
ATOM 3012 N N . THR A 1 385 ? 16.122 16.631 28.796 1.00 34.94 385 THR A N 1
ATOM 3013 C CA . THR A 1 385 ? 15.970 15.711 29.949 1.00 34.94 385 THR A CA 1
ATOM 3014 C C . THR A 1 385 ? 16.497 14.353 29.498 1.00 34.94 385 THR A C 1
ATOM 3016 O O . THR A 1 385 ? 16.275 13.967 28.353 1.00 34.94 385 THR A O 1
ATOM 3019 N N . GLU A 1 386 ? 17.261 13.692 30.364 1.00 33.16 386 GLU A N 1
ATOM 3020 C CA . GLU A 1 386 ? 18.028 12.484 30.061 1.00 33.16 386 GLU A CA 1
ATOM 3021 C C . GLU A 1 386 ? 17.225 11.432 29.275 1.00 33.16 386 GLU A C 1
ATOM 3023 O O . GLU A 1 386 ? 16.063 11.169 29.601 1.00 33.16 386 GLU A O 1
ATOM 3028 N N . PRO A 1 387 ? 17.814 10.822 28.231 1.00 39.44 387 PRO A N 1
ATOM 3029 C CA . PRO A 1 387 ? 17.200 9.671 27.596 1.00 39.44 387 PRO A CA 1
ATOM 3030 C C . PRO A 1 387 ? 17.161 8.531 28.620 1.00 39.44 387 PRO A C 1
ATOM 3032 O O . PRO A 1 387 ? 18.211 8.150 29.133 1.00 39.44 387 PRO A O 1
ATOM 3035 N N . LEU A 1 388 ? 15.978 7.957 28.876 1.00 41.09 388 LEU A N 1
ATOM 3036 C CA . LEU A 1 388 ? 15.901 6.574 29.364 1.00 41.09 388 LEU A CA 1
ATOM 3037 C C . LEU A 1 388 ? 16.853 5.746 28.492 1.00 41.09 388 LEU A C 1
ATOM 3039 O O . LEU A 1 388 ? 16.805 5.848 27.256 1.00 41.09 388 LEU A O 1
ATOM 3043 N N . GLY A 1 389 ? 17.772 5.026 29.129 1.00 40.09 389 GLY A N 1
ATOM 3044 C CA . GLY A 1 389 ? 18.862 4.350 28.437 1.00 40.09 389 GLY A CA 1
ATOM 3045 C C . GLY A 1 389 ? 18.320 3.385 27.383 1.00 40.09 389 GLY A C 1
ATOM 3046 O O . GLY A 1 389 ? 17.267 2.774 27.559 1.00 40.09 389 GLY A O 1
ATOM 3047 N N . LEU A 1 390 ? 19.054 3.199 26.282 1.00 42.84 390 LEU A N 1
ATOM 3048 C CA . LEU A 1 390 ? 18.772 2.142 25.293 1.00 42.84 390 LEU A CA 1
ATOM 3049 C C . LEU A 1 390 ? 18.703 0.733 25.926 1.00 42.84 390 LEU A C 1
ATOM 3051 O O . LEU A 1 390 ? 18.128 -0.168 25.313 1.00 42.84 390 LEU A O 1
ATOM 3055 N N . ASP A 1 391 ? 19.236 0.590 27.143 1.00 44.28 391 ASP A N 1
ATOM 3056 C CA . ASP A 1 391 ? 19.284 -0.619 27.967 1.00 44.28 391 ASP A CA 1
ATOM 3057 C C . ASP A 1 391 ? 18.088 -0.766 28.942 1.00 44.28 391 ASP A C 1
ATOM 3059 O O . ASP A 1 391 ? 17.991 -1.773 29.636 1.00 44.28 391 ASP A O 1
ATOM 3063 N N . GLU A 1 392 ? 17.155 0.197 28.987 1.00 50.84 392 GLU A N 1
ATOM 3064 C CA . GLU A 1 392 ? 15.949 0.180 29.850 1.00 50.84 392 GLU A CA 1
ATOM 3065 C C . GLU A 1 392 ? 14.641 -0.081 29.073 1.00 50.84 392 GLU A C 1
ATOM 3067 O O . GLU A 1 392 ? 13.536 0.020 29.612 1.00 50.84 392 GLU A O 1
ATOM 3072 N N . LEU A 1 393 ? 14.736 -0.386 27.778 1.00 54.47 393 LEU A N 1
ATOM 3073 C CA . LEU A 1 393 ? 13.585 -0.722 26.941 1.00 54.47 393 LEU A CA 1
ATOM 3074 C C . LEU A 1 393 ? 13.096 -2.152 27.241 1.00 54.47 393 LEU A C 1
ATOM 3076 O O . LEU A 1 393 ? 13.909 -3.072 27.148 1.00 54.47 393 LEU A O 1
ATOM 3080 N N . PRO A 1 394 ? 11.795 -2.376 27.533 1.00 60.09 394 PRO A N 1
ATOM 3081 C CA . PRO A 1 394 ? 11.252 -3.730 27.597 1.00 60.09 394 PRO A CA 1
ATOM 3082 C C . PRO A 1 394 ? 11.397 -4.432 26.249 1.00 60.09 394 PRO A C 1
ATOM 3084 O O . PRO A 1 394 ? 11.507 -3.796 25.193 1.00 60.09 394 PRO A O 1
ATOM 3087 N N . THR A 1 395 ? 11.416 -5.759 26.302 1.00 71.81 395 THR A N 1
ATOM 3088 C CA . THR A 1 395 ? 11.918 -6.595 25.212 1.00 71.81 395 THR A CA 1
ATOM 3089 C C . THR A 1 395 ? 11.000 -6.518 23.991 1.00 71.81 395 THR A C 1
ATOM 3091 O O . THR A 1 395 ? 11.495 -6.472 22.866 1.00 71.81 395 THR A O 1
ATOM 3094 N N . SER A 1 396 ? 9.681 -6.422 24.203 1.00 87.19 396 SER A N 1
ATOM 3095 C CA . SER A 1 396 ? 8.650 -6.463 23.159 1.00 87.19 396 SER A CA 1
ATOM 3096 C C . SER A 1 396 ? 7.518 -5.447 23.354 1.00 87.19 396 SER A C 1
ATOM 3098 O O . SER A 1 396 ? 7.300 -4.924 24.453 1.00 87.19 396 SER A O 1
ATOM 3100 N N . VAL A 1 397 ? 6.765 -5.186 22.276 1.00 89.44 397 VAL A N 1
ATOM 3101 C CA . VAL A 1 397 ? 5.574 -4.311 22.293 1.00 89.44 397 VAL A CA 1
ATOM 3102 C C . VAL A 1 397 ? 4.531 -4.837 23.279 1.00 89.44 397 VAL A C 1
ATOM 3104 O O . VAL A 1 397 ? 3.975 -4.071 24.068 1.00 89.44 397 VAL A O 1
ATOM 3107 N N . GLY A 1 398 ? 4.310 -6.153 23.284 1.00 91.81 398 GLY A N 1
ATOM 3108 C CA . GLY A 1 398 ? 3.355 -6.810 24.170 1.00 91.81 398 GLY A CA 1
ATOM 3109 C C . GLY A 1 398 ? 3.668 -6.620 25.654 1.00 91.81 398 GLY A C 1
ATOM 3110 O O . GLY A 1 398 ? 2.788 -6.228 26.427 1.00 91.81 398 GLY A O 1
ATOM 3111 N N . GLU A 1 399 ? 4.929 -6.809 26.053 1.00 90.00 399 GLU A N 1
ATOM 3112 C CA . GLU A 1 399 ? 5.388 -6.569 27.426 1.00 90.00 399 GLU A CA 1
ATOM 3113 C C . GLU A 1 399 ? 5.146 -5.112 27.845 1.00 90.00 399 GLU A C 1
ATOM 3115 O O . GLU A 1 399 ? 4.621 -4.850 28.935 1.00 90.00 399 GLU A O 1
ATOM 3120 N N . TYR A 1 400 ? 5.475 -4.163 26.963 1.00 89.50 400 TYR A N 1
ATOM 3121 C CA . TYR A 1 400 ? 5.289 -2.739 27.220 1.00 89.50 400 TYR A CA 1
ATOM 3122 C C . TYR A 1 400 ? 3.815 -2.382 27.422 1.00 89.50 400 TYR A C 1
ATOM 3124 O O . TYR A 1 400 ? 3.457 -1.807 28.453 1.00 89.50 400 TYR A O 1
ATOM 3132 N N . MET A 1 401 ? 2.950 -2.738 26.466 1.00 92.25 401 MET A N 1
ATOM 3133 C CA . MET A 1 401 ? 1.528 -2.389 26.519 1.00 92.25 401 MET A CA 1
ATOM 3134 C C . MET A 1 401 ? 0.860 -2.965 27.768 1.00 92.25 401 MET A C 1
ATOM 3136 O O . MET A 1 401 ? 0.142 -2.254 28.472 1.00 92.25 401 MET A O 1
ATOM 3140 N N . ARG A 1 402 ? 1.139 -4.236 28.078 1.00 93.81 402 ARG A N 1
ATOM 3141 C CA . ARG A 1 402 ? 0.566 -4.937 29.234 1.00 93.81 402 ARG A CA 1
ATOM 3142 C C . ARG A 1 402 ? 0.992 -4.294 30.549 1.00 93.81 402 ARG A C 1
ATOM 3144 O O . ARG A 1 402 ? 0.156 -4.046 31.417 1.00 93.81 402 ARG A O 1
ATOM 3151 N N . SER A 1 403 ? 2.279 -3.969 30.676 1.00 91.31 403 SER A N 1
ATOM 3152 C CA . SER A 1 403 ? 2.839 -3.346 31.879 1.00 91.31 403 SER A CA 1
ATOM 3153 C C . SER A 1 403 ? 2.284 -1.940 32.107 1.00 91.31 403 SER A C 1
ATOM 3155 O O . SER A 1 403 ? 1.901 -1.599 33.226 1.00 91.31 403 SER A O 1
ATOM 3157 N N . ARG A 1 404 ? 2.192 -1.121 31.051 1.00 91.62 404 ARG A N 1
ATOM 3158 C CA . ARG A 1 404 ? 1.665 0.250 31.139 1.00 91.62 404 ARG A CA 1
ATOM 3159 C C . ARG A 1 404 ? 0.173 0.279 31.441 1.00 91.62 404 ARG A C 1
ATOM 3161 O O . ARG A 1 404 ? -0.260 1.091 32.257 1.00 91.62 404 ARG A O 1
ATOM 3168 N N . PHE A 1 405 ? -0.595 -0.632 30.850 1.00 94.75 405 PHE A N 1
ATOM 3169 C CA . PHE A 1 405 ? -2.018 -0.741 31.148 1.00 94.75 405 PHE A CA 1
ATOM 3170 C C . PHE A 1 405 ? -2.270 -1.216 32.586 1.00 94.75 405 PHE A C 1
ATOM 3172 O O . PHE A 1 405 ? -3.096 -0.642 33.294 1.00 94.75 405 PHE A O 1
ATOM 3179 N N . HIS A 1 406 ? -1.491 -2.190 33.070 1.00 93.00 406 HIS A N 1
ATOM 3180 C CA . HIS A 1 406 ? -1.558 -2.619 34.467 1.00 93.00 406 HIS A CA 1
ATOM 3181 C C . HIS A 1 406 ? -1.252 -1.470 35.444 1.00 93.00 406 HIS A C 1
ATOM 3183 O O . HIS A 1 406 ? -1.982 -1.276 36.415 1.00 93.00 406 HIS A O 1
ATOM 3189 N N . GLN A 1 407 ? -0.220 -0.663 35.169 1.00 91.44 407 GLN A N 1
ATOM 3190 C CA . GLN A 1 407 ? 0.102 0.524 35.973 1.00 91.44 407 GLN A CA 1
ATOM 3191 C C . GLN A 1 407 ? -1.052 1.532 36.012 1.00 91.44 407 GLN A C 1
ATOM 3193 O O . GLN A 1 407 ? -1.352 2.066 37.079 1.00 91.44 407 GLN A O 1
ATOM 3198 N N . TYR A 1 408 ? -1.711 1.772 34.875 1.00 93.50 408 TYR A N 1
ATOM 3199 C CA . TYR A 1 408 ? -2.883 2.643 34.804 1.00 93.50 408 TYR A CA 1
ATOM 3200 C C . TYR A 1 408 ? -4.004 2.155 35.737 1.00 93.50 408 TYR A C 1
ATOM 3202 O O . TYR A 1 408 ? -4.511 2.948 36.532 1.00 93.50 408 TYR A O 1
ATOM 3210 N N . LEU A 1 409 ? -4.329 0.857 35.723 1.00 92.12 409 LEU A N 1
ATOM 3211 C CA . LEU A 1 409 ? -5.369 0.295 36.594 1.00 92.12 409 LEU A CA 1
ATOM 3212 C C . LEU A 1 409 ? -5.024 0.429 38.082 1.00 92.12 409 LEU A C 1
ATOM 3214 O O . LEU A 1 409 ? -5.875 0.815 38.883 1.00 92.12 409 LEU A O 1
ATOM 3218 N N . VAL A 1 410 ? -3.767 0.162 38.453 1.00 90.00 410 VAL A N 1
ATOM 3219 C CA . VAL A 1 410 ? -3.300 0.291 39.844 1.00 90.00 410 VAL A CA 1
ATOM 3220 C C . VAL A 1 410 ? -3.386 1.741 40.333 1.00 90.00 410 VAL A C 1
ATOM 3222 O O . VAL A 1 410 ? -3.777 1.978 41.473 1.00 90.00 410 VAL A O 1
ATOM 3225 N N . GLN A 1 411 ? -3.063 2.718 39.482 1.00 90.56 411 GLN A N 1
ATOM 3226 C CA . GLN A 1 411 ? -3.110 4.142 39.836 1.00 90.56 411 GLN A CA 1
ATOM 3227 C C . GLN A 1 411 ? -4.530 4.676 40.051 1.00 90.56 411 GLN A C 1
ATOM 3229 O O . GLN A 1 411 ? -4.711 5.587 40.856 1.00 90.56 411 GLN A O 1
ATOM 3234 N N . HIS A 1 412 ? -5.523 4.125 39.352 1.00 88.19 412 HIS A N 1
ATOM 3235 C CA . HIS A 1 412 ? -6.913 4.581 39.451 1.00 88.19 412 HIS A CA 1
ATOM 3236 C C . HIS A 1 412 ? -7.689 3.899 40.587 1.00 88.19 412 HIS A C 1
ATOM 3238 O O . HIS A 1 412 ? -8.765 4.369 40.947 1.00 88.19 412 HIS A O 1
ATOM 3244 N N . GLY A 1 413 ? -7.135 2.845 41.204 1.00 81.00 413 GLY A N 1
ATOM 3245 C CA . GLY A 1 413 ? -7.749 2.187 42.361 1.00 81.00 413 GLY A CA 1
ATOM 3246 C C . GLY A 1 413 ? -9.109 1.559 42.042 1.00 81.00 413 GLY A C 1
ATOM 3247 O O . GLY A 1 413 ? -10.037 1.663 42.841 1.00 81.00 413 GLY A O 1
ATOM 3248 N N . GLU A 1 414 ? -9.230 0.952 40.860 1.00 82.25 414 GLU A N 1
ATOM 3249 C CA . GLU A 1 414 ? -10.489 0.408 40.347 1.00 82.25 414 GLU A CA 1
ATOM 3250 C C . GLU A 1 414 ? -11.029 -0.746 41.202 1.00 82.25 414 GLU A C 1
ATOM 3252 O O . GLU A 1 414 ? -10.279 -1.593 41.694 1.00 82.25 414 GLU A O 1
ATOM 3257 N N . LEU A 1 415 ? -12.358 -0.816 41.325 1.00 85.06 415 LEU A N 1
ATOM 3258 C CA . LEU A 1 415 ? -13.036 -1.982 41.895 1.00 85.06 415 LEU A CA 1
ATOM 3259 C C . LEU A 1 415 ? -12.765 -3.223 41.030 1.00 85.06 415 LEU A C 1
ATOM 3261 O O . LEU A 1 415 ? -12.674 -3.118 39.807 1.00 85.06 415 LEU A O 1
ATOM 3265 N N . GLU A 1 416 ? -12.695 -4.402 41.652 1.00 86.50 416 GLU A N 1
ATOM 3266 C CA . GLU A 1 416 ? -12.314 -5.662 40.989 1.00 86.50 416 GLU A CA 1
ATOM 3267 C C . GLU A 1 416 ? -13.165 -5.970 39.741 1.00 86.50 416 GLU A C 1
ATOM 3269 O O . GLU A 1 416 ? -12.622 -6.291 38.682 1.00 86.50 416 GLU A O 1
ATOM 3274 N N . ASP A 1 417 ? -14.484 -5.769 39.820 1.00 85.94 417 ASP A N 1
ATOM 3275 C CA . ASP A 1 417 ? -15.403 -5.993 38.696 1.00 85.94 417 ASP A CA 1
ATOM 3276 C C . ASP A 1 417 ? -15.163 -5.022 37.526 1.00 85.94 417 ASP A C 1
ATOM 3278 O O . ASP A 1 417 ? -15.200 -5.419 36.359 1.00 85.94 417 ASP A O 1
ATOM 3282 N N . ILE A 1 418 ? -14.875 -3.749 37.821 1.00 89.31 418 ILE A N 1
ATOM 3283 C CA . ILE A 1 418 ? -14.584 -2.732 36.798 1.00 89.31 418 ILE A CA 1
ATOM 3284 C C . ILE A 1 418 ? -13.223 -3.021 36.162 1.00 89.31 418 ILE A C 1
ATOM 3286 O O . ILE A 1 418 ? -13.096 -3.003 34.937 1.00 89.31 418 ILE A O 1
ATOM 3290 N N . ALA A 1 419 ? -12.220 -3.362 36.974 1.00 91.44 419 ALA A N 1
ATOM 3291 C CA . ALA A 1 419 ? -10.900 -3.752 36.497 1.00 91.44 419 ALA A CA 1
ATOM 3292 C C . ALA A 1 419 ? -10.974 -4.969 35.560 1.00 91.44 419 ALA A C 1
ATOM 3294 O O . ALA A 1 419 ? -10.299 -4.987 34.529 1.00 91.44 419 ALA A O 1
ATOM 3295 N N . LYS A 1 420 ? -11.834 -5.953 35.862 1.00 92.56 420 LYS A N 1
ATOM 3296 C CA . LYS A 1 420 ? -12.080 -7.111 34.991 1.00 92.56 420 LYS A CA 1
ATOM 3297 C C . LYS A 1 420 ? -12.632 -6.697 33.623 1.00 92.56 420 LYS A C 1
ATOM 3299 O O . LYS A 1 420 ? -12.147 -7.185 32.605 1.00 92.56 420 LYS A O 1
ATOM 3304 N N . ILE A 1 421 ? -13.600 -5.778 33.578 1.00 94.38 421 ILE A N 1
ATOM 3305 C CA . ILE A 1 421 ? -14.148 -5.254 32.314 1.00 94.38 421 ILE A CA 1
ATOM 3306 C C . ILE A 1 421 ? -13.072 -4.496 31.528 1.00 94.38 421 ILE A C 1
ATOM 3308 O O . ILE A 1 421 ? -12.913 -4.728 30.330 1.00 94.38 421 ILE A O 1
ATOM 3312 N N . LYS A 1 422 ? -12.292 -3.633 32.192 1.00 96.44 422 LYS A N 1
ATOM 3313 C CA . LYS A 1 422 ? -11.199 -2.885 31.549 1.00 96.44 422 LYS A CA 1
ATOM 3314 C C . LYS A 1 422 ? -10.131 -3.826 30.968 1.00 96.44 422 LYS A C 1
ATOM 3316 O O . LYS A 1 422 ? -9.672 -3.602 29.851 1.00 96.44 422 LYS A O 1
ATOM 3321 N N . TRP A 1 423 ? -9.794 -4.921 31.657 1.00 95.50 423 TRP A N 1
ATOM 3322 C CA . TRP A 1 423 ? -8.916 -5.973 31.122 1.00 95.50 423 TRP A CA 1
ATOM 3323 C C . TRP A 1 423 ? -9.509 -6.721 29.926 1.00 95.50 423 TRP A C 1
ATOM 3325 O O . TRP A 1 423 ? -8.775 -7.059 29.003 1.00 95.50 423 TRP A O 1
ATOM 3335 N N . ALA A 1 424 ? -10.819 -6.954 29.904 1.00 96.12 424 ALA A N 1
ATOM 3336 C CA . ALA A 1 424 ? -11.475 -7.583 28.761 1.00 96.12 424 ALA A CA 1
ATOM 3337 C C . ALA A 1 424 ? -11.489 -6.670 27.518 1.00 96.12 424 ALA A C 1
ATOM 3339 O O . ALA A 1 424 ? -11.346 -7.148 26.393 1.00 96.12 424 ALA A O 1
ATOM 3340 N N . ILE A 1 425 ? -11.599 -5.348 27.709 1.00 97.19 425 ILE A N 1
ATOM 3341 C CA . ILE A 1 425 ? -11.427 -4.366 26.625 1.00 97.19 425 ILE A CA 1
ATOM 3342 C C . ILE A 1 425 ? -9.964 -4.342 26.150 1.00 97.19 425 ILE A C 1
ATOM 3344 O O . ILE A 1 425 ? -9.720 -4.317 24.945 1.00 97.19 425 ILE A O 1
ATOM 3348 N N . TYR A 1 426 ? -8.991 -4.421 27.066 1.00 96.88 426 TYR A N 1
ATOM 3349 C CA . TYR A 1 426 ? -7.575 -4.575 26.708 1.00 96.88 426 TYR A CA 1
ATOM 3350 C C . TYR A 1 426 ? -7.318 -5.837 25.879 1.00 96.88 426 TYR A C 1
ATOM 3352 O O . TYR A 1 426 ? -6.601 -5.768 24.887 1.00 96.88 426 TYR A O 1
ATOM 3360 N N . ASP A 1 427 ? -7.909 -6.978 26.243 1.00 95.75 427 ASP A N 1
ATOM 3361 C CA . ASP A 1 427 ? -7.804 -8.216 25.461 1.00 95.75 427 ASP A CA 1
ATOM 3362 C C . ASP A 1 427 ? -8.375 -8.049 24.044 1.00 95.75 427 ASP A C 1
ATOM 3364 O O . ASP A 1 427 ? -7.766 -8.483 23.066 1.00 95.75 427 ASP A O 1
ATOM 3368 N N . TRP A 1 428 ? -9.519 -7.375 23.901 1.00 96.38 428 TRP A N 1
ATOM 3369 C CA . TRP A 1 428 ? -10.043 -7.032 22.579 1.00 96.38 428 TRP A CA 1
ATOM 3370 C C . TRP A 1 428 ? -9.069 -6.156 21.780 1.00 96.38 428 TRP A C 1
ATOM 3372 O O . TRP A 1 428 ? -8.785 -6.469 20.624 1.00 96.38 428 TRP A O 1
ATOM 3382 N N . TYR A 1 429 ? -8.498 -5.121 22.402 1.00 96.56 429 TYR A N 1
ATOM 3383 C CA . TYR A 1 429 ? -7.526 -4.237 21.752 1.00 96.56 429 TYR A CA 1
ATOM 3384 C C . TYR A 1 429 ? -6.248 -4.996 21.369 1.00 96.56 429 TYR A C 1
ATOM 3386 O O . TYR A 1 429 ? -5.715 -4.818 20.281 1.00 96.56 429 TYR A O 1
ATOM 3394 N N . TRP A 1 430 ? -5.785 -5.916 22.218 1.00 94.88 430 TRP A N 1
ATOM 3395 C CA . TRP A 1 430 ? -4.661 -6.803 21.921 1.00 94.88 430 TRP A CA 1
ATOM 3396 C C . TRP A 1 430 ? -4.912 -7.620 20.653 1.00 94.88 430 TRP A C 1
ATOM 3398 O O . TRP A 1 430 ? -4.051 -7.701 19.780 1.00 94.88 430 TRP A O 1
ATOM 3408 N N . ARG A 1 431 ? -6.101 -8.218 20.529 1.00 94.69 431 ARG A N 1
ATOM 3409 C CA . ARG A 1 431 ? -6.488 -8.995 19.344 1.00 94.69 431 ARG A CA 1
ATOM 3410 C C . ARG A 1 431 ? -6.600 -8.124 18.098 1.00 94.69 431 ARG A C 1
ATOM 3412 O O . ARG A 1 431 ? -6.172 -8.554 17.029 1.00 94.69 431 ARG A O 1
ATOM 3419 N N . PHE A 1 432 ? -7.125 -6.909 18.244 1.00 94.88 432 PHE A N 1
ATOM 3420 C CA . PHE A 1 432 ? -7.151 -5.915 17.176 1.00 94.88 432 PHE A CA 1
ATOM 3421 C C . PHE A 1 432 ? -5.732 -5.591 16.681 1.00 94.88 432 PHE A C 1
ATOM 3423 O O . PHE A 1 432 ? -5.467 -5.691 15.489 1.00 94.88 432 PHE A O 1
ATOM 3430 N N . GLU A 1 433 ? -4.789 -5.321 17.583 1.00 93.94 433 GLU A N 1
ATOM 3431 C CA . GLU A 1 433 ? -3.391 -5.041 17.226 1.00 93.94 433 GLU A CA 1
ATOM 3432 C C . GLU A 1 433 ? -2.671 -6.255 16.622 1.00 93.94 433 GLU A C 1
ATOM 3434 O O . GLU A 1 433 ? -1.839 -6.098 15.729 1.00 93.94 433 GLU A O 1
ATOM 3439 N N . VAL A 1 434 ? -2.994 -7.474 17.067 1.00 95.25 434 VAL A N 1
ATOM 3440 C CA . VAL A 1 434 ? -2.484 -8.715 16.461 1.00 95.25 434 VAL A CA 1
ATOM 3441 C C . VAL A 1 434 ? -2.916 -8.835 14.997 1.00 95.25 434 VAL A C 1
ATOM 3443 O O . VAL A 1 434 ? -2.114 -9.236 14.150 1.00 95.25 434 VAL A O 1
ATOM 3446 N N . ILE A 1 435 ? -4.168 -8.472 14.699 1.00 95.75 435 ILE A N 1
ATOM 3447 C CA . ILE A 1 435 ? -4.701 -8.416 13.335 1.00 95.75 435 ILE A CA 1
ATOM 3448 C C . ILE A 1 435 ? -4.004 -7.299 12.549 1.00 95.75 435 ILE A C 1
ATOM 3450 O O . ILE A 1 435 ? -3.463 -7.563 11.480 1.00 95.75 435 ILE A O 1
ATOM 3454 N N . ASP A 1 436 ? -3.953 -6.082 13.088 1.00 92.44 436 ASP A N 1
ATOM 3455 C CA . ASP A 1 436 ? -3.394 -4.910 12.402 1.00 92.44 436 ASP A CA 1
ATOM 3456 C C . ASP A 1 436 ? -1.919 -5.126 12.013 1.00 92.44 436 ASP A C 1
ATOM 3458 O O . ASP A 1 436 ? -1.517 -4.889 10.874 1.00 92.44 436 ASP A O 1
ATOM 3462 N N . ASN A 1 437 ? -1.129 -5.727 12.909 1.00 93.12 437 ASN A N 1
ATOM 3463 C CA . ASN A 1 437 ? 0.295 -6.004 12.694 1.00 93.12 437 ASN A CA 1
ATOM 3464 C C . ASN A 1 437 ? 0.576 -7.364 12.027 1.00 93.12 437 ASN A C 1
ATOM 3466 O O . ASN A 1 437 ? 1.738 -7.701 11.783 1.00 93.12 437 ASN A O 1
ATOM 3470 N N . SER A 1 438 ? -0.455 -8.171 11.748 1.00 95.56 438 SER A N 1
ATOM 3471 C CA . SER A 1 438 ? -0.329 -9.533 11.210 1.00 95.56 438 SER A CA 1
ATOM 3472 C C . SER A 1 438 ? 0.757 -10.355 11.919 1.00 95.56 438 SER A C 1
ATOM 3474 O O . SER A 1 438 ? 1.685 -10.869 11.286 1.00 95.56 438 SER A O 1
ATOM 3476 N N . CYS A 1 439 ? 0.670 -10.457 13.243 1.00 94.62 439 CYS A N 1
ATOM 3477 C CA . CYS A 1 439 ? 1.609 -11.190 14.099 1.00 94.62 439 CYS A CA 1
ATOM 3478 C C . CYS A 1 439 ? 0.909 -12.354 14.827 1.00 94.62 439 CYS A C 1
ATOM 3480 O O . CYS A 1 439 ? -0.311 -12.480 14.762 1.00 94.62 439 CYS A O 1
ATOM 3482 N N . TYR A 1 440 ? 1.646 -13.226 15.519 1.00 93.81 440 TYR A N 1
ATOM 3483 C CA . TYR A 1 440 ? 1.040 -14.265 16.375 1.00 93.81 440 TYR A CA 1
ATOM 3484 C C . TYR A 1 440 ? 0.829 -13.793 17.815 1.00 93.81 440 TYR A C 1
ATOM 3486 O O . TYR A 1 440 ? -0.065 -14.279 18.505 1.00 93.81 440 TYR A O 1
ATOM 3494 N N . SER A 1 441 ? 1.643 -12.842 18.267 1.00 93.75 441 SER A N 1
ATOM 3495 C CA . SER A 1 441 ? 1.547 -12.199 19.577 1.00 93.75 441 SER A CA 1
ATOM 3496 C C . SER A 1 441 ? 2.240 -10.844 19.514 1.00 93.75 441 SER A C 1
ATOM 3498 O O . SER A 1 441 ? 3.274 -10.733 18.873 1.00 93.75 441 SER A O 1
ATOM 3500 N N . LEU A 1 442 ? 1.767 -9.827 20.234 1.00 93.00 442 LEU A N 1
ATOM 3501 C CA . LEU A 1 442 ? 2.526 -8.573 20.344 1.00 93.00 442 LEU A CA 1
ATOM 3502 C C . LEU A 1 442 ? 3.857 -8.763 21.094 1.00 93.00 442 LEU A C 1
ATOM 3504 O O . LEU A 1 442 ? 4.744 -7.915 21.002 1.00 93.00 442 LEU A O 1
ATOM 3508 N N . ASP A 1 443 ? 4.029 -9.881 21.806 1.00 91.69 443 ASP A N 1
ATOM 3509 C CA . ASP A 1 443 ? 5.277 -10.209 22.499 1.00 91.69 443 ASP A CA 1
ATOM 3510 C C . ASP A 1 443 ? 6.431 -10.564 21.538 1.00 91.69 443 ASP A C 1
ATOM 3512 O O . ASP A 1 443 ? 7.583 -10.615 21.966 1.00 91.69 443 ASP A O 1
ATOM 3516 N N . GLU A 1 444 ? 6.159 -10.789 20.248 1.00 88.56 444 GLU A N 1
ATOM 3517 C CA . GLU A 1 444 ? 7.201 -11.035 19.237 1.00 88.56 444 GLU A CA 1
ATOM 3518 C C . GLU A 1 444 ? 7.650 -9.756 18.512 1.00 88.56 444 GLU A C 1
ATOM 3520 O O . GLU A 1 444 ? 8.693 -9.753 17.851 1.00 88.56 444 GLU A O 1
ATOM 3525 N N . LEU A 1 445 ? 6.880 -8.671 18.643 1.00 89.19 445 LEU A N 1
ATOM 3526 C CA . LEU A 1 445 ? 7.132 -7.405 17.966 1.00 89.19 445 LEU A CA 1
ATOM 3527 C C . LEU A 1 445 ? 8.185 -6.582 18.705 1.00 89.19 445 LEU A C 1
ATOM 3529 O O . LEU A 1 445 ? 8.145 -6.418 19.926 1.00 89.19 445 LEU A O 1
ATOM 3533 N N . SER A 1 446 ? 9.115 -6.013 17.943 1.00 84.62 446 SER A N 1
ATOM 3534 C CA . SER A 1 446 ? 10.181 -5.173 18.486 1.00 84.62 446 SER A CA 1
ATOM 3535 C C . SER A 1 446 ? 9.697 -3.739 18.728 1.00 84.62 446 SER A C 1
ATOM 3537 O O . SER A 1 446 ? 9.296 -3.043 17.794 1.00 84.62 446 SER A O 1
ATOM 3539 N N . CYS A 1 447 ? 9.833 -3.257 19.971 1.00 79.00 447 CYS A N 1
ATOM 3540 C CA . CYS A 1 447 ? 9.562 -1.858 20.332 1.00 79.00 447 CYS A CA 1
ATOM 3541 C C . CYS A 1 447 ? 10.399 -0.867 19.511 1.00 79.00 447 CYS A C 1
ATOM 3543 O O . CYS A 1 447 ? 9.923 0.209 19.173 1.00 79.00 447 CYS A O 1
ATOM 3545 N N . LYS A 1 448 ? 11.656 -1.216 19.195 1.00 72.81 448 LYS A N 1
ATOM 3546 C CA . LYS A 1 448 ? 12.595 -0.315 18.502 1.00 72.81 448 LYS A CA 1
ATOM 3547 C C . LYS A 1 448 ? 12.185 -0.043 17.055 1.00 72.81 448 LYS A C 1
ATOM 3549 O O . LYS A 1 448 ? 12.435 1.040 16.547 1.00 72.81 448 LYS A O 1
ATOM 3554 N N . SER A 1 449 ? 11.582 -1.033 16.406 1.00 71.19 449 SER A N 1
ATOM 3555 C CA . SER A 1 449 ? 11.185 -0.981 14.995 1.00 71.19 449 SER A CA 1
ATOM 3556 C C . SER A 1 449 ? 9.731 -0.571 14.791 1.00 71.19 449 SER A C 1
ATOM 3558 O O . SER A 1 449 ? 9.336 -0.274 13.670 1.00 71.19 449 SER A O 1
ATOM 3560 N N . TYR A 1 450 ? 8.928 -0.566 15.858 1.00 72.81 450 TYR A N 1
ATOM 3561 C CA . TYR A 1 450 ? 7.535 -0.129 15.800 1.00 72.81 450 TYR A CA 1
ATOM 3562 C C . TYR A 1 450 ? 7.426 1.350 15.366 1.00 72.81 450 TYR A C 1
ATOM 3564 O O . TYR A 1 450 ? 6.473 1.721 14.696 1.00 72.81 450 TYR A O 1
ATOM 3572 N N . GLU A 1 451 ? 8.454 2.167 15.643 1.00 69.81 451 GLU A N 1
ATOM 3573 C CA . GLU A 1 451 ? 8.570 3.564 15.180 1.00 69.81 451 GLU A CA 1
ATOM 3574 C C . GLU A 1 451 ? 9.014 3.724 13.710 1.00 69.81 451 GLU A C 1
ATOM 3576 O O . GLU A 1 451 ? 9.073 4.849 13.216 1.00 69.81 451 GLU A O 1
ATOM 3581 N N . GLU A 1 452 ? 9.414 2.649 13.018 1.00 75.94 452 GLU A N 1
ATOM 3582 C CA . GLU A 1 452 ? 9.908 2.739 11.631 1.00 75.94 452 GLU A CA 1
ATOM 3583 C C . GLU A 1 452 ? 8.777 2.860 10.604 1.00 75.94 452 GLU A C 1
ATOM 3585 O O . GLU A 1 452 ? 9.027 3.320 9.494 1.00 75.94 452 GLU A O 1
ATOM 3590 N N . PHE A 1 453 ? 7.561 2.425 10.951 1.00 83.38 453 PHE A N 1
ATOM 3591 C CA . PHE A 1 453 ? 6.409 2.543 10.062 1.00 83.38 453 PHE A CA 1
ATOM 3592 C C . PHE A 1 453 ? 5.917 3.991 10.025 1.00 83.38 453 PHE A C 1
ATOM 3594 O O . PHE A 1 453 ? 5.682 4.601 11.069 1.00 83.38 453 PHE A O 1
ATOM 3601 N N . GLU A 1 454 ? 5.735 4.530 8.825 1.00 84.12 454 GLU A N 1
ATOM 3602 C CA . GLU A 1 454 ? 5.233 5.881 8.611 1.00 84.12 454 GLU A CA 1
ATOM 3603 C C . GLU A 1 454 ? 3.792 5.846 8.096 1.00 84.12 454 GLU A C 1
ATOM 3605 O O . GLU A 1 454 ? 3.463 5.169 7.123 1.00 84.12 454 GLU A O 1
ATOM 3610 N N . ASP A 1 455 ? 2.921 6.628 8.728 1.00 83.88 455 ASP A N 1
ATOM 3611 C CA . ASP A 1 455 ? 1.563 6.842 8.244 1.00 83.88 455 ASP A CA 1
ATOM 3612 C C . ASP A 1 455 ? 1.532 7.948 7.181 1.00 83.88 455 ASP A C 1
ATOM 3614 O O . ASP A 1 455 ? 2.039 9.053 7.391 1.00 83.88 455 ASP A O 1
ATOM 3618 N N . CYS A 1 456 ? 0.863 7.694 6.054 1.00 85.50 456 CYS A N 1
ATOM 3619 C CA . CYS A 1 456 ? 0.553 8.748 5.091 1.00 85.50 456 CYS A CA 1
ATOM 3620 C C . CYS A 1 456 ? -0.540 9.686 5.657 1.00 85.50 456 CYS A C 1
ATOM 3622 O O . CYS A 1 456 ? -1.598 9.196 6.071 1.00 85.50 456 CYS A O 1
ATOM 3624 N N . PRO A 1 457 ? -0.346 11.021 5.646 1.00 86.31 457 PRO A N 1
ATOM 3625 C CA . PRO A 1 457 ? -1.369 11.970 6.085 1.00 86.31 457 PRO A CA 1
ATOM 3626 C C . PRO A 1 457 ? -2.634 11.935 5.215 1.00 86.31 457 PRO A C 1
ATOM 3628 O O . PRO A 1 457 ? -2.595 11.544 4.048 1.00 86.31 457 PRO A O 1
ATOM 3631 N N . GLY A 1 458 ? -3.757 12.397 5.768 1.00 86.00 458 GLY A N 1
ATOM 3632 C CA . GLY A 1 458 ? -5.049 12.483 5.077 1.00 86.00 458 GLY A CA 1
ATOM 3633 C C . GLY A 1 458 ? -6.055 11.426 5.534 1.00 86.00 458 GLY A C 1
ATOM 3634 O O . GLY A 1 458 ? -5.918 10.823 6.602 1.00 86.00 458 GLY A O 1
ATOM 3635 N N . VAL A 1 459 ? -7.106 11.217 4.739 1.00 86.31 459 VAL A N 1
ATOM 3636 C CA . VAL A 1 459 ? -8.164 10.252 5.072 1.00 86.31 459 VAL A CA 1
ATOM 3637 C C . VAL A 1 459 ? -7.642 8.812 4.986 1.00 86.31 459 VAL A C 1
ATOM 3639 O O . VAL A 1 459 ? -7.020 8.403 4.007 1.00 86.31 459 VAL A O 1
ATOM 3642 N N . ARG A 1 460 ? -7.926 8.008 6.015 1.00 86.56 460 ARG A N 1
ATOM 3643 C CA . ARG A 1 460 ? -7.610 6.571 6.056 1.00 86.56 460 ARG A CA 1
ATOM 3644 C C . ARG A 1 460 ? -8.827 5.724 5.688 1.00 86.56 460 ARG A C 1
ATOM 3646 O O . ARG A 1 460 ? -9.964 6.191 5.724 1.00 86.56 460 ARG A O 1
ATOM 3653 N N . ASN A 1 461 ? -8.574 4.451 5.391 1.00 89.50 461 ASN A N 1
ATOM 3654 C CA . ASN A 1 461 ? -9.596 3.435 5.136 1.00 89.50 461 ASN A CA 1
ATOM 3655 C C . ASN A 1 461 ? -10.492 3.776 3.931 1.00 89.50 461 ASN A C 1
ATOM 3657 O O . ASN A 1 461 ? -11.706 3.563 3.964 1.00 89.50 461 ASN A O 1
ATOM 3661 N N . ILE A 1 462 ? -9.896 4.345 2.875 1.00 91.12 462 ILE A N 1
ATOM 3662 C CA . ILE A 1 462 ? -10.600 4.731 1.646 1.00 91.12 462 ILE A CA 1
ATOM 3663 C C . ILE A 1 462 ? -10.875 3.472 0.814 1.00 91.12 462 ILE A C 1
ATOM 3665 O O . ILE A 1 462 ? -9.955 2.712 0.504 1.00 91.12 462 ILE A O 1
ATOM 3669 N N . ASN A 1 463 ? -12.141 3.269 0.443 1.00 91.31 463 ASN A N 1
ATOM 3670 C CA . ASN A 1 463 ? -12.598 2.140 -0.371 1.00 91.31 463 ASN A CA 1
ATOM 3671 C C . ASN A 1 463 ? -12.417 2.384 -1.884 1.00 91.31 463 ASN A C 1
ATOM 3673 O O . ASN A 1 463 ? -12.325 3.521 -2.352 1.00 91.31 463 ASN A O 1
ATOM 3677 N N . PHE A 1 464 ? -12.441 1.307 -2.672 1.00 92.44 464 PHE A N 1
ATOM 3678 C CA . PHE A 1 464 ? -12.459 1.349 -4.141 1.00 92.44 464 PHE A CA 1
ATOM 3679 C C . PHE A 1 464 ? -13.886 1.223 -4.691 1.00 92.44 464 PHE A C 1
ATOM 3681 O O . PHE A 1 464 ? -14.714 0.519 -4.117 1.00 92.44 464 PHE A O 1
ATOM 3688 N N . LYS A 1 465 ? -14.176 1.851 -5.841 1.00 89.69 465 LYS A N 1
ATOM 3689 C CA . LYS A 1 465 ? -15.503 1.772 -6.492 1.00 89.69 465 LYS A CA 1
ATOM 3690 C C . LYS A 1 465 ? -15.858 0.352 -6.935 1.00 89.69 465 LYS A C 1
ATOM 3692 O O . LYS A 1 465 ? -16.979 -0.094 -6.739 1.00 89.69 465 LYS A O 1
ATOM 3697 N N . ASN A 1 466 ? -14.892 -0.333 -7.550 1.00 90.00 466 ASN A N 1
ATOM 3698 C CA . ASN A 1 466 ? -15.072 -1.629 -8.217 1.00 90.00 466 ASN A CA 1
ATOM 3699 C C . ASN A 1 466 ? -14.140 -2.705 -7.638 1.00 90.00 466 ASN A C 1
ATOM 3701 O O . ASN A 1 466 ? -13.712 -3.618 -8.346 1.00 90.00 466 ASN A O 1
ATOM 3705 N N . GLY A 1 467 ? -13.778 -2.548 -6.366 1.00 93.88 467 GLY A N 1
ATOM 3706 C CA . GLY A 1 467 ? -12.821 -3.397 -5.676 1.00 93.88 467 GLY A CA 1
ATOM 3707 C C . GLY A 1 467 ? -11.355 -3.063 -5.934 1.00 93.88 467 GLY A C 1
ATOM 3708 O O . GLY A 1 467 ? -10.986 -2.444 -6.937 1.00 93.88 467 GLY A O 1
ATOM 3709 N N . PHE A 1 468 ? -10.499 -3.502 -5.022 1.00 96.19 468 PHE A N 1
ATOM 3710 C CA . PHE A 1 468 ? -9.063 -3.248 -5.011 1.00 96.19 468 PHE A CA 1
ATOM 3711 C C . PHE A 1 468 ? -8.365 -3.856 -6.233 1.00 96.19 468 PHE A C 1
ATOM 3713 O O . PHE A 1 468 ? -7.438 -3.270 -6.792 1.00 96.19 468 PHE A O 1
ATOM 3720 N N . SER A 1 469 ? -8.860 -4.985 -6.746 1.00 96.94 469 SER A N 1
ATOM 3721 C CA . SER A 1 469 ? -8.329 -5.631 -7.957 1.00 96.94 469 SER A CA 1
ATOM 3722 C C . SER A 1 469 ? -8.399 -4.738 -9.206 1.00 96.94 469 SER A C 1
ATOM 3724 O O . SER A 1 469 ? -7.729 -5.023 -10.198 1.00 96.94 469 SER A O 1
ATOM 3726 N N . SER A 1 470 ? -9.149 -3.629 -9.174 1.00 97.06 470 SER A N 1
ATOM 3727 C CA . SER A 1 470 ? -9.088 -2.586 -10.208 1.00 97.06 470 SER A CA 1
ATOM 3728 C C . SER A 1 470 ? -7.688 -1.969 -10.362 1.00 97.06 470 SER A C 1
ATOM 3730 O O . SER A 1 470 ? -7.281 -1.668 -11.483 1.00 97.06 470 SER A O 1
ATOM 3732 N N . VAL A 1 471 ? -6.901 -1.874 -9.285 1.00 97.19 471 VAL A N 1
ATOM 3733 C CA . VAL A 1 471 ? -5.495 -1.429 -9.323 1.00 97.19 471 VAL A CA 1
ATOM 3734 C C . VAL A 1 471 ? -4.647 -2.395 -10.147 1.00 97.19 471 VAL A C 1
ATOM 3736 O O . VAL A 1 471 ? -3.898 -1.973 -11.023 1.00 97.19 471 VAL A O 1
ATOM 3739 N N . VAL A 1 472 ? -4.810 -3.700 -9.911 1.00 98.00 472 VAL A N 1
ATOM 3740 C CA . VAL A 1 472 ? -4.094 -4.759 -10.640 1.00 98.00 472 VAL A CA 1
ATOM 3741 C C . VAL A 1 472 ? -4.429 -4.695 -12.127 1.00 98.00 472 VAL A C 1
ATOM 3743 O O . VAL A 1 472 ? -3.523 -4.677 -12.953 1.00 98.00 472 VAL A O 1
ATOM 3746 N N . LYS A 1 473 ? -5.719 -4.585 -12.471 1.00 97.25 473 LYS A N 1
ATOM 3747 C CA . LYS A 1 473 ? -6.179 -4.445 -13.863 1.00 97.25 473 LYS A CA 1
ATOM 3748 C C . LYS A 1 473 ? -5.570 -3.219 -14.554 1.00 97.25 473 LYS A C 1
ATOM 3750 O O . LYS A 1 473 ? -5.149 -3.321 -15.699 1.00 97.25 473 LYS A O 1
ATOM 3755 N N . THR A 1 474 ? -5.480 -2.096 -13.843 1.00 95.12 474 THR A N 1
ATOM 3756 C CA . THR A 1 474 ? -4.918 -0.839 -14.367 1.00 95.12 474 THR A CA 1
ATOM 3757 C C . THR A 1 474 ? -3.400 -0.923 -14.571 1.00 95.12 474 THR A C 1
ATOM 3759 O O . THR A 1 474 ? -2.874 -0.404 -15.549 1.00 95.12 474 THR A O 1
ATOM 3762 N N . LEU A 1 475 ? -2.667 -1.607 -13.685 1.00 92.88 475 LEU A N 1
ATOM 3763 C CA . LEU A 1 475 ? -1.237 -1.863 -13.901 1.00 92.88 475 LEU A CA 1
ATOM 3764 C C . LEU A 1 475 ? -1.013 -2.791 -15.102 1.00 92.88 475 LEU A C 1
ATOM 3766 O O . LEU A 1 475 ? -0.128 -2.540 -15.915 1.00 92.88 475 LEU A O 1
ATOM 3770 N N . LEU A 1 476 ? -1.827 -3.842 -15.234 1.00 95.62 476 LEU A N 1
ATOM 3771 C CA . LEU A 1 476 ? -1.728 -4.797 -16.339 1.00 95.62 476 LEU A CA 1
ATOM 3772 C C . LEU A 1 476 ? -1.964 -4.149 -17.704 1.00 95.62 476 LEU A C 1
ATOM 3774 O O . LEU A 1 476 ? -1.281 -4.518 -18.651 1.00 95.62 476 LEU A O 1
ATOM 3778 N N . SER A 1 477 ? -2.858 -3.160 -17.820 1.00 92.81 477 SER A N 1
ATOM 3779 C CA . SER A 1 477 ? -3.092 -2.482 -19.104 1.00 92.81 477 SER A CA 1
ATOM 3780 C C . SER A 1 477 ? -1.877 -1.705 -19.623 1.00 92.81 477 SER A C 1
ATOM 3782 O O . SER A 1 477 ? -1.824 -1.400 -20.809 1.00 92.81 477 SER A O 1
ATOM 3784 N N . GLY A 1 478 ? -0.903 -1.389 -18.762 1.00 82.75 478 GLY A N 1
ATOM 3785 C CA . GLY A 1 478 ? 0.368 -0.773 -19.157 1.00 82.75 478 GLY A CA 1
ATOM 3786 C C . GLY A 1 478 ? 1.516 -1.764 -19.374 1.00 82.75 478 GLY A C 1
ATOM 3787 O O . GLY A 1 478 ? 2.657 -1.335 -19.535 1.00 82.75 478 GLY A O 1
ATOM 3788 N N . ILE A 1 479 ? 1.254 -3.074 -19.335 1.00 89.06 479 ILE A N 1
ATOM 3789 C CA . ILE A 1 479 ? 2.261 -4.131 -19.493 1.00 89.06 479 ILE A CA 1
ATOM 3790 C C . ILE A 1 479 ? 1.902 -4.970 -20.729 1.00 89.06 479 ILE A C 1
ATOM 3792 O O . ILE A 1 479 ? 0.753 -5.390 -20.853 1.00 89.06 479 ILE A O 1
ATOM 3796 N N . PRO A 1 480 ? 2.855 -5.271 -21.634 1.00 86.38 480 PRO A N 1
ATOM 3797 C CA . PRO A 1 480 ? 2.590 -6.171 -22.753 1.00 86.38 480 PRO A CA 1
ATOM 3798 C C . PRO A 1 480 ? 2.132 -7.550 -22.262 1.00 86.38 480 PRO A C 1
ATOM 3800 O O . PRO A 1 480 ? 2.839 -8.200 -21.493 1.00 86.38 480 PRO A O 1
ATOM 3803 N N . GLU A 1 481 ? 0.976 -8.022 -22.728 1.00 89.75 481 GLU A N 1
ATOM 3804 C CA . GLU A 1 481 ? 0.391 -9.299 -22.286 1.00 89.75 481 GLU A CA 1
ATOM 3805 C C . GLU A 1 481 ? 1.334 -10.488 -22.540 1.00 89.75 481 GLU A C 1
ATOM 3807 O O . GLU A 1 481 ? 1.486 -11.363 -21.690 1.00 89.75 481 GLU A O 1
ATOM 3812 N N . ALA A 1 482 ? 2.064 -10.461 -23.661 1.00 89.50 482 ALA A N 1
ATOM 3813 C CA . ALA A 1 482 ? 3.064 -11.469 -24.019 1.00 89.50 482 ALA A CA 1
ATOM 3814 C C . ALA A 1 482 ? 4.222 -11.590 -23.008 1.00 89.50 482 ALA A C 1
ATOM 3816 O O . ALA A 1 482 ? 4.915 -12.610 -22.978 1.00 89.50 482 ALA A O 1
ATOM 3817 N N . ASN A 1 483 ? 4.429 -10.575 -22.164 1.00 93.56 483 ASN A N 1
ATOM 3818 C CA . ASN A 1 483 ? 5.482 -10.573 -21.157 1.00 93.56 483 ASN A CA 1
ATOM 3819 C C . ASN A 1 483 ? 5.054 -11.265 -19.858 1.00 93.56 483 ASN A C 1
ATOM 3821 O O . ASN A 1 483 ? 5.861 -11.318 -18.936 1.00 93.56 483 ASN A O 1
ATOM 3825 N N . ILE A 1 484 ? 3.828 -11.782 -19.732 1.00 96.44 484 ILE A N 1
ATOM 3826 C CA . ILE A 1 484 ? 3.334 -12.388 -18.488 1.00 96.44 484 ILE A CA 1
ATOM 3827 C C . ILE A 1 484 ? 3.072 -13.878 -18.692 1.00 96.44 484 ILE A C 1
ATOM 3829 O O . ILE A 1 484 ? 2.349 -14.284 -19.598 1.00 96.44 484 ILE A O 1
ATOM 3833 N N . ARG A 1 485 ? 3.645 -14.710 -17.818 1.00 97.62 485 ARG A N 1
ATOM 3834 C CA . ARG A 1 485 ? 3.444 -16.162 -17.808 1.00 97.62 485 ARG A CA 1
ATOM 3835 C C . ARG A 1 485 ? 2.860 -16.593 -16.467 1.00 97.62 485 ARG A C 1
ATOM 3837 O O . ARG A 1 485 ? 3.545 -16.542 -15.446 1.00 97.62 485 ARG A O 1
ATOM 3844 N N . TYR A 1 486 ? 1.597 -17.006 -16.489 1.00 98.25 486 TYR A N 1
ATOM 3845 C CA . TYR A 1 486 ? 0.880 -17.561 -15.338 1.00 98.25 486 TYR A CA 1
ATOM 3846 C C . TYR A 1 486 ? 1.140 -19.060 -15.171 1.00 98.25 486 TYR A C 1
ATOM 3848 O O . TYR A 1 486 ? 1.566 -19.726 -16.115 1.00 98.25 486 TYR A O 1
ATOM 3856 N N . GLY A 1 487 ? 0.865 -19.594 -13.978 1.00 97.62 487 GLY A N 1
ATOM 3857 C CA . GLY A 1 487 ? 1.079 -21.011 -13.671 1.00 97.62 487 GLY A CA 1
ATOM 3858 C C . GLY A 1 487 ? 2.549 -21.421 -13.783 1.00 97.62 487 GLY A C 1
ATOM 3859 O O . GLY A 1 487 ? 2.850 -22.563 -14.125 1.00 97.62 487 GLY A O 1
ATOM 3860 N N . LYS A 1 488 ? 3.468 -20.474 -13.555 1.00 97.44 488 LYS A N 1
ATOM 3861 C CA . LYS A 1 488 ? 4.900 -20.607 -13.829 1.00 97.44 488 LYS A CA 1
ATOM 3862 C C . LYS A 1 488 ? 5.738 -20.439 -12.555 1.00 97.44 488 LYS A C 1
ATOM 3864 O O . LYS A 1 488 ? 6.461 -19.449 -12.415 1.00 97.44 488 LYS A O 1
ATOM 3869 N N . PRO A 1 489 ? 5.632 -21.371 -11.589 1.00 97.56 489 PRO A N 1
ATOM 3870 C CA . PRO A 1 489 ? 6.378 -21.290 -10.341 1.00 97.56 489 PRO A CA 1
ATOM 3871 C C . PRO A 1 489 ? 7.885 -21.421 -10.582 1.00 97.56 489 PRO A C 1
ATOM 3873 O O . PRO A 1 489 ? 8.362 -22.291 -11.319 1.00 97.56 489 PRO A O 1
ATOM 3876 N N . VAL A 1 490 ? 8.635 -20.528 -9.938 1.00 97.44 490 VAL A N 1
ATOM 3877 C CA . VAL A 1 490 ? 10.097 -20.521 -9.957 1.00 97.44 490 VAL A CA 1
ATOM 3878 C C . VAL A 1 490 ? 10.619 -21.446 -8.866 1.00 97.44 490 VAL A C 1
ATOM 3880 O O . VAL A 1 490 ? 10.385 -21.211 -7.680 1.00 97.44 490 VAL A O 1
ATOM 3883 N N . ARG A 1 491 ? 11.389 -22.452 -9.282 1.00 95.06 491 ARG A N 1
ATOM 3884 C CA . ARG A 1 491 ? 12.048 -23.421 -8.407 1.00 95.06 491 ARG A CA 1
ATOM 3885 C C . ARG A 1 491 ? 13.334 -22.865 -7.813 1.00 95.06 491 ARG A C 1
ATOM 3887 O O . ARG A 1 491 ? 13.619 -23.079 -6.637 1.00 95.06 491 ARG A O 1
ATOM 3894 N N . ARG A 1 492 ? 14.150 -22.194 -8.636 1.00 95.75 492 ARG A N 1
ATOM 3895 C CA . ARG A 1 492 ? 15.484 -21.730 -8.230 1.00 95.75 492 ARG A CA 1
ATOM 3896 C C . ARG A 1 492 ? 16.004 -20.565 -9.071 1.00 95.75 492 ARG A C 1
ATOM 3898 O O . ARG A 1 492 ? 15.842 -20.529 -10.286 1.00 95.75 492 ARG A O 1
ATOM 3905 N N . VAL A 1 493 ? 16.697 -19.639 -8.417 1.00 95.56 493 VAL A N 1
ATOM 3906 C CA . VAL A 1 493 ? 17.408 -18.494 -8.993 1.00 95.56 493 VAL A CA 1
ATOM 3907 C C . VAL A 1 493 ? 18.908 -18.742 -8.892 1.00 95.56 493 VAL A C 1
ATOM 3909 O O . VAL A 1 493 ? 19.481 -18.790 -7.801 1.00 95.56 493 VAL A O 1
ATOM 3912 N N . HIS A 1 494 ? 19.558 -18.875 -10.041 1.00 89.50 494 HIS A N 1
ATOM 3913 C CA . HIS A 1 494 ? 20.995 -19.073 -10.144 1.00 89.50 494 HIS A CA 1
ATOM 3914 C C . HIS A 1 494 ? 21.676 -17.746 -10.466 1.00 89.50 494 HIS A C 1
ATOM 3916 O O . HIS A 1 494 ? 21.478 -17.215 -11.557 1.00 89.50 494 HIS A O 1
ATOM 3922 N N . TRP A 1 495 ? 22.467 -17.201 -9.539 1.00 85.50 495 TRP A N 1
ATOM 3923 C CA . TRP A 1 495 ? 22.943 -15.813 -9.639 1.00 85.50 495 TRP A CA 1
ATOM 3924 C C . TRP A 1 495 ? 24.465 -15.628 -9.583 1.00 85.50 495 TRP A C 1
ATOM 3926 O O . TRP A 1 495 ? 24.950 -14.636 -10.111 1.00 85.50 495 TRP A O 1
ATOM 3936 N N . ASP A 1 496 ? 25.240 -16.576 -9.045 1.00 72.44 496 ASP A N 1
ATOM 3937 C CA . ASP A 1 496 ? 26.714 -16.527 -9.056 1.00 72.44 496 ASP A CA 1
ATOM 3938 C C . ASP A 1 496 ? 27.314 -17.889 -9.464 1.00 72.44 496 ASP A C 1
ATOM 3940 O O . ASP A 1 496 ? 26.884 -18.950 -9.015 1.00 72.44 496 ASP A O 1
ATOM 3944 N N . ARG A 1 497 ? 28.308 -17.881 -10.362 1.00 59.44 497 ARG A N 1
ATOM 3945 C CA . ARG A 1 497 ? 28.971 -19.085 -10.900 1.00 59.44 497 ARG A CA 1
ATOM 3946 C C . ARG A 1 497 ? 30.361 -19.346 -10.317 1.00 59.44 497 ARG A C 1
ATOM 3948 O O . ARG A 1 497 ? 30.968 -20.353 -10.676 1.00 59.44 497 ARG A O 1
ATOM 3955 N N . VAL A 1 498 ? 30.880 -18.497 -9.424 1.00 52.16 498 VAL A N 1
ATOM 3956 C CA . VAL A 1 498 ? 32.252 -18.644 -8.893 1.00 52.16 498 VAL A CA 1
ATOM 3957 C C . VAL A 1 498 ? 32.431 -19.925 -8.050 1.00 52.16 498 VAL A C 1
ATOM 3959 O O . VAL A 1 498 ? 33.538 -20.451 -7.984 1.00 52.16 498 VAL A O 1
ATOM 3962 N N . GLN A 1 499 ? 31.359 -20.505 -7.491 1.00 39.91 499 GLN A N 1
ATOM 3963 C CA . GLN A 1 499 ? 31.426 -21.717 -6.650 1.00 39.91 499 GLN A CA 1
ATOM 3964 C C . GLN A 1 499 ? 30.955 -23.031 -7.307 1.00 39.91 499 GLN A C 1
ATOM 3966 O O . GLN A 1 499 ? 31.136 -24.094 -6.720 1.00 39.91 499 GLN A O 1
ATOM 3971 N N . ALA A 1 500 ? 30.413 -23.020 -8.532 1.00 40.44 500 ALA A N 1
ATOM 3972 C CA . ALA A 1 500 ? 29.900 -24.238 -9.191 1.00 40.44 500 ALA A CA 1
ATOM 3973 C C . ALA A 1 500 ? 30.998 -25.125 -9.830 1.00 40.44 500 ALA A C 1
ATOM 3975 O O . ALA A 1 500 ? 30.715 -26.111 -10.511 1.00 40.44 500 ALA A O 1
ATOM 3976 N N . SER A 1 501 ? 32.270 -24.804 -9.594 1.00 35.78 501 SER A N 1
ATOM 3977 C CA . SER A 1 501 ? 33.420 -25.642 -9.932 1.00 35.78 501 SER A CA 1
ATOM 3978 C C . SER A 1 501 ? 33.657 -26.661 -8.812 1.00 35.78 501 SER A C 1
ATOM 3980 O O . SER A 1 501 ? 34.547 -26.468 -7.990 1.00 35.78 501 SER A O 1
ATOM 3982 N N . THR A 1 502 ? 32.834 -27.711 -8.732 1.00 34.72 502 THR A N 1
ATOM 3983 C CA . THR A 1 502 ? 33.184 -29.065 -8.233 1.00 34.72 502 THR A CA 1
ATOM 3984 C C . THR A 1 502 ? 31.917 -29.885 -7.986 1.00 34.72 502 THR A C 1
ATOM 3986 O O . THR A 1 502 ? 31.436 -29.997 -6.865 1.00 34.72 502 THR A O 1
ATOM 3989 N N . ARG A 1 503 ? 31.383 -30.501 -9.045 1.00 32.25 503 ARG A N 1
ATOM 3990 C CA . ARG A 1 503 ? 30.899 -31.898 -9.089 1.00 32.25 503 ARG A CA 1
ATOM 3991 C C . ARG A 1 503 ? 30.017 -32.072 -10.316 1.00 32.25 503 ARG A C 1
ATOM 3993 O O . ARG A 1 503 ? 29.056 -31.340 -10.514 1.00 32.25 503 ARG A O 1
ATOM 4000 N N . HIS A 1 504 ? 30.362 -33.074 -11.116 1.00 38.12 504 HIS A N 1
ATOM 4001 C CA . HIS A 1 504 ? 29.577 -33.571 -12.236 1.00 38.12 504 HIS A CA 1
ATOM 4002 C C . HIS A 1 504 ? 28.154 -33.936 -11.788 1.00 38.12 504 HIS A C 1
ATOM 4004 O O . HIS A 1 504 ? 27.890 -35.070 -11.394 1.00 38.12 504 HIS A O 1
ATOM 4010 N N . THR A 1 505 ? 27.225 -32.989 -11.855 1.00 32.16 505 THR A N 1
ATOM 4011 C CA . THR A 1 505 ? 25.804 -33.307 -11.940 1.00 32.16 505 THR A CA 1
ATOM 4012 C C . THR A 1 505 ? 25.487 -33.411 -13.423 1.00 32.16 505 THR A C 1
ATOM 4014 O O . THR A 1 505 ? 25.734 -32.492 -14.199 1.00 32.16 505 THR A O 1
ATOM 4017 N N . LYS A 1 506 ? 25.059 -34.603 -13.847 1.00 35.19 506 LYS A N 1
ATOM 4018 C CA . LYS A 1 506 ? 24.590 -34.847 -15.210 1.00 35.19 506 LYS A CA 1
ATOM 4019 C C . LYS A 1 506 ? 23.383 -33.938 -15.446 1.00 35.19 506 LYS A C 1
ATOM 4021 O O . LYS A 1 506 ? 22.309 -34.211 -14.921 1.00 35.19 506 LYS A O 1
ATOM 4026 N N . THR A 1 507 ? 23.573 -32.868 -16.204 1.00 35.44 507 THR A N 1
ATOM 4027 C CA . THR A 1 507 ? 22.493 -32.051 -16.755 1.00 35.44 507 THR A CA 1
ATOM 4028 C C . THR A 1 507 ? 21.586 -32.947 -17.611 1.00 35.44 507 THR A C 1
ATOM 4030 O O . THR A 1 507 ? 22.104 -33.690 -18.456 1.00 35.44 507 THR A O 1
ATOM 4033 N N . PRO A 1 508 ? 20.254 -32.939 -17.414 1.00 32.56 508 PRO A N 1
ATOM 4034 C CA . PRO A 1 508 ? 19.336 -33.628 -18.313 1.00 32.56 508 PRO A CA 1
ATOM 4035 C C . PRO A 1 508 ? 19.425 -33.005 -19.710 1.00 32.56 508 PRO A C 1
ATOM 4037 O O . PRO A 1 508 ? 19.443 -31.785 -19.858 1.00 32.56 508 PRO A O 1
ATOM 4040 N N . ARG A 1 509 ? 19.527 -33.850 -20.738 1.00 36.62 509 ARG A N 1
ATOM 4041 C CA . ARG A 1 509 ? 19.531 -33.426 -22.143 1.00 36.62 509 ARG A CA 1
ATOM 4042 C C . ARG A 1 509 ? 18.106 -33.149 -22.637 1.00 36.62 509 ARG A C 1
ATOM 4044 O O . ARG A 1 509 ? 17.226 -33.964 -22.379 1.00 36.62 509 ARG A O 1
ATOM 4051 N N . LEU A 1 510 ? 18.021 -32.128 -23.504 1.00 37.88 510 LEU A N 1
ATOM 4052 C CA . LEU A 1 510 ? 16.948 -31.729 -24.443 1.00 37.88 510 LEU A CA 1
ATOM 4053 C C . LEU A 1 510 ? 15.848 -30.826 -23.840 1.00 37.88 510 LEU A C 1
ATOM 4055 O O . LEU A 1 510 ? 15.381 -31.097 -22.748 1.00 37.88 510 LEU A O 1
ATOM 4059 N N . SER A 1 511 ? 15.403 -29.743 -24.497 1.00 31.02 511 SER A N 1
ATOM 4060 C CA . SER A 1 511 ? 15.308 -29.528 -25.952 1.00 31.02 511 SER A CA 1
ATOM 4061 C C . SER A 1 511 ? 15.333 -28.047 -26.403 1.00 31.02 511 SER A C 1
ATOM 4063 O O . SER A 1 511 ? 14.693 -27.207 -25.786 1.00 31.02 511 SER A O 1
ATOM 4065 N N . ILE A 1 512 ? 15.939 -27.835 -27.584 1.00 35.34 512 ILE A N 1
ATOM 4066 C CA . ILE A 1 512 ? 15.843 -26.703 -28.540 1.00 35.34 512 ILE A CA 1
ATOM 4067 C C . ILE A 1 512 ? 16.833 -25.518 -28.353 1.00 35.34 512 ILE A C 1
ATOM 4069 O O . ILE A 1 512 ? 16.728 -24.690 -27.461 1.00 35.34 512 ILE A O 1
ATOM 4073 N N . SER A 1 513 ? 17.807 -25.510 -29.279 1.00 34.72 513 SER A N 1
ATOM 4074 C CA . SER A 1 513 ? 18.564 -24.394 -29.890 1.00 34.72 513 SER A CA 1
ATOM 4075 C C . SER A 1 513 ? 19.571 -23.519 -29.137 1.00 34.72 513 SER A C 1
ATOM 4077 O O . SER A 1 513 ? 19.972 -22.518 -29.718 1.00 34.72 513 SER A O 1
ATOM 4079 N N . ASN A 1 514 ? 20.116 -23.891 -27.977 1.00 34.78 514 ASN A N 1
ATOM 4080 C CA . ASN A 1 514 ? 21.298 -23.182 -27.453 1.00 34.78 514 ASN A CA 1
ATOM 4081 C C . ASN A 1 514 ? 22.497 -24.127 -27.303 1.00 34.78 514 ASN A C 1
ATOM 4083 O O . ASN A 1 514 ? 22.483 -25.058 -26.498 1.00 34.78 514 ASN A O 1
ATOM 4087 N N . SER A 1 515 ? 23.519 -23.913 -28.138 1.00 35.75 515 SER A N 1
ATOM 4088 C CA . SER A 1 515 ? 24.790 -24.637 -28.108 1.00 35.75 515 SER A CA 1
ATOM 4089 C C . SER A 1 515 ? 25.486 -24.450 -26.754 1.00 35.75 515 SER A C 1
ATOM 4091 O O . SER A 1 515 ? 25.364 -23.412 -26.105 1.00 35.75 515 SER A O 1
ATOM 4093 N N . GLU A 1 516 ? 26.271 -25.447 -26.331 1.00 36.59 516 GLU A N 1
ATOM 4094 C CA . GLU A 1 516 ? 27.102 -25.416 -25.110 1.00 36.59 516 GLU A CA 1
ATOM 4095 C C . GLU A 1 516 ? 28.056 -24.195 -25.037 1.00 36.59 516 GLU A C 1
ATOM 4097 O O . GLU A 1 516 ? 28.645 -23.916 -23.992 1.00 36.59 516 GLU A O 1
ATOM 4102 N N . GLU A 1 517 ? 28.190 -23.433 -26.127 1.00 33.72 517 GLU A N 1
ATOM 4103 C CA . GLU A 1 517 ? 29.012 -22.231 -26.252 1.00 33.72 517 GLU A CA 1
ATOM 4104 C C . GLU A 1 517 ? 28.382 -20.963 -25.646 1.00 33.72 517 GLU A C 1
ATOM 4106 O O . GLU A 1 517 ? 29.117 -20.125 -25.120 1.00 33.72 517 GLU A O 1
ATOM 4111 N N . THR A 1 518 ? 27.048 -20.842 -25.595 1.00 37.34 518 THR A N 1
ATOM 4112 C CA . THR A 1 518 ? 26.351 -19.667 -25.020 1.00 37.34 518 THR A CA 1
ATOM 4113 C C . THR A 1 518 ? 26.367 -19.662 -23.481 1.00 37.34 518 THR A C 1
ATOM 4115 O O . THR A 1 518 ? 26.070 -18.661 -22.835 1.00 37.34 518 THR A O 1
ATOM 4118 N N . ILE A 1 519 ? 26.790 -20.772 -22.862 1.00 44.09 519 ILE A N 1
ATOM 4119 C CA . ILE A 1 519 ? 26.845 -20.997 -21.406 1.00 44.09 519 ILE A CA 1
ATOM 4120 C C . ILE A 1 519 ? 28.165 -20.461 -20.796 1.00 44.09 519 ILE A C 1
ATOM 4122 O O . ILE A 1 519 ? 28.501 -20.771 -19.655 1.00 44.09 519 ILE A O 1
ATOM 4126 N N . ARG A 1 520 ? 28.943 -19.643 -21.520 1.00 40.19 520 ARG A N 1
ATOM 4127 C CA . ARG A 1 520 ? 30.228 -19.091 -21.038 1.00 40.19 520 ARG A CA 1
ATOM 4128 C C . ARG A 1 520 ? 30.134 -17.721 -20.358 1.00 40.19 520 ARG A C 1
ATOM 4130 O O . ARG A 1 520 ? 31.059 -17.362 -19.629 1.00 40.19 520 ARG A O 1
ATOM 4137 N N . GLU A 1 521 ? 29.044 -16.973 -20.520 1.00 47.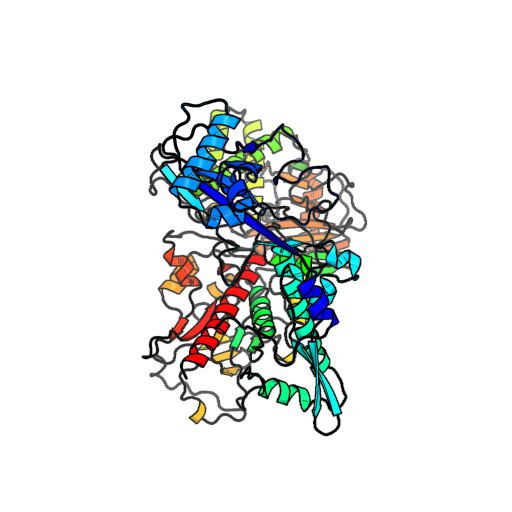31 521 GLU A N 1
ATOM 4138 C CA . GLU A 1 521 ? 28.871 -15.699 -19.810 1.00 47.31 521 GLU A CA 1
ATOM 4139 C C . GLU A 1 521 ? 28.376 -15.923 -18.368 1.00 47.31 521 GLU A C 1
ATOM 4141 O O . GLU A 1 521 ? 27.525 -16.771 -18.098 1.00 47.31 521 GLU A O 1
ATOM 4146 N N . LYS A 1 522 ? 28.933 -15.173 -17.406 1.00 59.16 522 LYS A N 1
ATOM 4147 C CA . LYS A 1 522 ? 28.536 -15.177 -15.983 1.00 59.16 522 LYS A CA 1
ATOM 4148 C C . LYS A 1 522 ? 27.185 -14.461 -15.795 1.00 59.16 522 LYS A C 1
ATOM 4150 O O . LYS A 1 522 ? 27.138 -13.404 -15.172 1.00 59.16 522 LYS A O 1
ATOM 4155 N N . VAL A 1 523 ? 26.120 -14.989 -16.394 1.00 67.81 523 VAL A N 1
ATOM 4156 C CA . VAL A 1 523 ? 24.773 -14.398 -16.375 1.00 67.81 523 VAL A CA 1
ATOM 4157 C C . VAL A 1 523 ? 23.826 -15.192 -15.467 1.00 67.81 523 VAL A C 1
ATOM 4159 O O . VAL A 1 523 ? 23.953 -16.422 -15.394 1.00 67.81 523 VAL A O 1
ATOM 4162 N N . PRO A 1 524 ? 22.909 -14.518 -14.746 1.00 81.69 524 PRO A N 1
ATOM 4163 C CA . PRO A 1 524 ? 21.925 -15.196 -13.918 1.00 81.69 524 PRO A CA 1
ATOM 4164 C C . PRO A 1 524 ? 20.896 -15.956 -14.769 1.00 81.69 524 PRO A C 1
ATOM 4166 O O . PRO A 1 524 ? 20.655 -15.641 -15.936 1.00 81.69 524 PRO A O 1
ATOM 4169 N N . TYR A 1 525 ? 20.262 -16.966 -14.181 1.00 86.69 525 TYR A N 1
ATOM 4170 C CA . TYR A 1 525 ? 19.144 -17.670 -14.804 1.00 86.69 525 TYR A CA 1
ATOM 4171 C C . TYR A 1 525 ? 18.140 -18.173 -13.777 1.00 86.69 525 TYR A C 1
ATOM 4173 O O . TYR A 1 525 ? 18.454 -18.342 -12.596 1.00 86.69 525 TYR A O 1
ATOM 4181 N N . VAL A 1 526 ? 16.923 -18.415 -14.249 1.00 91.81 526 VAL A N 1
ATOM 4182 C CA . VAL A 1 526 ? 15.799 -18.881 -13.440 1.00 91.81 526 VAL A CA 1
ATOM 4183 C C . VAL A 1 526 ? 15.374 -20.261 -13.917 1.00 91.81 526 VAL A C 1
ATOM 4185 O O . VAL A 1 526 ? 15.238 -20.499 -15.113 1.00 91.81 526 VAL A O 1
ATOM 4188 N N . GLU A 1 527 ? 15.188 -21.172 -12.975 1.00 93.31 527 GLU A N 1
ATOM 4189 C CA . GLU A 1 527 ? 14.739 -22.540 -13.191 1.00 93.31 527 GLU A CA 1
ATOM 4190 C C . GLU A 1 527 ? 13.308 -22.673 -12.658 1.00 93.31 527 GLU A C 1
ATOM 4192 O O . GLU A 1 527 ? 13.054 -22.356 -11.494 1.00 93.31 527 GLU A O 1
ATOM 4197 N N . CYS A 1 528 ? 12.372 -23.103 -13.502 1.00 93.75 528 CYS A N 1
ATOM 4198 C CA . CYS A 1 528 ? 10.960 -23.283 -13.152 1.00 93.75 528 CYS A CA 1
ATOM 4199 C C . CYS A 1 528 ? 10.666 -24.732 -12.717 1.00 93.75 528 CYS A C 1
ATOM 4201 O O . CYS A 1 528 ? 11.451 -25.644 -13.001 1.00 93.75 528 CYS A O 1
ATOM 4203 N N . ASP A 1 529 ? 9.538 -24.972 -12.039 1.00 93.69 529 ASP A N 1
ATOM 4204 C CA . ASP A 1 529 ? 9.183 -26.331 -11.581 1.00 93.69 529 ASP A CA 1
ATOM 4205 C C . ASP A 1 529 ? 8.944 -27.314 -12.732 1.00 93.69 529 ASP A C 1
ATOM 4207 O O . ASP A 1 529 ? 9.220 -28.505 -12.595 1.00 93.69 529 ASP A O 1
ATOM 4211 N N . ASP A 1 530 ? 8.492 -26.825 -13.888 1.00 90.75 530 ASP A N 1
ATOM 4212 C CA . ASP A 1 530 ? 8.309 -27.639 -15.095 1.00 90.75 530 ASP A CA 1
ATOM 4213 C C . ASP A 1 530 ? 9.618 -27.944 -15.844 1.00 90.75 530 ASP A C 1
ATOM 4215 O O . ASP A 1 530 ? 9.608 -28.608 -16.880 1.00 90.75 530 ASP A O 1
ATOM 4219 N N . GLY A 1 531 ? 10.755 -27.488 -15.310 1.00 85.19 531 GLY A N 1
ATOM 4220 C CA . GLY A 1 531 ? 12.082 -27.717 -15.866 1.00 85.19 531 GLY A CA 1
ATOM 4221 C C . GLY A 1 531 ? 12.530 -26.682 -16.899 1.00 85.19 531 GLY A C 1
ATOM 4222 O O . GLY A 1 531 ? 13.667 -26.784 -17.361 1.00 85.19 531 GLY A O 1
ATOM 4223 N N . GLU A 1 532 ? 11.707 -25.681 -17.249 1.00 87.75 532 GLU A N 1
ATOM 4224 C CA . GLU A 1 532 ? 12.158 -24.588 -18.122 1.00 87.75 532 GLU A CA 1
ATOM 4225 C C . GLU A 1 532 ? 13.264 -23.773 -17.437 1.00 87.75 532 GLU A C 1
ATOM 4227 O O . GLU A 1 532 ? 13.162 -23.399 -16.264 1.00 87.75 532 GLU A O 1
ATOM 4232 N N . ILE A 1 533 ? 14.313 -23.467 -18.201 1.00 86.06 533 ILE A N 1
ATOM 4233 C CA . ILE A 1 533 ? 15.414 -22.600 -17.788 1.00 86.06 533 ILE A CA 1
ATOM 4234 C C . ILE A 1 533 ? 15.357 -21.320 -18.616 1.00 86.06 533 ILE A C 1
ATOM 4236 O O . ILE A 1 533 ? 15.441 -21.369 -19.841 1.00 86.06 533 ILE A O 1
ATOM 4240 N N . ILE A 1 534 ? 15.272 -20.178 -17.938 1.00 83.88 534 ILE A N 1
ATOM 4241 C CA . ILE A 1 534 ? 15.198 -18.854 -18.556 1.00 83.88 534 ILE A CA 1
ATOM 4242 C C . ILE A 1 534 ? 16.480 -18.094 -18.217 1.00 83.88 534 ILE A C 1
ATOM 4244 O O . ILE A 1 534 ? 16.715 -17.723 -17.063 1.00 83.88 534 ILE A O 1
ATOM 4248 N N . LEU A 1 535 ? 17.332 -17.882 -19.221 1.00 81.56 535 LEU A N 1
ATOM 4249 C CA . LEU A 1 535 ? 18.538 -17.065 -19.079 1.00 81.56 535 LEU A CA 1
ATOM 4250 C C . LEU A 1 535 ? 18.155 -15.582 -19.053 1.00 81.56 535 LEU A C 1
ATOM 4252 O O . LEU A 1 535 ? 17.244 -15.164 -19.765 1.00 81.56 535 LEU A O 1
ATOM 4256 N N . CYS A 1 536 ? 18.852 -14.780 -18.250 1.00 80.00 536 CYS A N 1
ATOM 4257 C CA . CYS A 1 536 ? 18.568 -13.351 -18.142 1.00 80.00 536 CYS A CA 1
ATOM 4258 C C . CYS A 1 536 ? 19.795 -12.550 -17.701 1.00 80.00 536 CYS A C 1
ATOM 4260 O O . CYS A 1 536 ? 20.839 -13.111 -17.380 1.00 80.00 536 CYS A O 1
ATOM 4262 N N . ARG A 1 537 ? 19.696 -11.217 -17.688 1.00 82.38 537 ARG A N 1
ATOM 4263 C CA . ARG A 1 537 ? 20.759 -10.350 -17.142 1.00 82.38 537 ARG A CA 1
ATOM 4264 C C . ARG A 1 537 ? 20.482 -9.900 -15.716 1.00 82.38 537 ARG A C 1
ATOM 4266 O O . ARG A 1 537 ? 21.430 -9.630 -14.979 1.00 82.38 537 ARG A O 1
ATOM 4273 N N . HIS A 1 538 ? 19.205 -9.830 -15.354 1.00 89.06 538 HIS A N 1
ATOM 4274 C CA . HIS A 1 538 ? 18.726 -9.367 -14.061 1.00 89.06 538 HIS A CA 1
ATOM 4275 C C . HIS A 1 538 ? 17.525 -10.205 -13.623 1.00 89.06 538 HIS A C 1
ATOM 4277 O O . HIS A 1 538 ? 16.640 -10.490 -14.432 1.00 89.06 538 HIS A O 1
ATOM 4283 N N . VAL A 1 539 ? 17.464 -10.532 -12.336 1.00 96.12 539 VAL A N 1
ATOM 4284 C CA . VAL A 1 539 ? 16.283 -11.118 -11.697 1.00 96.12 539 VAL A CA 1
ATOM 4285 C C . VAL A 1 539 ? 15.727 -10.108 -10.703 1.00 96.12 539 VAL A C 1
ATOM 4287 O O . VAL A 1 539 ? 16.433 -9.696 -9.790 1.00 96.12 539 VAL A O 1
ATOM 4290 N N . LEU A 1 540 ? 14.468 -9.710 -10.853 1.00 98.31 540 LEU A N 1
ATOM 4291 C CA . LEU A 1 540 ? 13.740 -8.926 -9.861 1.00 98.31 540 LEU A CA 1
ATOM 4292 C C . LEU A 1 540 ? 12.802 -9.853 -9.089 1.00 98.31 540 LEU A C 1
ATOM 4294 O O . LEU A 1 540 ? 11.804 -10.337 -9.620 1.00 98.31 540 LEU A O 1
ATOM 4298 N N . LEU A 1 541 ? 13.128 -10.108 -7.828 1.00 97.94 541 LEU A N 1
ATOM 4299 C CA . LEU A 1 541 ? 12.373 -11.004 -6.968 1.00 97.94 541 LEU A CA 1
ATOM 4300 C C . LEU A 1 541 ? 11.312 -10.226 -6.181 1.00 97.94 541 LEU A C 1
ATOM 4302 O O . LEU A 1 541 ? 11.652 -9.277 -5.474 1.00 97.94 541 LEU A O 1
ATOM 4306 N N . THR A 1 542 ? 10.046 -10.650 -6.278 1.00 98.19 542 THR A N 1
ATOM 4307 C CA . THR A 1 542 ? 8.907 -10.004 -5.588 1.00 98.19 542 THR A CA 1
ATOM 4308 C C . THR A 1 542 ? 8.027 -10.966 -4.784 1.00 98.19 542 THR A C 1
ATOM 4310 O O . THR A 1 542 ? 6.874 -10.668 -4.468 1.00 98.19 542 THR A O 1
ATOM 4313 N N . VAL A 1 543 ? 8.577 -12.134 -4.440 1.00 96.62 543 VAL A N 1
ATOM 4314 C CA . VAL A 1 543 ? 7.902 -13.154 -3.622 1.00 96.62 543 VAL A CA 1
ATOM 4315 C C . VAL A 1 543 ? 7.562 -12.623 -2.222 1.00 96.62 543 VAL A C 1
ATOM 4317 O O . VAL A 1 543 ? 8.206 -11.698 -1.720 1.00 96.62 543 VAL A O 1
ATOM 4320 N N . SER A 1 544 ? 6.551 -13.201 -1.567 1.00 96.94 544 SER A N 1
ATOM 4321 C CA . SER A 1 544 ? 6.210 -12.823 -0.190 1.00 96.94 544 SER A CA 1
ATOM 4322 C C . SER A 1 544 ? 7.364 -13.131 0.772 1.00 96.94 544 SER A C 1
ATOM 4324 O O . SER A 1 544 ? 8.160 -14.048 0.547 1.00 96.94 544 SER A O 1
ATOM 4326 N N . ALA A 1 545 ? 7.441 -12.397 1.885 1.00 94.19 545 ALA A N 1
ATOM 4327 C CA . ALA A 1 545 ? 8.436 -12.699 2.910 1.00 94.19 545 ALA A CA 1
ATOM 4328 C C . ALA A 1 545 ? 8.204 -14.087 3.534 1.00 94.19 545 ALA A C 1
ATOM 4330 O O . ALA A 1 545 ? 9.179 -14.780 3.801 1.00 94.19 545 ALA A O 1
ATOM 4331 N N . GLY A 1 546 ? 6.952 -14.543 3.680 1.00 95.25 546 GLY A N 1
ATOM 4332 C CA . GLY A 1 546 ? 6.633 -15.911 4.112 1.00 95.25 546 GLY A CA 1
ATOM 4333 C C . GLY A 1 546 ? 7.216 -16.986 3.191 1.00 95.25 546 GLY A C 1
ATOM 4334 O O . GLY A 1 546 ? 7.913 -17.889 3.661 1.00 95.25 546 GLY A O 1
ATOM 4335 N N . TYR A 1 547 ? 7.019 -16.845 1.874 1.00 96.56 547 TYR A N 1
ATOM 4336 C CA . TYR A 1 547 ? 7.613 -17.730 0.868 1.00 96.56 547 TYR A CA 1
ATOM 4337 C C . TYR A 1 547 ? 9.134 -17.695 0.914 1.00 96.56 547 TYR A C 1
ATOM 4339 O O . TYR A 1 547 ? 9.783 -18.736 1.005 1.00 96.56 547 TYR A O 1
ATOM 4347 N N . LEU A 1 548 ? 9.710 -16.495 0.944 1.00 95.06 548 LEU A N 1
ATOM 4348 C CA . LEU A 1 548 ? 11.153 -16.330 1.013 1.00 95.06 548 LEU A CA 1
ATOM 4349 C C . LEU A 1 548 ? 11.748 -16.965 2.274 1.00 95.06 548 LEU A C 1
ATOM 4351 O O . LEU A 1 548 ? 12.773 -17.623 2.174 1.00 95.06 548 LEU A O 1
ATOM 4355 N N . LYS A 1 549 ? 11.117 -16.803 3.444 1.00 92.94 549 LYS A N 1
ATOM 4356 C CA . LYS A 1 549 ? 11.567 -17.406 4.710 1.00 92.94 549 LYS A CA 1
ATOM 4357 C C . LYS A 1 549 ? 11.541 -18.928 4.652 1.00 92.94 549 LYS A C 1
ATOM 4359 O O . LYS A 1 549 ? 12.480 -19.554 5.135 1.00 92.94 549 LYS A O 1
ATOM 4364 N N . ARG A 1 550 ? 10.492 -19.514 4.066 1.00 95.25 550 ARG A N 1
ATOM 4365 C CA . ARG A 1 550 ? 10.370 -20.972 3.940 1.00 95.25 550 ARG A CA 1
ATOM 4366 C C . ARG A 1 550 ? 11.364 -21.556 2.936 1.00 95.25 550 ARG A C 1
ATOM 4368 O O . ARG A 1 550 ? 11.845 -22.657 3.173 1.00 95.25 550 ARG A O 1
ATOM 4375 N N . HIS A 1 551 ? 11.677 -20.810 1.876 1.00 95.38 551 HIS A N 1
ATOM 4376 C CA . HIS A 1 551 ? 12.452 -21.302 0.735 1.00 95.38 551 HIS A CA 1
ATOM 4377 C C . HIS A 1 551 ? 13.842 -20.657 0.570 1.00 95.38 551 HIS A C 1
ATOM 4379 O O . HIS A 1 551 ? 14.446 -20.716 -0.499 1.00 95.38 551 HIS A O 1
ATOM 4385 N N . VAL A 1 552 ? 14.375 -19.979 1.594 1.00 92.94 552 VAL A N 1
ATOM 4386 C CA . VAL A 1 552 ? 15.622 -19.198 1.458 1.00 92.94 552 VAL A CA 1
ATOM 4387 C C . VAL A 1 552 ? 16.839 -20.061 1.096 1.00 92.94 552 VAL A C 1
ATOM 4389 O O . VAL A 1 552 ? 17.756 -19.579 0.427 1.00 92.94 552 VAL A O 1
ATOM 4392 N N . ASP A 1 553 ? 16.857 -21.321 1.531 1.00 91.06 553 ASP A N 1
ATOM 4393 C CA . ASP A 1 553 ? 17.994 -22.226 1.345 1.00 91.06 553 ASP A CA 1
ATOM 4394 C C . ASP A 1 553 ? 17.951 -22.975 -0.002 1.00 91.06 553 ASP A C 1
ATOM 4396 O O . ASP A 1 553 ? 18.996 -23.376 -0.515 1.00 91.06 553 ASP A O 1
ATOM 4400 N N . ASP A 1 554 ? 16.771 -23.133 -0.605 1.00 93.44 554 ASP A N 1
ATOM 4401 C CA . ASP A 1 554 ? 16.519 -23.872 -1.847 1.00 93.44 554 ASP A CA 1
ATOM 4402 C C . ASP A 1 554 ? 16.240 -22.975 -3.065 1.00 93.44 554 ASP A C 1
ATOM 4404 O O . ASP A 1 554 ? 16.599 -23.370 -4.184 1.00 93.44 554 ASP A O 1
ATOM 4408 N N . LEU A 1 555 ? 15.690 -21.770 -2.857 1.00 95.69 555 LEU A N 1
ATOM 4409 C CA . LEU A 1 555 ? 15.354 -20.810 -3.916 1.00 95.69 555 LEU A CA 1
ATOM 4410 C C . LEU A 1 555 ? 16.588 -20.170 -4.561 1.00 95.69 555 LEU A C 1
ATOM 4412 O O . LEU A 1 555 ? 16.500 -19.740 -5.704 1.00 95.69 555 LEU A O 1
ATOM 4416 N N . PHE A 1 556 ? 17.739 -20.095 -3.886 1.00 95.00 556 PHE A N 1
ATOM 4417 C CA . PHE A 1 556 ? 18.934 -19.432 -4.428 1.00 95.00 556 PHE A CA 1
ATOM 4418 C C . PHE A 1 556 ? 20.106 -20.384 -4.600 1.00 95.00 556 PHE A C 1
ATOM 4420 O O . PHE A 1 556 ? 20.419 -21.187 -3.721 1.00 95.00 556 PHE A O 1
ATOM 4427 N N . HIS A 1 557 ? 20.821 -20.220 -5.710 1.00 89.69 557 HIS A N 1
ATOM 4428 C CA . HIS A 1 557 ? 22.101 -20.870 -5.932 1.00 89.69 557 HIS A CA 1
ATOM 4429 C C . HIS A 1 557 ? 23.150 -19.887 -6.488 1.00 89.69 557 HIS A C 1
ATOM 4431 O O . HIS A 1 557 ? 22.970 -19.355 -7.586 1.00 89.69 557 HIS A O 1
ATOM 4437 N N . PRO A 1 558 ? 24.269 -19.660 -5.778 1.00 90.31 558 PRO A N 1
ATOM 4438 C CA . PRO A 1 558 ? 24.570 -20.128 -4.423 1.00 90.31 558 PRO A CA 1
ATOM 4439 C C . PRO A 1 558 ? 23.596 -19.540 -3.387 1.00 90.31 558 PRO A C 1
ATOM 4441 O O . PRO A 1 558 ? 22.803 -18.648 -3.697 1.00 90.31 558 PRO A O 1
ATOM 4444 N N . CYS A 1 559 ? 23.632 -20.049 -2.154 1.00 91.19 559 CYS A N 1
ATOM 4445 C CA . CYS A 1 559 ? 22.793 -19.526 -1.075 1.00 91.19 559 CYS A CA 1
ATOM 4446 C C . CYS A 1 559 ? 23.048 -18.026 -0.855 1.00 91.19 559 CYS A C 1
ATOM 4448 O O . CYS A 1 559 ? 24.162 -17.534 -1.060 1.00 91.19 559 CYS A O 1
ATOM 4450 N N . LEU A 1 560 ? 22.029 -17.302 -0.382 1.00 90.69 560 LEU A N 1
ATOM 4451 C CA . LEU A 1 560 ? 22.175 -15.883 -0.058 1.00 90.69 560 LEU A CA 1
ATOM 4452 C C . LEU A 1 560 ? 23.286 -15.637 0.984 1.00 90.69 560 LEU A C 1
ATOM 4454 O O . LEU A 1 560 ? 23.466 -16.452 1.901 1.00 90.69 560 LEU A O 1
ATOM 4458 N N . PRO A 1 561 ? 23.983 -14.483 0.920 1.00 89.44 561 PRO A N 1
ATOM 4459 C CA . PRO A 1 561 ? 24.968 -14.097 1.927 1.00 89.44 561 PRO A CA 1
ATOM 4460 C C . PRO A 1 561 ? 24.415 -14.188 3.356 1.00 89.44 561 PRO A C 1
ATOM 4462 O O . PRO A 1 561 ? 23.252 -13.868 3.614 1.00 89.44 561 PRO A O 1
ATOM 4465 N N . GLN A 1 562 ? 25.258 -14.590 4.317 1.00 87.56 562 GLN A N 1
ATOM 4466 C CA . GLN A 1 562 ? 24.836 -14.804 5.710 1.00 87.56 562 GLN A CA 1
ATOM 4467 C C . GLN A 1 562 ? 24.169 -13.569 6.326 1.00 87.56 562 GLN A C 1
ATOM 4469 O O . GLN A 1 562 ? 23.168 -13.719 7.019 1.00 87.56 562 GLN A O 1
ATOM 4474 N N . LYS A 1 563 ? 24.670 -12.361 6.032 1.00 85.69 563 LYS A N 1
ATOM 4475 C CA . LYS A 1 563 ? 24.066 -11.116 6.524 1.00 85.69 563 LYS A CA 1
ATOM 4476 C C . LYS A 1 563 ? 22.620 -10.945 6.039 1.00 85.69 563 LYS A C 1
ATOM 4478 O O . LYS A 1 563 ? 21.749 -10.640 6.841 1.00 85.69 563 LYS A O 1
ATOM 4483 N N . LYS A 1 564 ? 22.345 -11.250 4.765 1.00 88.44 564 LYS A N 1
ATOM 4484 C CA . LYS A 1 564 ? 21.004 -11.169 4.161 1.00 88.44 564 LYS A CA 1
ATOM 4485 C C . LYS A 1 564 ? 20.043 -12.202 4.757 1.00 88.44 564 LYS A C 1
ATOM 4487 O O . LYS A 1 564 ? 18.891 -11.888 5.039 1.00 88.44 564 LYS A O 1
ATOM 4492 N N . ARG A 1 565 ? 20.535 -13.419 5.025 1.00 87.81 565 ARG A N 1
ATOM 4493 C CA . ARG A 1 565 ? 19.771 -14.463 5.735 1.00 87.81 565 ARG A CA 1
ATOM 4494 C C . ARG A 1 565 ? 19.487 -14.092 7.190 1.00 87.81 565 ARG A C 1
ATOM 4496 O O . ARG A 1 565 ? 18.406 -14.383 7.685 1.00 87.81 565 ARG A O 1
ATOM 4503 N N . GLN A 1 566 ? 20.437 -13.455 7.874 1.00 84.06 566 GLN A N 1
ATOM 4504 C CA . GLN A 1 566 ? 20.235 -12.975 9.241 1.00 84.06 566 GLN A CA 1
ATOM 4505 C C . GLN A 1 566 ? 19.223 -11.825 9.279 1.00 84.06 566 GLN A C 1
ATOM 4507 O O . GLN A 1 566 ? 18.347 -11.835 10.135 1.00 84.06 566 GLN A O 1
ATOM 4512 N N . ALA A 1 567 ? 19.285 -10.901 8.319 1.00 84.44 567 ALA A N 1
ATOM 4513 C CA . ALA A 1 567 ? 18.315 -9.820 8.192 1.00 84.44 567 ALA A CA 1
ATOM 4514 C C . ALA A 1 567 ? 16.884 -10.335 7.972 1.00 84.44 567 ALA A C 1
ATOM 4516 O O . ALA A 1 567 ? 15.952 -9.870 8.621 1.00 84.44 567 ALA A O 1
ATOM 4517 N N . LEU A 1 568 ? 16.717 -11.374 7.145 1.00 87.00 568 LEU A N 1
ATOM 4518 C CA . LEU A 1 568 ? 15.420 -12.018 6.913 1.00 87.00 568 LEU A CA 1
ATOM 4519 C C . LEU A 1 568 ? 14.788 -12.604 8.195 1.00 87.00 568 LEU A C 1
ATOM 4521 O O . LEU A 1 568 ? 13.566 -12.711 8.275 1.00 87.00 568 LEU A O 1
ATOM 4525 N N . LYS A 1 569 ? 15.581 -12.956 9.219 1.00 84.19 569 LYS A N 1
ATOM 4526 C CA . LYS A 1 569 ? 15.036 -13.429 10.506 1.00 84.19 569 LYS A CA 1
ATOM 4527 C C . LYS A 1 569 ? 14.321 -12.328 11.290 1.00 84.19 569 LYS A C 1
ATOM 4529 O O . LYS A 1 569 ? 13.373 -12.647 11.993 1.00 84.19 569 LYS A O 1
ATOM 4534 N N . GLY A 1 570 ? 14.747 -11.070 11.144 1.00 82.88 570 GLY A N 1
ATOM 4535 C CA . GLY A 1 570 ? 14.117 -9.915 11.797 1.00 82.88 570 GLY A CA 1
ATOM 4536 C C . GLY A 1 570 ? 12.806 -9.467 11.140 1.00 82.88 570 GLY A C 1
ATOM 4537 O O . GLY A 1 570 ? 12.107 -8.608 11.674 1.00 82.88 570 GLY A O 1
ATOM 4538 N N . ILE A 1 571 ? 12.455 -10.041 9.985 1.00 88.56 571 ILE A N 1
ATOM 4539 C CA . ILE A 1 571 ? 11.189 -9.785 9.296 1.00 88.56 571 ILE A CA 1
ATOM 4540 C C . ILE A 1 571 ? 10.189 -10.836 9.751 1.00 88.56 571 ILE A C 1
ATOM 4542 O O . ILE A 1 571 ? 10.332 -12.012 9.413 1.00 88.56 571 ILE A O 1
ATOM 4546 N N . GLY A 1 572 ? 9.172 -10.431 10.503 1.00 90.62 572 GLY A N 1
ATOM 4547 C CA . GLY A 1 572 ? 8.066 -11.311 10.849 1.00 90.62 572 GLY A CA 1
ATOM 4548 C C . GLY A 1 572 ? 7.062 -11.456 9.721 1.00 90.62 572 GLY A C 1
ATOM 4549 O O . GLY A 1 572 ? 7.035 -10.651 8.792 1.00 90.62 572 GLY A O 1
ATOM 4550 N N . PHE A 1 573 ? 6.277 -12.529 9.776 1.00 93.94 573 PHE A N 1
ATOM 4551 C CA . PHE A 1 573 ? 5.254 -12.824 8.778 1.00 93.94 573 PHE A CA 1
ATOM 4552 C C . PHE A 1 573 ? 4.186 -13.717 9.410 1.00 93.94 573 PHE A C 1
ATOM 4554 O O . PHE A 1 573 ? 4.380 -14.928 9.531 1.00 93.94 573 PHE A O 1
ATOM 4561 N N . GLY A 1 574 ? 3.117 -13.099 9.906 1.00 94.69 574 GLY A N 1
ATOM 4562 C CA . GLY A 1 574 ? 1.983 -13.811 10.489 1.00 94.69 574 GLY A CA 1
ATOM 4563 C C . GLY A 1 574 ? 0.828 -13.978 9.510 1.00 94.69 574 GLY A C 1
ATOM 4564 O O . GLY A 1 574 ? 0.933 -13.658 8.322 1.00 94.69 574 GLY A O 1
ATOM 4565 N N . THR A 1 575 ? -0.282 -14.475 10.045 1.00 96.50 575 THR A N 1
ATOM 4566 C CA . THR A 1 575 ? -1.485 -14.801 9.282 1.00 96.50 575 THR A CA 1
ATOM 4567 C C . THR A 1 575 ? -2.672 -14.010 9.810 1.00 96.50 575 THR A C 1
ATOM 4569 O O . THR A 1 575 ? -3.004 -14.068 10.994 1.00 96.50 575 THR A O 1
ATOM 4572 N N . ILE A 1 576 ? -3.349 -13.324 8.896 1.00 96.81 576 ILE A N 1
ATOM 4573 C CA . ILE A 1 576 ? -4.672 -12.742 9.089 1.00 96.81 576 ILE A CA 1
ATOM 4574 C C . ILE A 1 576 ? -5.590 -13.168 7.953 1.00 96.81 576 ILE A C 1
ATOM 4576 O O . ILE A 1 576 ? -5.177 -13.225 6.794 1.00 96.81 576 ILE A O 1
ATOM 4580 N N . ASN A 1 577 ? -6.849 -13.424 8.278 1.00 98.31 577 ASN A N 1
ATOM 4581 C CA . ASN A 1 577 ? -7.875 -13.759 7.307 1.00 98.31 577 ASN A CA 1
ATOM 4582 C C . ASN A 1 577 ? -9.153 -12.979 7.583 1.00 98.31 577 ASN A C 1
ATOM 4584 O O . ASN A 1 577 ? -9.331 -12.379 8.644 1.00 98.31 577 ASN A O 1
ATOM 4588 N N . LYS A 1 578 ? -10.051 -13.031 6.605 1.00 98.25 578 LYS A N 1
ATOM 4589 C CA . LYS A 1 578 ? -11.397 -12.481 6.695 1.00 98.25 578 LYS A CA 1
ATOM 4590 C C . LYS A 1 578 ? -12.419 -13.582 6.543 1.00 98.25 578 LYS A C 1
ATOM 4592 O O . LYS A 1 578 ? -12.226 -14.500 5.746 1.00 98.25 578 LYS A O 1
ATOM 4597 N N . ILE A 1 579 ? -13.518 -13.444 7.268 1.00 98.69 579 ILE A N 1
ATOM 4598 C CA . ILE A 1 579 ? -14.692 -14.302 7.175 1.00 98.69 579 ILE A CA 1
ATOM 4599 C C . ILE A 1 579 ? -15.884 -13.401 6.881 1.00 98.69 579 ILE A C 1
ATOM 4601 O O . ILE A 1 579 ? -16.291 -12.601 7.717 1.00 98.69 579 ILE A O 1
ATOM 4605 N N . TYR A 1 580 ? -16.448 -13.536 5.693 1.00 98.62 580 TYR A N 1
ATOM 4606 C CA . TYR A 1 580 ? -17.661 -12.857 5.277 1.00 98.62 580 TYR A CA 1
ATOM 4607 C C . TYR A 1 580 ? -18.866 -13.755 5.531 1.00 98.62 580 TYR A C 1
ATOM 4609 O O . TYR A 1 580 ? -18.935 -14.861 4.996 1.00 98.62 580 TYR A O 1
ATOM 4617 N N . LEU A 1 581 ? -19.828 -13.266 6.309 1.00 98.50 581 LEU A N 1
ATOM 4618 C CA . LEU A 1 581 ? -21.129 -13.898 6.519 1.00 98.50 581 LEU A CA 1
ATOM 4619 C C . LEU A 1 581 ? -22.177 -13.134 5.715 1.00 98.50 581 LEU A C 1
ATOM 4621 O O . LEU A 1 581 ? -22.421 -11.959 5.984 1.00 98.50 581 LEU A O 1
ATOM 4625 N N . ILE A 1 582 ? -22.798 -13.787 4.735 1.00 98.00 582 ILE A N 1
ATOM 4626 C CA . ILE A 1 582 ? -23.758 -13.156 3.823 1.00 98.00 582 ILE A CA 1
ATOM 4627 C C . ILE A 1 582 ? -25.161 -13.627 4.182 1.00 98.00 582 ILE A C 1
ATOM 4629 O O . ILE A 1 582 ? -25.475 -14.804 4.030 1.00 98.00 582 ILE A O 1
ATOM 4633 N N . PHE A 1 583 ? -26.028 -12.723 4.626 1.00 97.50 583 PHE A N 1
ATOM 4634 C CA . PHE A 1 583 ? -27.388 -13.028 5.066 1.00 97.50 583 PHE A CA 1
ATOM 4635 C C . PHE A 1 583 ? -28.425 -12.712 3.988 1.00 97.50 583 PHE A C 1
ATOM 4637 O O . PHE A 1 583 ? -28.266 -11.792 3.187 1.00 97.50 583 PHE A O 1
ATOM 4644 N N . ALA A 1 584 ? -29.545 -13.440 3.995 1.00 96.06 584 ALA A N 1
ATOM 4645 C CA . ALA A 1 584 ? -30.660 -13.151 3.090 1.00 96.06 584 ALA A CA 1
ATOM 4646 C C . ALA A 1 584 ? -31.244 -11.746 3.321 1.00 96.06 584 ALA A C 1
ATOM 4648 O O . ALA A 1 584 ? -31.627 -11.076 2.366 1.00 96.06 584 ALA A O 1
ATOM 4649 N N . GLN A 1 585 ? -31.287 -11.306 4.580 1.00 94.50 585 GLN A N 1
ATOM 4650 C CA . GLN A 1 585 ? -31.645 -9.957 5.015 1.00 94.50 585 GLN A CA 1
ATOM 4651 C C . GLN A 1 585 ? -30.777 -9.592 6.228 1.00 94.50 585 GLN A C 1
ATOM 4653 O O . GLN A 1 585 ? -30.505 -10.480 7.043 1.00 94.50 585 GLN A O 1
ATOM 4658 N N . PRO A 1 586 ? -30.340 -8.329 6.369 1.00 95.31 586 PRO A N 1
ATOM 4659 C CA . PRO A 1 586 ? -29.600 -7.907 7.550 1.00 95.31 586 PRO A CA 1
ATOM 4660 C C . PRO A 1 586 ? -30.484 -7.995 8.799 1.00 95.31 586 PRO A C 1
ATOM 4662 O O . PRO A 1 586 ? -31.638 -7.567 8.793 1.00 95.31 586 PRO A O 1
ATOM 4665 N N . PHE A 1 587 ? -29.935 -8.533 9.890 1.00 95.12 587 PHE A N 1
ATOM 4666 C CA . PHE A 1 587 ? -30.580 -8.496 11.213 1.00 95.12 587 PHE A CA 1
ATOM 4667 C C . PHE A 1 587 ? -30.212 -7.229 12.015 1.00 95.12 587 PHE A C 1
ATOM 4669 O O . PHE A 1 587 ? -30.711 -7.023 13.130 1.00 95.12 587 PHE A O 1
ATOM 4676 N N . TRP A 1 588 ? -29.322 -6.407 11.456 1.00 94.50 588 TRP A N 1
ATOM 4677 C CA . TRP A 1 588 ? -28.832 -5.136 11.985 1.00 94.50 588 TRP A CA 1
ATOM 4678 C C . TRP A 1 588 ? -29.413 -3.952 11.199 1.00 94.50 588 TRP A C 1
ATOM 4680 O O . TRP A 1 588 ? -29.918 -4.113 10.086 1.00 94.50 588 TRP A O 1
ATOM 4690 N N . GLY A 1 589 ? -29.390 -2.766 11.802 1.00 90.25 589 GLY A N 1
ATOM 4691 C CA . GLY A 1 589 ? -29.890 -1.527 11.213 1.00 90.25 589 GLY A CA 1
ATOM 4692 C C . GLY A 1 589 ? -28.785 -0.633 10.629 1.00 90.25 589 GLY A C 1
ATOM 4693 O O . GLY A 1 589 ? -27.606 -0.859 10.880 1.00 90.25 589 GLY A O 1
ATOM 4694 N N . PRO A 1 590 ? -29.146 0.447 9.906 1.00 85.50 590 PRO A N 1
ATOM 4695 C CA . PRO A 1 590 ? -28.176 1.379 9.312 1.00 85.50 590 PRO A CA 1
ATOM 4696 C C . PRO A 1 590 ? -27.299 2.145 10.315 1.00 85.50 590 PRO A C 1
ATOM 4698 O O . PRO A 1 590 ? -26.293 2.720 9.920 1.00 85.50 590 PRO A O 1
ATOM 4701 N N . ALA A 1 591 ? -27.705 2.202 11.588 1.00 86.00 591 ALA A N 1
ATOM 4702 C CA . ALA A 1 591 ? -26.950 2.844 12.666 1.00 86.00 591 ALA A CA 1
ATOM 4703 C C . ALA A 1 591 ? -26.006 1.874 13.400 1.00 86.00 591 ALA A C 1
ATOM 4705 O O . ALA A 1 591 ? -25.254 2.300 14.275 1.00 86.00 591 ALA A O 1
ATOM 4706 N N . ASP A 1 592 ? -26.068 0.577 13.085 1.00 90.50 592 ASP A N 1
ATOM 4707 C CA . ASP A 1 592 ? -25.182 -0.424 13.665 1.00 90.50 592 ASP A CA 1
ATOM 4708 C C . ASP A 1 592 ? -23.876 -0.438 12.865 1.00 90.50 592 ASP A C 1
ATOM 4710 O O . ASP A 1 592 ? -23.826 -0.945 11.748 1.00 90.50 592 ASP A O 1
ATOM 4714 N N . GLU A 1 593 ? -22.820 0.144 13.434 1.00 90.50 593 GLU A N 1
ATOM 4715 C CA . GLU A 1 593 ? -21.499 0.250 12.791 1.00 90.50 593 GLU A CA 1
ATOM 4716 C C . GLU A 1 593 ? -20.636 -1.014 12.947 1.00 90.50 593 GLU A C 1
ATOM 4718 O O . GLU A 1 593 ? -19.573 -1.095 12.344 1.00 90.50 593 GLU A O 1
ATOM 4723 N N . GLY A 1 594 ? -21.082 -1.993 13.740 1.00 95.06 594 GLY A N 1
ATOM 4724 C CA . GLY A 1 594 ? -20.338 -3.220 14.034 1.00 95.06 594 GLY A CA 1
ATOM 4725 C C . GLY A 1 594 ? -20.699 -3.832 15.386 1.00 95.06 594 GLY A C 1
ATOM 4726 O O . GLY A 1 594 ? -21.388 -3.217 16.208 1.00 95.06 594 GLY A O 1
ATOM 4727 N N . PHE A 1 595 ? -20.238 -5.062 15.606 1.00 96.94 595 PHE A N 1
ATOM 4728 C CA . PHE A 1 595 ? -20.423 -5.839 16.831 1.00 96.94 595 PHE A CA 1
ATOM 4729 C C . PHE A 1 595 ? -19.072 -6.391 17.302 1.00 96.94 595 PHE A C 1
ATOM 4731 O O . PHE A 1 595 ? -18.569 -7.376 16.763 1.00 96.94 595 PHE A O 1
ATOM 4738 N N . GLN A 1 596 ? -18.489 -5.760 18.315 1.00 97.75 596 GLN A N 1
ATOM 4739 C CA . GLN A 1 596 ? -17.175 -6.081 18.867 1.00 97.75 596 GLN A CA 1
ATOM 4740 C C . GLN A 1 596 ? -17.303 -7.060 20.042 1.00 97.75 596 GLN A C 1
ATOM 4742 O O . GLN A 1 596 ? -18.166 -6.891 20.907 1.00 97.75 596 GLN A O 1
ATOM 4747 N N . LEU A 1 597 ? -16.457 -8.095 20.073 1.00 96.69 597 LEU A N 1
ATOM 4748 C CA . LEU A 1 597 ? -16.582 -9.223 21.004 1.00 96.69 597 LEU A CA 1
ATOM 4749 C C . LEU A 1 597 ? -15.688 -9.044 22.240 1.00 96.69 597 LEU A C 1
ATOM 4751 O O . LEU A 1 597 ? -14.468 -9.190 22.150 1.00 96.69 597 LEU A O 1
ATOM 4755 N N . ILE A 1 598 ? -16.285 -8.800 23.407 1.00 96.81 598 ILE A N 1
ATOM 4756 C CA . ILE A 1 598 ? -15.607 -8.695 24.708 1.00 96.81 598 ILE A CA 1
ATOM 4757 C C . ILE A 1 598 ? -15.786 -9.978 25.530 1.00 96.81 598 ILE A C 1
ATOM 4759 O O . ILE A 1 598 ? -16.874 -10.292 26.009 1.00 96.81 598 ILE A O 1
ATOM 4763 N N . TRP A 1 599 ? -14.709 -10.720 25.751 1.00 94.06 599 TRP A N 1
ATOM 4764 C CA . TRP A 1 599 ? -14.758 -11.960 26.526 1.00 94.06 599 TRP A CA 1
ATOM 4765 C C . TRP A 1 599 ? -14.552 -11.689 28.018 1.00 94.06 599 TRP A C 1
ATOM 4767 O O . TRP A 1 599 ? -13.507 -11.172 28.405 1.00 94.06 599 TRP A O 1
ATOM 4777 N N . LEU A 1 600 ? -15.526 -12.043 28.864 1.00 92.25 600 LEU A N 1
ATOM 4778 C CA . LEU A 1 600 ? -15.393 -11.949 30.325 1.00 92.25 600 LEU A CA 1
ATOM 4779 C C . LEU A 1 600 ? -15.065 -13.296 30.974 1.00 92.25 600 LEU A C 1
ATOM 4781 O O . LEU A 1 600 ? -14.546 -13.326 32.097 1.00 92.25 600 LEU A O 1
ATOM 4785 N N . GLU A 1 601 ? -15.409 -14.402 30.313 1.00 82.19 601 GLU A N 1
ATOM 4786 C CA . GLU A 1 601 ? -15.213 -15.758 30.811 1.00 82.19 601 GLU A CA 1
ATOM 4787 C C . GLU A 1 601 ? -14.591 -16.682 29.752 1.00 82.19 601 GLU A C 1
ATOM 4789 O O . GLU A 1 601 ? -14.861 -16.591 28.554 1.00 82.19 601 GLU A O 1
ATOM 4794 N N . ASP A 1 602 ? -13.817 -17.668 30.208 1.00 70.75 602 ASP A N 1
ATOM 4795 C CA . ASP A 1 602 ? -13.267 -18.739 29.366 1.00 70.75 602 ASP A CA 1
ATOM 4796 C C . ASP A 1 602 ? -14.224 -19.928 29.202 1.00 70.75 602 ASP A C 1
ATOM 4798 O O . ASP A 1 602 ? -13.863 -21.087 29.387 1.00 70.75 602 ASP A O 1
ATOM 4802 N N . LYS A 1 603 ? -15.481 -19.645 28.842 1.00 73.19 603 LYS A N 1
ATOM 4803 C CA . LYS A 1 603 ? -16.524 -20.667 28.633 1.00 73.19 603 LYS A CA 1
ATOM 4804 C C . LYS A 1 603 ? -16.850 -20.899 27.154 1.00 73.19 603 LYS A C 1
ATOM 4806 O O . LYS A 1 603 ? -18.014 -20.931 26.767 1.00 73.19 603 LYS A O 1
ATOM 4811 N N . LEU A 1 604 ? -15.827 -21.074 26.320 1.00 81.81 604 LEU A N 1
ATOM 4812 C CA . LEU A 1 604 ? -16.006 -21.576 24.953 1.00 81.81 604 LEU A CA 1
ATOM 4813 C C . LEU A 1 604 ? -15.997 -23.107 24.927 1.00 81.81 604 LEU A C 1
ATOM 4815 O O . LEU A 1 604 ? -15.290 -23.750 25.702 1.00 81.81 604 LEU A O 1
ATOM 4819 N N . ASP A 1 605 ? -16.739 -23.694 23.984 1.00 82.56 605 ASP A N 1
ATOM 4820 C CA . ASP A 1 605 ? -16.516 -25.092 23.607 1.00 82.56 605 ASP A CA 1
ATOM 4821 C C . ASP A 1 605 ? -15.051 -25.228 23.140 1.00 82.56 605 ASP A C 1
ATOM 4823 O O . ASP A 1 605 ? -14.625 -24.436 22.292 1.00 82.56 605 ASP A O 1
ATOM 4827 N N . PRO A 1 606 ? -14.268 -26.198 23.650 1.00 85.31 606 PRO A N 1
ATOM 4828 C CA . PRO A 1 606 ? -12.874 -26.382 23.252 1.00 85.31 606 PRO A CA 1
ATOM 4829 C C . PRO A 1 606 ? -12.648 -26.452 21.736 1.00 85.31 606 PRO A C 1
ATOM 4831 O O . PRO A 1 606 ? -11.581 -26.070 21.263 1.00 85.31 606 PRO A O 1
ATOM 4834 N N . LYS A 1 607 ? -13.640 -26.906 20.956 1.00 87.62 607 LYS A N 1
ATOM 4835 C CA . LYS A 1 607 ? -13.548 -26.950 19.485 1.00 87.62 607 LYS A CA 1
ATOM 4836 C C . LYS A 1 607 ? -13.626 -25.566 18.819 1.00 87.62 607 LYS A C 1
ATOM 4838 O O . LYS A 1 607 ? -13.153 -25.394 17.700 1.00 87.62 607 LYS A O 1
ATOM 4843 N N . ASP A 1 608 ? -14.214 -24.592 19.508 1.00 90.88 608 ASP A N 1
ATOM 4844 C CA . ASP A 1 608 ? -14.486 -23.238 19.025 1.00 90.88 608 ASP A CA 1
ATOM 4845 C C . ASP A 1 608 ? -13.455 -22.220 19.567 1.00 90.88 608 ASP A C 1
ATOM 4847 O O . ASP A 1 608 ? -13.651 -21.012 19.445 1.00 90.88 608 ASP A O 1
ATOM 4851 N N . TRP A 1 609 ? -12.334 -22.686 20.141 1.00 92.94 609 TRP A N 1
ATOM 4852 C CA . TRP A 1 609 ? -11.277 -21.841 20.725 1.00 92.94 609 TRP A CA 1
ATOM 4853 C C . TRP A 1 609 ? -10.785 -20.737 19.774 1.00 92.94 609 TRP A C 1
ATOM 4855 O O . TRP A 1 609 ? -10.476 -19.630 20.209 1.00 92.94 609 TRP A O 1
ATOM 4865 N N . TRP A 1 610 ? -10.751 -21.019 18.469 1.00 95.69 610 TRP A N 1
ATOM 4866 C CA . TRP A 1 610 ? -10.287 -20.107 17.424 1.00 95.69 610 TRP A CA 1
ATOM 4867 C C . TRP A 1 610 ? -11.176 -18.864 17.264 1.00 95.69 610 TRP A C 1
ATOM 4869 O O . TRP A 1 610 ? -10.702 -17.844 16.770 1.00 95.69 610 TRP A O 1
ATOM 4879 N N . LEU A 1 611 ? -12.427 -18.882 17.744 1.00 95.56 611 LEU A N 1
ATOM 4880 C CA . LEU A 1 611 ? -13.275 -17.683 17.794 1.00 95.56 611 LEU A CA 1
ATOM 4881 C C . LEU A 1 611 ? -12.660 -16.576 18.660 1.00 95.56 611 LEU A C 1
ATOM 4883 O O . LEU A 1 611 ? -12.972 -15.404 18.468 1.00 95.56 611 LEU A O 1
ATOM 4887 N N . ARG A 1 612 ? -11.746 -16.922 19.581 1.00 92.00 612 ARG A N 1
ATOM 4888 C CA . ARG A 1 612 ? -10.944 -15.941 20.322 1.00 92.00 612 ARG A CA 1
ATOM 4889 C C . ARG A 1 612 ? -10.118 -15.062 19.394 1.00 92.00 612 ARG A C 1
ATOM 4891 O O . ARG A 1 612 ? -9.911 -13.912 19.732 1.00 92.00 612 ARG A O 1
ATOM 4898 N N . GLY A 1 613 ? -9.695 -15.550 18.229 1.00 94.88 613 GLY A N 1
ATOM 4899 C CA . GLY A 1 613 ? -8.932 -14.756 17.266 1.00 94.88 613 GLY A CA 1
ATOM 4900 C C . GLY A 1 613 ? -9.740 -13.677 16.539 1.00 94.88 613 GLY A C 1
ATOM 4901 O O . GLY A 1 613 ? -9.133 -12.886 15.825 1.00 94.88 613 GLY A O 1
ATOM 4902 N N . ILE A 1 614 ? -11.072 -13.648 16.690 1.00 96.88 614 ILE A N 1
ATOM 4903 C CA . ILE A 1 614 ? -11.961 -12.666 16.052 1.00 96.88 614 ILE A CA 1
ATOM 4904 C C . ILE A 1 614 ? -12.156 -11.460 16.972 1.00 96.88 614 ILE A C 1
ATOM 4906 O O . ILE A 1 614 ? -12.589 -11.624 18.113 1.00 96.88 614 ILE A O 1
ATOM 4910 N N . SER A 1 615 ? -11.890 -10.250 16.478 1.00 94.81 615 SER A N 1
ATOM 4911 C CA . SER A 1 615 ? -12.154 -8.999 17.210 1.00 94.81 615 SER A CA 1
ATOM 4912 C C . SER A 1 615 ? -13.640 -8.616 17.201 1.00 94.81 615 SER A C 1
ATOM 4914 O O . SER A 1 615 ? -14.190 -8.240 18.238 1.00 94.81 615 SER A O 1
ATOM 4916 N N . GLY A 1 616 ? -14.310 -8.760 16.060 1.00 97.19 616 GLY A N 1
ATOM 4917 C CA . GLY A 1 616 ? -15.692 -8.331 15.863 1.00 97.19 616 GLY A CA 1
ATOM 4918 C C . GLY A 1 616 ? -16.273 -8.751 14.518 1.00 97.19 616 GLY A C 1
ATOM 4919 O O . GLY A 1 616 ? -15.615 -9.431 13.729 1.00 97.19 616 GLY A O 1
ATOM 4920 N N . PHE A 1 617 ? -17.523 -8.351 14.291 1.00 98.00 617 PHE A N 1
ATOM 4921 C CA . PHE A 1 617 ? -18.234 -8.481 13.023 1.00 98.00 617 PHE A CA 1
ATOM 4922 C C . PHE A 1 617 ? -18.744 -7.114 12.573 1.00 98.00 617 PHE A C 1
ATOM 4924 O O . PHE A 1 617 ? -19.564 -6.502 13.259 1.00 98.00 617 PHE A O 1
ATOM 4931 N N . ASP A 1 618 ? -18.314 -6.667 11.400 1.00 96.44 618 ASP A N 1
ATOM 4932 C CA . ASP A 1 618 ? -18.578 -5.320 10.902 1.00 96.44 618 ASP A CA 1
ATOM 4933 C C . ASP A 1 618 ? -19.352 -5.345 9.571 1.00 96.44 618 ASP A C 1
ATOM 4935 O O . ASP A 1 618 ? -19.113 -6.229 8.743 1.00 96.44 618 ASP A O 1
ATOM 4939 N N . PRO A 1 619 ? -20.282 -4.406 9.316 1.00 94.81 619 PRO A N 1
ATOM 4940 C CA . PRO A 1 619 ? -20.958 -4.294 8.026 1.00 94.81 619 PRO A CA 1
ATOM 4941 C C . PRO A 1 619 ? -19.985 -4.038 6.875 1.00 94.81 619 PRO A C 1
ATOM 4943 O O . PRO A 1 619 ? -19.118 -3.169 6.947 1.00 94.81 619 PRO A O 1
ATOM 4946 N N . VAL A 1 620 ? -20.177 -4.752 5.767 1.00 92.88 620 VAL A N 1
ATOM 4947 C CA . VAL A 1 620 ? -19.309 -4.629 4.593 1.00 92.88 620 VAL A CA 1
ATOM 4948 C C . VAL A 1 620 ? -19.710 -3.431 3.740 1.00 92.88 620 VAL A C 1
ATOM 4950 O O . VAL A 1 620 ? -20.860 -3.293 3.310 1.00 92.88 620 VAL A O 1
ATOM 4953 N N . TYR A 1 621 ? -18.733 -2.584 3.417 1.00 87.44 621 TYR A N 1
ATOM 4954 C CA . TYR A 1 621 ? -18.939 -1.464 2.505 1.00 87.44 621 TYR A CA 1
ATOM 4955 C C . TYR A 1 621 ? -19.524 -1.925 1.157 1.00 87.44 621 TYR A C 1
ATOM 4957 O O . TYR A 1 621 ? -19.034 -2.857 0.524 1.00 87.44 621 TYR A O 1
ATOM 4965 N N . GLY A 1 622 ? -20.592 -1.260 0.707 1.00 86.81 622 GLY A N 1
ATOM 4966 C CA . GLY A 1 622 ? -21.261 -1.578 -0.558 1.00 86.81 622 GLY A CA 1
ATOM 4967 C C . GLY A 1 622 ? -22.094 -2.869 -0.548 1.00 86.81 622 GLY A C 1
ATOM 4968 O O . GLY A 1 622 ? -22.749 -3.160 -1.551 1.00 86.81 6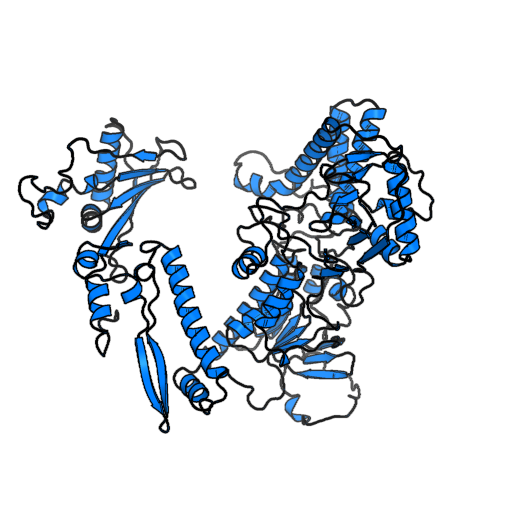22 GLY A O 1
ATOM 4969 N N . ASN A 1 623 ? -22.131 -3.613 0.565 1.00 91.56 623 ASN A N 1
ATOM 4970 C CA . ASN A 1 623 ? -22.925 -4.829 0.707 1.00 91.56 623 ASN A CA 1
ATOM 4971 C C . ASN A 1 623 ? -23.744 -4.819 2.017 1.00 91.56 623 ASN A C 1
ATOM 4973 O O . ASN A 1 623 ? -23.254 -5.255 3.057 1.00 91.56 623 ASN A O 1
ATOM 4977 N N . PRO A 1 624 ? -25.020 -4.387 1.977 1.00 91.25 624 PRO A N 1
ATOM 4978 C CA . PRO A 1 624 ? -25.856 -4.267 3.175 1.00 91.25 624 PRO A CA 1
ATOM 4979 C C . PRO A 1 624 ? -26.225 -5.616 3.807 1.00 91.25 624 PRO A C 1
ATOM 4981 O O . PRO A 1 624 ? -26.780 -5.647 4.898 1.00 91.25 624 PRO A O 1
ATOM 4984 N N . ASN A 1 625 ? -25.949 -6.725 3.121 1.00 95.56 625 ASN A N 1
ATOM 4985 C CA . ASN A 1 625 ? -26.306 -8.074 3.537 1.00 95.56 625 ASN A CA 1
ATOM 4986 C C . ASN A 1 625 ? -25.132 -8.847 4.145 1.00 95.56 625 ASN A C 1
ATOM 4988 O O . ASN A 1 625 ? -25.324 -9.993 4.550 1.00 95.56 625 ASN A O 1
ATOM 4992 N N . ALA A 1 626 ? -23.931 -8.270 4.185 1.00 96.56 626 ALA A N 1
ATOM 4993 C CA . ALA A 1 626 ? -22.735 -8.971 4.626 1.00 96.56 626 ALA A CA 1
ATOM 4994 C C . ALA A 1 626 ? -22.121 -8.345 5.882 1.00 96.56 626 ALA A C 1
ATOM 4996 O O . ALA A 1 626 ? -22.020 -7.123 5.992 1.00 96.56 626 ALA A O 1
ATOM 4997 N N . LEU A 1 627 ? -21.668 -9.214 6.788 1.00 97.69 627 LEU A N 1
ATOM 4998 C CA . LEU A 1 627 ? -20.729 -8.879 7.858 1.00 97.69 627 LEU A CA 1
ATOM 4999 C C . LEU A 1 627 ? -19.352 -9.453 7.522 1.00 97.69 627 LEU A C 1
ATOM 5001 O O . LEU A 1 627 ? -19.273 -10.546 6.960 1.00 97.69 627 LEU A O 1
ATOM 5005 N N . VAL A 1 628 ? -18.285 -8.757 7.901 1.00 97.81 628 VAL A N 1
ATOM 5006 C CA . VAL A 1 628 ? -16.907 -9.250 7.873 1.00 97.81 628 VAL A CA 1
ATOM 5007 C C . VAL A 1 628 ? -16.388 -9.416 9.294 1.00 97.81 628 VAL A C 1
ATOM 5009 O O . VAL A 1 628 ? -16.570 -8.539 10.129 1.00 97.81 628 VAL A O 1
ATOM 5012 N N . ALA A 1 629 ? -15.743 -10.545 9.564 1.00 98.19 629 ALA A N 1
ATOM 5013 C CA . ALA A 1 629 ? -14.919 -10.750 10.744 1.00 98.19 629 ALA A CA 1
ATOM 5014 C C . ALA A 1 629 ? -13.456 -10.867 10.336 1.00 98.19 629 ALA A C 1
ATOM 5016 O O . ALA A 1 629 ? -13.106 -11.682 9.476 1.00 98.19 629 ALA A O 1
ATOM 5017 N N . TRP A 1 630 ? -12.607 -10.086 10.992 1.00 97.81 630 TRP A N 1
ATOM 5018 C CA . TRP A 1 630 ? -11.161 -10.237 10.914 1.00 97.81 630 TRP A CA 1
ATOM 5019 C C . TRP A 1 630 ? -10.686 -11.250 11.947 1.00 97.81 630 TRP A C 1
ATOM 5021 O O . TRP A 1 630 ? -11.154 -11.249 13.085 1.00 97.81 630 TRP A O 1
ATOM 5031 N N . ILE A 1 631 ? -9.751 -12.111 11.550 1.00 98.00 631 ILE A N 1
ATOM 5032 C CA . ILE A 1 631 ? -9.167 -13.131 12.421 1.00 98.00 631 ILE A CA 1
ATOM 5033 C C . ILE A 1 631 ? -7.653 -13.210 12.240 1.00 98.00 631 ILE A C 1
ATOM 5035 O O . ILE A 1 631 ? -7.163 -13.379 11.121 1.00 98.00 631 ILE A O 1
ATOM 5039 N N . GLY A 1 632 ? -6.914 -13.115 13.346 1.00 96.44 632 GLY A N 1
ATOM 5040 C CA . GLY A 1 632 ? -5.447 -13.095 13.360 1.00 96.44 632 GLY A CA 1
ATOM 5041 C C . GLY A 1 632 ? -4.799 -14.294 14.058 1.00 96.44 632 GLY A C 1
ATOM 5042 O O . GLY A 1 632 ? -5.449 -15.055 14.780 1.00 96.44 632 GLY A O 1
ATOM 5043 N N . GLY A 1 633 ? -3.494 -14.449 13.840 1.00 94.44 633 GLY A N 1
ATOM 5044 C CA . GLY A 1 633 ? -2.638 -15.416 14.526 1.00 94.44 633 GLY A CA 1
ATOM 5045 C C . GLY A 1 633 ? -2.976 -16.881 14.230 1.00 94.44 633 GLY A C 1
ATOM 5046 O O . GLY A 1 633 ? -3.537 -17.226 13.191 1.00 94.44 633 GLY A O 1
ATOM 5047 N N . THR A 1 634 ? -2.651 -17.770 15.171 1.00 95.50 634 THR A N 1
ATOM 5048 C CA . THR A 1 634 ? -2.842 -19.229 15.027 1.00 95.50 634 THR A CA 1
ATOM 5049 C C . THR A 1 634 ? -4.311 -19.633 14.898 1.00 95.50 634 THR A C 1
ATOM 5051 O O . THR A 1 634 ? -4.630 -20.639 14.267 1.00 95.50 634 THR A O 1
ATOM 5054 N N . ALA A 1 635 ? -5.221 -18.833 15.459 1.00 96.56 635 ALA A N 1
ATOM 5055 C CA . ALA A 1 635 ? -6.657 -19.013 15.298 1.00 96.56 635 ALA A CA 1
ATOM 5056 C C . ALA A 1 635 ? -7.084 -18.898 13.825 1.00 96.56 635 ALA A C 1
ATOM 5058 O O . ALA A 1 635 ? -7.921 -19.671 13.361 1.00 96.56 635 ALA A O 1
ATOM 5059 N N . SER A 1 636 ? -6.463 -17.977 13.084 1.00 97.25 636 SER A N 1
ATOM 5060 C CA . SER A 1 636 ? -6.685 -17.788 11.650 1.00 97.25 636 SER A CA 1
ATOM 5061 C C . SER A 1 636 ? -6.266 -19.019 10.844 1.00 97.25 636 SER A C 1
ATOM 5063 O O . SER A 1 636 ? -7.014 -19.496 9.996 1.00 97.25 636 SER A O 1
ATOM 5065 N N . GLU A 1 637 ? -5.111 -19.598 11.167 1.00 97.44 637 GLU A N 1
ATOM 5066 C CA . GLU A 1 637 ? -4.603 -20.802 10.499 1.00 97.44 637 GLU A CA 1
ATOM 5067 C C . GLU A 1 637 ? -5.456 -22.031 10.786 1.00 97.44 637 GLU A C 1
ATOM 5069 O O . GLU A 1 637 ? -5.745 -22.815 9.885 1.00 97.44 637 GLU A O 1
ATOM 5074 N N . TYR A 1 638 ? -5.895 -22.195 12.036 1.00 97.69 638 TYR A N 1
ATOM 5075 C CA . TYR A 1 638 ? -6.811 -23.272 12.385 1.00 97.69 638 TYR A CA 1
ATOM 5076 C C . TYR A 1 638 ? -8.139 -23.121 11.645 1.00 97.69 638 TYR A C 1
ATOM 5078 O O . TYR A 1 638 ? -8.651 -24.101 11.100 1.00 97.69 638 TYR A O 1
ATOM 5086 N N . MET A 1 639 ? -8.665 -21.894 11.568 1.00 97.94 639 MET A N 1
ATOM 5087 C CA . MET A 1 639 ? -9.886 -21.588 10.831 1.00 97.94 639 MET A CA 1
ATOM 5088 C C . MET A 1 639 ? -9.782 -22.031 9.366 1.00 97.94 639 MET A C 1
ATOM 5090 O O . MET A 1 639 ? -10.715 -22.671 8.883 1.00 97.94 639 MET A O 1
ATOM 5094 N N . GLU A 1 640 ? -8.651 -21.810 8.685 1.00 98.25 640 GLU A N 1
ATOM 5095 C CA . GLU A 1 640 ? -8.433 -22.268 7.299 1.00 98.25 640 GLU A CA 1
ATOM 5096 C C . GLU A 1 640 ? -8.639 -23.786 7.114 1.00 98.25 640 GLU A C 1
ATOM 5098 O O . GLU A 1 640 ? -9.062 -24.219 6.043 1.00 98.25 640 GLU A O 1
ATOM 5103 N N . THR A 1 641 ? -8.414 -24.602 8.152 1.00 97.31 641 THR A N 1
ATOM 5104 C CA . THR A 1 641 ? -8.579 -26.071 8.091 1.00 97.31 641 THR A CA 1
ATOM 5105 C C . THR A 1 641 ? -10.030 -26.547 8.207 1.00 97.31 641 THR A C 1
ATOM 5107 O O . THR A 1 641 ? -10.342 -27.697 7.890 1.00 97.31 641 THR A O 1
ATOM 5110 N N . LEU A 1 642 ? -10.927 -25.685 8.688 1.00 97.50 642 LEU A N 1
ATOM 5111 C CA . LEU A 1 642 ? -12.329 -26.028 8.916 1.00 97.50 642 LEU A CA 1
ATOM 5112 C C . LEU A 1 642 ? -13.124 -25.995 7.608 1.00 97.50 642 LEU A C 1
ATOM 5114 O O . LEU A 1 642 ? -12.691 -25.412 6.621 1.00 97.50 642 LEU A O 1
ATOM 5118 N N . SER A 1 643 ? -14.316 -26.596 7.596 1.00 97.25 643 SER A N 1
ATOM 5119 C CA . SER A 1 643 ? -15.266 -26.429 6.485 1.00 97.25 643 SER A CA 1
ATOM 5120 C C . SER A 1 643 ? -16.075 -25.141 6.641 1.00 97.25 643 SER A C 1
ATOM 5122 O O . SER A 1 643 ? -16.307 -24.688 7.763 1.00 97.25 643 SER A O 1
ATOM 5124 N N . ASP A 1 644 ? -16.579 -24.595 5.532 1.00 97.12 644 ASP A N 1
ATOM 5125 C CA . ASP A 1 644 ? -17.377 -23.359 5.546 1.00 97.12 644 ASP A CA 1
ATOM 5126 C C . ASP A 1 644 ? -18.603 -23.467 6.459 1.00 97.12 644 ASP A C 1
ATOM 5128 O O . ASP A 1 644 ? -18.947 -22.514 7.151 1.00 97.12 644 ASP A O 1
ATOM 5132 N N . ARG A 1 645 ? -19.219 -24.655 6.535 1.00 96.31 645 ARG A N 1
ATOM 5133 C CA . ARG A 1 645 ? -20.339 -24.924 7.445 1.00 96.31 645 ARG A CA 1
ATOM 5134 C C . ARG A 1 645 ? -19.932 -24.807 8.913 1.00 96.31 645 ARG A C 1
ATOM 5136 O O . ARG A 1 645 ? -20.639 -24.176 9.684 1.00 96.31 645 ARG A O 1
ATOM 5143 N N . LEU A 1 646 ? -18.797 -25.392 9.305 1.00 96.44 646 LEU A N 1
ATOM 5144 C CA . LEU A 1 646 ? -18.326 -25.313 10.693 1.00 96.44 646 LEU A CA 1
ATOM 5145 C C . LEU A 1 646 ? -17.983 -23.875 11.089 1.00 96.44 646 LEU A C 1
ATOM 5147 O O . LEU A 1 646 ? -18.318 -23.459 12.196 1.00 96.44 646 LEU A O 1
ATOM 5151 N N . VAL A 1 647 ? -17.359 -23.122 10.177 1.00 97.69 647 VAL A N 1
ATOM 5152 C CA . VAL A 1 647 ? -17.067 -21.695 10.366 1.00 97.69 647 VAL A CA 1
ATOM 5153 C C . VAL A 1 647 ? -18.363 -20.899 10.513 1.00 97.69 647 VAL A C 1
ATOM 5155 O O . VAL A 1 647 ? -18.519 -20.180 11.497 1.00 97.69 647 VAL A O 1
ATOM 5158 N N . SER A 1 648 ? -19.314 -21.084 9.592 1.00 97.19 648 SER A N 1
ATOM 5159 C CA . SER A 1 648 ? -20.640 -20.459 9.633 1.00 97.19 648 SER A CA 1
ATOM 5160 C C . SER A 1 648 ? -21.334 -20.697 10.972 1.00 97.19 648 SER A C 1
ATOM 5162 O O . SER A 1 648 ? -21.653 -19.749 11.688 1.00 97.19 648 SER A O 1
ATOM 5164 N N . ASP A 1 649 ? -21.507 -21.969 11.342 1.00 95.94 649 ASP A N 1
ATOM 5165 C CA . ASP A 1 649 ? -22.242 -22.357 12.541 1.00 95.94 649 ASP A CA 1
ATOM 5166 C C . ASP A 1 649 ? -21.573 -21.778 13.804 1.00 95.94 649 ASP A C 1
ATOM 5168 O O . ASP A 1 649 ? -22.260 -21.363 14.738 1.00 95.94 649 ASP A O 1
ATOM 5172 N N . ALA A 1 650 ? -20.235 -21.747 13.860 1.00 96.50 650 ALA A N 1
ATOM 5173 C CA . ALA A 1 650 ? -19.482 -21.193 14.987 1.00 96.50 650 ALA A CA 1
ATOM 5174 C C . ALA A 1 650 ? -19.617 -19.668 15.094 1.00 96.50 650 ALA A C 1
ATOM 5176 O O . ALA A 1 650 ? -19.889 -19.154 16.180 1.00 96.50 650 ALA A O 1
ATOM 5177 N N . CYS A 1 651 ? -19.495 -18.941 13.981 1.00 97.50 651 CYS A N 1
ATOM 5178 C CA . CYS A 1 651 ? -19.665 -17.491 13.976 1.00 97.50 651 CYS A CA 1
ATOM 5179 C C . CYS A 1 651 ? -21.100 -17.079 14.342 1.00 97.50 651 CYS A C 1
ATOM 5181 O O . CYS A 1 651 ? -21.289 -16.146 15.120 1.00 97.50 651 CYS A O 1
ATOM 5183 N N . VAL A 1 652 ? -22.118 -17.799 13.857 1.00 96.88 652 VAL A N 1
ATOM 5184 C CA . VAL A 1 652 ? -23.518 -17.538 14.232 1.00 96.88 652 VAL A CA 1
ATOM 5185 C C . VAL A 1 652 ? -23.757 -17.846 15.711 1.00 96.88 652 VAL A C 1
ATOM 5187 O O . VAL A 1 652 ? -24.430 -17.070 16.389 1.00 96.88 652 VAL A O 1
ATOM 5190 N N . ARG A 1 653 ? -23.182 -18.932 16.254 1.00 94.81 653 ARG A N 1
ATOM 5191 C CA . ARG A 1 653 ? -23.223 -19.203 17.704 1.00 94.81 653 ARG A CA 1
ATOM 5192 C C . ARG A 1 653 ? -22.620 -18.053 18.509 1.00 94.81 653 ARG A C 1
ATOM 5194 O O . ARG A 1 653 ? -23.232 -17.640 19.492 1.00 94.81 653 ARG A O 1
ATOM 5201 N N . ALA A 1 654 ? -21.478 -17.516 18.077 1.00 95.44 654 ALA A N 1
ATOM 5202 C CA . ALA A 1 654 ? -20.878 -16.347 18.711 1.00 95.44 654 ALA A CA 1
ATOM 5203 C C . ALA A 1 654 ? -21.833 -15.145 18.664 1.00 95.44 654 ALA A C 1
ATOM 5205 O O . ALA A 1 654 ? -22.172 -14.599 19.708 1.00 95.44 654 ALA A O 1
ATOM 5206 N N . LEU A 1 655 ? -22.356 -14.782 17.490 1.00 96.88 655 LEU A N 1
ATOM 5207 C CA . LEU A 1 655 ? -23.293 -13.660 17.356 1.00 96.88 655 LEU A CA 1
ATOM 5208 C C . LEU A 1 655 ? -24.544 -13.822 18.238 1.00 96.88 655 LEU A C 1
ATOM 5210 O O . LEU A 1 655 ? -24.940 -12.869 18.905 1.00 96.88 655 LEU A O 1
ATOM 5214 N N . ARG A 1 656 ? -25.142 -15.021 18.302 1.00 96.38 656 ARG A N 1
ATOM 5215 C CA . ARG A 1 656 ? -26.295 -15.306 19.180 1.00 96.38 656 ARG A CA 1
ATOM 5216 C C . ARG A 1 656 ? -25.961 -15.085 20.657 1.00 96.38 656 ARG A C 1
ATOM 5218 O O . ARG A 1 656 ? -26.759 -14.488 21.373 1.00 96.38 656 ARG A O 1
ATOM 5225 N N . MET A 1 657 ? -24.787 -15.542 21.093 1.00 94.44 657 MET A N 1
ATOM 5226 C CA . MET A 1 657 ? -24.307 -15.403 22.471 1.00 94.44 657 MET A CA 1
ATOM 5227 C C . MET A 1 657 ? -24.032 -13.940 22.839 1.00 94.44 657 MET A C 1
ATOM 5229 O O . MET A 1 657 ? -24.531 -13.454 23.847 1.00 94.44 657 MET A O 1
ATOM 5233 N N . PHE A 1 658 ? -23.290 -13.219 22.000 1.00 96.19 658 PHE A N 1
ATOM 5234 C CA . PHE A 1 658 ? -22.877 -11.841 22.272 1.00 96.19 658 PHE A CA 1
ATOM 5235 C C . PHE A 1 658 ? -23.998 -10.815 22.128 1.00 96.19 658 PHE A C 1
ATOM 5237 O O . PHE A 1 658 ? -23.984 -9.781 22.791 1.00 96.19 658 PHE A O 1
ATOM 5244 N N . LEU A 1 659 ? -24.972 -11.075 21.255 1.00 95.88 659 LEU A N 1
ATOM 5245 C CA . LEU A 1 659 ? -26.079 -10.151 21.021 1.00 95.88 659 LEU A CA 1
ATOM 5246 C C . LEU A 1 659 ? -27.339 -10.520 21.804 1.00 95.88 659 LEU A C 1
ATOM 5248 O O . LEU A 1 659 ? -28.280 -9.730 21.798 1.00 95.88 659 LEU A O 1
ATOM 5252 N N . SER A 1 660 ? -27.385 -11.695 22.448 1.00 95.12 660 SER A N 1
ATOM 5253 C CA . SER A 1 660 ? -28.586 -12.238 23.105 1.00 95.12 660 SER A CA 1
ATOM 5254 C C . SER A 1 660 ? -29.832 -12.158 22.215 1.00 95.12 660 SER A C 1
ATOM 5256 O O . SER A 1 660 ? -30.924 -11.780 22.643 1.00 95.12 660 SER A O 1
ATOM 5258 N N . ARG A 1 661 ? -29.653 -12.482 20.932 1.00 93.38 661 ARG A N 1
ATOM 5259 C CA . ARG A 1 661 ? -30.681 -12.393 19.889 1.00 93.38 661 ARG A CA 1
ATOM 5260 C C . ARG A 1 661 ? -30.704 -13.666 19.066 1.00 93.38 661 ARG A C 1
ATOM 5262 O O . ARG A 1 661 ? -29.681 -14.324 18.891 1.00 93.38 661 ARG A O 1
ATOM 5269 N N . ASP A 1 662 ? -31.874 -13.975 18.518 1.00 92.31 662 ASP A N 1
ATOM 5270 C CA . ASP A 1 662 ? -31.969 -14.999 17.489 1.00 92.31 662 ASP A CA 1
ATOM 5271 C C . ASP A 1 662 ? -31.414 -14.442 16.173 1.00 92.31 662 ASP A C 1
ATOM 5273 O O . ASP A 1 662 ? -31.942 -13.478 15.611 1.00 92.31 662 ASP A O 1
ATOM 5277 N N . ILE A 1 663 ? -30.292 -15.009 15.738 1.00 96.50 663 ILE A N 1
ATOM 5278 C CA . ILE A 1 663 ? -29.581 -14.622 14.521 1.00 96.50 663 ILE A CA 1
ATOM 5279 C C . ILE A 1 663 ? -29.895 -15.669 13.449 1.00 96.50 663 ILE A C 1
ATOM 5281 O O . ILE A 1 663 ? -29.725 -16.862 13.722 1.00 96.50 663 ILE A O 1
ATOM 5285 N N . PRO A 1 664 ? -30.357 -15.273 12.249 1.00 96.25 664 PRO A N 1
ATOM 5286 C CA . PRO A 1 664 ? -30.612 -16.221 11.168 1.00 96.25 664 PRO A CA 1
ATOM 5287 C C . PRO A 1 664 ? -29.311 -16.876 10.694 1.00 96.25 664 PRO A C 1
ATOM 5289 O O . PRO A 1 664 ? -28.228 -16.328 10.872 1.00 96.25 664 PRO A O 1
ATOM 5292 N N . GLU A 1 665 ? -29.409 -18.033 10.044 1.00 96.56 665 GLU A N 1
ATOM 5293 C CA . GLU A 1 665 ? -28.248 -18.624 9.372 1.00 96.56 665 GLU A CA 1
ATOM 5294 C C . GLU A 1 665 ? -27.887 -17.812 8.109 1.00 96.56 665 GLU A C 1
ATOM 5296 O O . GLU A 1 665 ? -28.789 -17.355 7.391 1.00 96.56 665 GLU A O 1
ATOM 5301 N N . PRO A 1 666 ? -26.592 -17.610 7.805 1.00 97.38 666 PRO A N 1
ATOM 5302 C CA . PRO A 1 666 ? -26.175 -16.935 6.587 1.00 97.38 666 PRO A CA 1
ATOM 5303 C C . PRO A 1 666 ? -26.475 -17.803 5.354 1.00 97.38 666 PRO A C 1
ATOM 5305 O O . PRO A 1 666 ? -26.393 -19.029 5.377 1.00 97.38 666 PRO A O 1
ATOM 5308 N N . LYS A 1 667 ? -26.792 -17.143 4.238 1.00 96.50 667 LYS A N 1
ATOM 5309 C CA . LYS A 1 667 ? -26.948 -17.752 2.909 1.00 96.50 667 LYS A CA 1
ATOM 5310 C C . LYS A 1 667 ? -25.620 -18.318 2.400 1.00 96.50 667 LYS A C 1
ATOM 5312 O O . LYS A 1 667 ? -25.621 -19.323 1.695 1.00 96.50 667 LYS A O 1
ATOM 5317 N N . ALA A 1 668 ? -24.512 -17.649 2.713 1.00 96.75 668 ALA A N 1
ATOM 5318 C CA . ALA A 1 668 ? -23.181 -18.046 2.280 1.00 96.75 668 ALA A CA 1
ATOM 5319 C C . ALA A 1 668 ? -22.103 -17.552 3.249 1.00 96.75 668 ALA A C 1
ATOM 5321 O O . ALA A 1 668 ? -22.273 -16.536 3.927 1.00 96.75 668 ALA A O 1
ATOM 5322 N N . VAL A 1 669 ? -20.976 -18.260 3.244 1.00 97.94 669 VAL A N 1
ATOM 5323 C CA . VAL A 1 669 ? -19.729 -17.834 3.876 1.00 97.94 669 VAL A CA 1
ATOM 5324 C C . VAL A 1 669 ? -18.650 -17.751 2.808 1.00 97.94 669 VAL A C 1
ATOM 5326 O O . VAL A 1 669 ? -18.522 -18.656 1.987 1.00 97.94 669 VAL A O 1
ATOM 5329 N N . VAL A 1 670 ? -17.884 -16.663 2.814 1.00 98.06 670 VAL A N 1
ATOM 5330 C CA . VAL A 1 670 ? -16.707 -16.483 1.954 1.00 98.06 670 VAL A CA 1
ATOM 5331 C C . VAL A 1 670 ? -15.535 -16.115 2.850 1.00 98.06 670 VAL A C 1
ATOM 5333 O O . VAL A 1 670 ? -15.684 -15.279 3.732 1.00 98.06 670 VAL A O 1
ATOM 5336 N N . ARG A 1 671 ? -14.367 -16.725 2.663 1.00 97.94 671 ARG A N 1
ATOM 5337 C CA . ARG A 1 671 ? -13.213 -16.490 3.538 1.00 97.94 671 ARG A CA 1
ATOM 5338 C C . ARG A 1 671 ? -11.890 -16.629 2.806 1.00 97.94 671 ARG A C 1
ATOM 5340 O O . ARG A 1 671 ? -11.828 -17.261 1.753 1.00 97.94 671 ARG A O 1
ATOM 5347 N N . SER A 1 672 ? -10.855 -16.004 3.351 1.00 98.12 672 SER A N 1
ATOM 5348 C CA . SER A 1 672 ? -9.499 -16.063 2.803 1.00 98.12 672 SER A CA 1
ATOM 5349 C C . SER A 1 672 ? -8.683 -17.218 3.401 1.00 98.12 672 SER A C 1
ATOM 5351 O O . SER A 1 672 ? -8.991 -17.700 4.490 1.00 98.12 672 SER A O 1
ATOM 5353 N N . PHE A 1 673 ? -7.648 -17.647 2.667 1.00 97.62 673 PHE A N 1
ATOM 5354 C CA . PHE A 1 673 ? -6.757 -18.764 3.016 1.00 97.62 673 PHE A CA 1
ATOM 5355 C C . PHE A 1 673 ? -5.289 -18.393 2.748 1.00 97.62 673 PHE A C 1
ATOM 5357 O O . PHE A 1 673 ? -4.626 -18.965 1.876 1.00 97.62 673 PHE A O 1
ATOM 5364 N N . TRP A 1 674 ? -4.799 -17.348 3.416 1.00 97.62 674 TRP A N 1
ATOM 5365 C CA . TRP A 1 674 ? -3.483 -16.776 3.123 1.00 97.62 674 TRP A CA 1
ATOM 5366 C C . TRP A 1 674 ? -2.309 -17.646 3.591 1.00 97.62 674 TRP A C 1
ATOM 5368 O O . TRP A 1 674 ? -1.284 -17.691 2.904 1.00 97.62 674 TRP A O 1
ATOM 5378 N N . ASN A 1 675 ? -2.444 -18.376 4.702 1.00 97.25 675 ASN A N 1
ATOM 5379 C CA . ASN A 1 675 ? -1.384 -19.258 5.200 1.00 97.25 675 ASN A CA 1
ATOM 5380 C C . ASN A 1 675 ? -1.255 -20.536 4.365 1.00 97.25 675 ASN A C 1
ATOM 5382 O O . ASN A 1 675 ? -0.148 -20.956 4.022 1.00 97.25 675 ASN A O 1
ATOM 5386 N N . SER A 1 676 ? -2.387 -21.132 3.991 1.00 96.94 676 SER A N 1
ATOM 5387 C CA . SER A 1 676 ? -2.432 -22.357 3.188 1.00 96.94 676 SER A CA 1
ATOM 5388 C C . SER A 1 676 ? -2.053 -22.132 1.723 1.00 96.94 676 SER A C 1
ATOM 5390 O O . SER A 1 676 ? -1.767 -23.102 1.020 1.00 96.94 676 SER A O 1
ATOM 5392 N N . ASN A 1 677 ? -2.026 -20.883 1.238 1.00 97.19 677 ASN A N 1
ATOM 5393 C CA . ASN A 1 677 ? -1.567 -20.584 -0.116 1.00 97.19 677 ASN A CA 1
ATOM 5394 C C . ASN A 1 677 ? -0.055 -20.865 -0.240 1.00 97.19 677 ASN A C 1
ATOM 5396 O O . ASN A 1 677 ? 0.742 -20.127 0.351 1.00 97.19 677 ASN A O 1
ATOM 5400 N N . PRO A 1 678 ? 0.369 -21.856 -1.053 1.00 96.25 678 PRO A N 1
ATOM 5401 C CA . PRO A 1 678 ? 1.752 -22.332 -1.089 1.00 96.25 678 PRO A CA 1
ATOM 5402 C C . PRO A 1 678 ? 2.755 -21.293 -1.602 1.00 96.25 678 PRO A C 1
ATOM 5404 O O . PRO A 1 678 ? 3.946 -21.436 -1.348 1.00 96.25 678 PRO A O 1
ATOM 5407 N N . TYR A 1 679 ? 2.290 -20.247 -2.292 1.00 95.69 679 TYR A N 1
ATOM 5408 C CA . TYR A 1 679 ? 3.128 -19.197 -2.874 1.00 95.69 679 TYR A CA 1
ATOM 5409 C C . TYR A 1 679 ? 3.114 -17.891 -2.063 1.00 95.69 679 TYR A C 1
ATOM 5411 O O . TYR A 1 679 ? 3.833 -16.950 -2.402 1.00 95.69 679 TYR A O 1
ATOM 5419 N N . VAL A 1 680 ? 2.310 -17.819 -0.992 1.00 95.62 680 VAL A N 1
ATOM 5420 C CA . VAL A 1 680 ? 2.191 -16.629 -0.132 1.00 95.62 680 VAL A CA 1
ATOM 5421 C C . VAL A 1 680 ? 2.586 -16.929 1.314 1.00 95.62 680 VAL A C 1
ATOM 5423 O O . VAL A 1 680 ? 3.433 -16.211 1.848 1.00 95.62 680 VAL A O 1
ATOM 5426 N N . LEU A 1 681 ? 2.050 -17.999 1.912 1.00 96.75 681 LEU A N 1
ATOM 5427 C CA . LEU A 1 681 ? 2.422 -18.508 3.240 1.00 96.75 681 LEU A CA 1
ATOM 5428 C C . LEU A 1 681 ? 2.269 -17.498 4.388 1.00 96.75 681 LEU A C 1
ATOM 5430 O O . LEU A 1 681 ? 3.185 -17.317 5.191 1.00 96.75 681 LEU A O 1
ATOM 5434 N N . GLY A 1 682 ? 1.129 -16.813 4.424 1.00 96.19 682 GLY A N 1
ATOM 5435 C CA . GLY A 1 682 ? 0.778 -15.816 5.436 1.00 96.19 682 GLY A CA 1
ATOM 5436 C C . GLY A 1 682 ? 0.248 -14.538 4.798 1.00 96.19 682 GLY A C 1
ATOM 5437 O O . GLY A 1 682 ? -0.039 -14.503 3.601 1.00 96.19 682 GLY A O 1
ATOM 5438 N N . SER A 1 683 ? 0.137 -13.471 5.582 1.00 96.12 683 SER A N 1
ATOM 5439 C CA . SER A 1 683 ? -0.513 -12.238 5.135 1.00 96.12 683 SER A CA 1
ATOM 5440 C C . SER A 1 683 ? 0.498 -11.163 4.783 1.00 96.12 683 SER A C 1
ATOM 5442 O O . SER A 1 683 ? 0.749 -10.948 3.598 1.00 96.12 683 SER A O 1
ATOM 5444 N N . TYR A 1 684 ? 1.120 -10.494 5.751 1.00 95.81 684 TYR A N 1
ATOM 5445 C CA . TYR A 1 684 ? 2.106 -9.452 5.462 1.00 95.81 684 TYR A CA 1
ATOM 5446 C C . TYR A 1 684 ? 3.176 -9.314 6.537 1.00 95.81 684 TYR A C 1
ATOM 5448 O O . TYR A 1 684 ? 3.096 -9.918 7.608 1.00 95.81 684 TYR A O 1
ATOM 5456 N N . SER A 1 685 ? 4.239 -8.584 6.190 1.00 93.81 685 SER A N 1
ATOM 5457 C CA . SER A 1 685 ? 5.406 -8.470 7.048 1.00 93.81 685 SER A CA 1
ATOM 5458 C C . SER A 1 685 ? 5.198 -7.549 8.242 1.00 93.81 685 SER A C 1
ATOM 5460 O O . SER A 1 685 ? 4.465 -6.567 8.177 1.00 93.81 685 SER A O 1
ATOM 5462 N N . ASN A 1 686 ? 5.913 -7.855 9.317 1.00 91.19 686 ASN A N 1
ATOM 5463 C CA . ASN A 1 686 ? 6.112 -6.983 10.468 1.00 91.19 686 ASN A CA 1
ATOM 5464 C C . ASN A 1 686 ? 7.582 -7.075 10.920 1.00 91.19 686 ASN A C 1
ATOM 5466 O O . ASN A 1 686 ? 8.428 -7.636 10.210 1.00 91.19 686 ASN A O 1
ATOM 5470 N N . ARG A 1 687 ? 7.926 -6.485 12.067 1.00 86.06 687 ARG A N 1
ATOM 5471 C CA . ARG A 1 687 ? 9.301 -6.449 12.586 1.00 86.06 687 ARG A CA 1
ATOM 5472 C C . ARG A 1 687 ? 9.400 -7.233 13.897 1.00 86.06 687 ARG A C 1
ATOM 5474 O O . ARG A 1 687 ? 8.782 -6.856 14.893 1.00 86.06 687 ARG A O 1
ATOM 5481 N N . GLN A 1 688 ? 10.183 -8.315 13.884 1.00 80.31 688 GLN A N 1
ATOM 5482 C CA . GLN A 1 688 ? 10.234 -9.324 14.950 1.00 80.31 688 GLN A CA 1
ATOM 5483 C C . GLN A 1 688 ? 11.578 -9.413 15.663 1.00 80.31 688 GLN A C 1
ATOM 5485 O O . GLN A 1 688 ? 12.635 -9.223 15.064 1.00 80.31 688 GLN A O 1
ATOM 5490 N N . LEU A 1 689 ? 11.529 -9.804 16.936 1.00 66.62 689 LEU A N 1
ATOM 5491 C CA . LEU A 1 689 ? 12.705 -10.137 17.735 1.00 66.62 689 LEU A CA 1
ATOM 5492 C C . LEU A 1 689 ? 13.377 -11.459 17.288 1.00 66.62 689 LEU A C 1
ATOM 5494 O O . LEU A 1 689 ? 12.676 -12.401 16.920 1.00 66.62 689 LEU A O 1
ATOM 5498 N N . PRO A 1 690 ? 14.718 -11.591 17.382 1.00 60.19 690 PRO A N 1
ATOM 5499 C CA . PRO A 1 690 ? 15.676 -10.557 17.765 1.00 60.19 690 PRO A CA 1
ATOM 5500 C C . PRO A 1 690 ? 15.885 -9.561 16.616 1.00 60.19 690 PRO A C 1
ATOM 5502 O O . PRO A 1 690 ? 16.470 -9.888 15.584 1.00 60.19 690 PRO A O 1
ATOM 5505 N N . TYR A 1 691 ? 15.431 -8.328 16.829 1.00 59.22 691 TYR A N 1
ATOM 5506 C CA . TYR A 1 691 ? 15.682 -7.204 15.945 1.00 59.22 691 TYR A CA 1
ATOM 5507 C C . TYR A 1 691 ? 16.763 -6.359 16.608 1.00 59.22 691 TYR A C 1
ATOM 5509 O O . TYR A 1 691 ? 16.496 -5.543 17.496 1.00 59.22 691 TYR A O 1
ATOM 5517 N N . GLU A 1 692 ? 18.015 -6.596 16.226 1.00 55.53 692 GLU A N 1
ATOM 5518 C CA . GLU A 1 692 ? 19.069 -5.635 16.518 1.00 55.53 692 GLU A CA 1
ATOM 5519 C C . GLU A 1 692 ? 18.813 -4.426 15.624 1.00 55.53 692 GLU A C 1
ATOM 5521 O O . GLU A 1 692 ? 19.001 -4.487 14.413 1.00 55.53 692 GLU A O 1
ATOM 5526 N N . ALA A 1 693 ? 18.331 -3.340 16.230 1.00 49.28 693 ALA A N 1
ATOM 5527 C CA . ALA A 1 693 ? 18.084 -2.059 15.579 1.00 49.28 693 ALA A CA 1
ATOM 5528 C C . ALA A 1 693 ? 19.395 -1.362 15.168 1.00 49.28 693 ALA A C 1
ATOM 5530 O O . ALA A 1 693 ? 19.629 -0.206 15.516 1.00 49.28 693 ALA A O 1
ATOM 5531 N N . SER A 1 694 ? 20.292 -2.059 14.473 1.00 51.03 694 SER A N 1
ATOM 5532 C CA . SER A 1 694 ? 21.255 -1.376 13.630 1.00 51.03 694 SER A CA 1
ATOM 5533 C C . SER A 1 694 ? 20.556 -1.125 12.297 1.00 51.03 694 SER A C 1
ATOM 5535 O O . SER A 1 694 ? 20.166 -2.071 11.614 1.00 51.03 694 SER A O 1
ATOM 5537 N N . GLU A 1 695 ? 20.394 0.145 11.917 1.00 50.56 695 GLU A N 1
ATOM 5538 C CA . GLU A 1 695 ? 19.796 0.568 10.634 1.00 50.56 695 GLU A CA 1
ATOM 5539 C C . GLU A 1 695 ? 20.357 -0.214 9.426 1.00 50.56 695 GLU A C 1
ATOM 5541 O O . GLU A 1 695 ? 19.649 -0.475 8.457 1.00 50.56 695 GLU A O 1
ATOM 5546 N N . THR A 1 696 ? 21.597 -0.692 9.546 1.00 57.03 696 THR A N 1
ATOM 5547 C CA . THR A 1 696 ? 22.317 -1.523 8.579 1.00 57.03 696 THR A CA 1
ATOM 5548 C C . THR A 1 696 ? 21.685 -2.889 8.276 1.00 57.03 696 THR A C 1
ATOM 5550 O O . THR A 1 696 ? 21.954 -3.436 7.206 1.00 57.03 696 THR A O 1
ATOM 5553 N N . LEU A 1 697 ? 20.868 -3.487 9.156 1.00 62.28 697 LEU A N 1
ATOM 5554 C CA . LEU A 1 697 ? 20.397 -4.868 8.960 1.00 62.28 697 LEU A CA 1
ATOM 5555 C C . LEU A 1 697 ? 19.242 -4.971 7.944 1.00 62.28 697 LEU A C 1
ATOM 5557 O O . LEU A 1 697 ? 19.277 -5.858 7.093 1.00 62.28 697 LEU A O 1
ATOM 5561 N N . LEU A 1 698 ? 18.254 -4.067 7.976 1.00 64.31 698 LEU A N 1
ATOM 5562 C CA . LEU A 1 698 ? 17.159 -4.052 6.988 1.00 64.31 698 LEU A CA 1
ATOM 5563 C C . LEU A 1 698 ? 17.631 -3.610 5.603 1.00 64.31 698 LEU A C 1
ATOM 5565 O O . LEU A 1 698 ? 17.237 -4.226 4.616 1.00 64.31 698 LEU A O 1
ATOM 5569 N N . GLU A 1 699 ? 18.509 -2.607 5.528 1.00 73.38 699 GLU A N 1
ATOM 5570 C CA . GLU A 1 699 ? 19.128 -2.183 4.263 1.00 73.38 699 GLU A CA 1
ATOM 5571 C C . GLU A 1 699 ? 19.814 -3.362 3.573 1.00 73.38 699 GLU A C 1
ATOM 5573 O O . GLU A 1 699 ? 19.542 -3.652 2.407 1.00 73.38 699 GLU A O 1
ATOM 5578 N N . THR A 1 700 ? 20.550 -4.163 4.349 1.00 79.50 700 THR A N 1
ATOM 5579 C CA . THR A 1 700 ? 21.171 -5.400 3.859 1.00 79.50 700 THR A CA 1
ATOM 5580 C C . THR A 1 700 ? 20.152 -6.397 3.275 1.00 79.50 700 THR A C 1
ATOM 5582 O O . THR A 1 700 ? 20.493 -7.192 2.395 1.00 79.50 700 THR A O 1
ATOM 5585 N N . PHE A 1 701 ? 18.898 -6.421 3.754 1.00 82.19 701 PHE A N 1
ATOM 5586 C CA . PHE A 1 701 ? 17.888 -7.356 3.248 1.00 82.19 701 PHE A CA 1
ATOM 5587 C C . PHE A 1 701 ? 17.405 -7.010 1.839 1.00 82.19 701 PHE A C 1
ATOM 5589 O O . PHE A 1 701 ? 17.207 -7.923 1.037 1.00 82.19 701 PHE A O 1
ATOM 5596 N N . TYR A 1 702 ? 17.197 -5.737 1.516 1.00 83.69 702 TYR A N 1
ATOM 5597 C CA . TYR A 1 702 ? 16.673 -5.343 0.204 1.00 83.69 702 TYR A CA 1
ATOM 5598 C C . TYR A 1 702 ? 17.737 -4.819 -0.763 1.00 83.69 702 TYR A C 1
ATOM 5600 O O . TYR A 1 702 ? 17.425 -4.559 -1.925 1.00 83.69 702 TYR A O 1
ATOM 5608 N N . GLU A 1 703 ? 18.993 -4.724 -0.329 1.00 90.38 703 GLU A N 1
ATOM 5609 C CA . GLU A 1 703 ? 20.126 -4.497 -1.220 1.00 90.38 703 GLU A CA 1
ATOM 5610 C C . GLU A 1 703 ? 20.214 -5.565 -2.330 1.00 90.38 703 GLU A C 1
ATOM 5612 O O . GLU A 1 703 ? 19.995 -6.765 -2.083 1.00 90.38 703 GLU A O 1
ATOM 5617 N N . PRO A 1 704 ? 20.532 -5.147 -3.569 1.00 92.81 704 PRO A N 1
ATOM 5618 C CA . PRO A 1 704 ? 20.704 -6.072 -4.673 1.00 92.81 704 PRO A CA 1
ATOM 5619 C C . PRO A 1 704 ? 21.952 -6.938 -4.473 1.00 92.81 704 PRO A C 1
ATOM 5621 O O . PRO A 1 704 ? 22.968 -6.501 -3.936 1.00 92.81 704 PRO A O 1
ATOM 5624 N N . LEU A 1 705 ? 21.908 -8.170 -4.975 1.00 90.81 705 LEU A N 1
ATOM 5625 C CA . LEU A 1 705 ? 23.118 -8.962 -5.172 1.00 90.81 705 LEU A CA 1
ATOM 5626 C C . LEU A 1 705 ? 23.821 -8.434 -6.415 1.00 90.81 705 LEU A C 1
ATOM 5628 O O . LEU A 1 705 ? 23.208 -8.394 -7.484 1.00 90.81 705 LEU A O 1
ATOM 5632 N N . VAL A 1 706 ? 25.084 -8.043 -6.282 1.00 86.81 706 VAL A N 1
ATOM 5633 C CA . VAL A 1 706 ? 25.862 -7.428 -7.362 1.00 86.81 706 VAL A CA 1
ATOM 5634 C C . VAL A 1 706 ? 27.058 -8.290 -7.760 1.00 86.81 706 VAL A C 1
ATOM 5636 O O . VAL A 1 706 ? 27.615 -9.019 -6.941 1.00 86.81 706 VAL A O 1
ATOM 5639 N N . LEU A 1 707 ? 27.465 -8.201 -9.026 1.00 74.00 707 LEU A N 1
ATOM 5640 C CA . LEU A 1 707 ? 28.755 -8.702 -9.492 1.00 74.00 707 LEU A CA 1
ATOM 5641 C C . LEU A 1 707 ? 29.762 -7.549 -9.503 1.00 74.00 707 LEU A C 1
ATOM 5643 O O . LEU A 1 707 ? 29.591 -6.594 -10.264 1.00 74.00 707 LEU A O 1
ATOM 5647 N N . ASP A 1 708 ? 30.831 -7.678 -8.718 1.00 61.91 708 ASP A N 1
ATOM 5648 C CA . ASP A 1 708 ? 31.975 -6.767 -8.775 1.00 61.91 708 ASP A CA 1
ATOM 5649 C C . ASP A 1 708 ? 32.788 -7.065 -10.047 1.00 61.91 708 ASP A C 1
ATOM 5651 O O . ASP A 1 708 ? 33.489 -8.079 -10.158 1.00 61.91 708 ASP A O 1
ATOM 5655 N N . ARG A 1 709 ? 32.617 -6.232 -11.079 1.00 53.75 709 ARG A N 1
ATOM 5656 C CA . ARG A 1 709 ? 33.486 -6.257 -12.261 1.00 53.75 709 ARG A CA 1
ATOM 5657 C C . ARG A 1 709 ? 34.646 -5.305 -12.008 1.00 53.75 709 ARG A C 1
ATOM 5659 O O . ARG A 1 709 ? 34.446 -4.201 -11.523 1.00 53.75 709 ARG A O 1
ATOM 5666 N N . ALA A 1 710 ? 35.835 -5.682 -12.484 1.00 42.78 710 ALA A N 1
ATOM 5667 C CA . ALA A 1 710 ? 37.097 -4.932 -12.401 1.00 42.78 710 ALA A CA 1
ATOM 5668 C C . ALA A 1 710 ? 37.079 -3.479 -12.961 1.00 42.78 710 ALA A C 1
ATOM 5670 O O . ALA A 1 710 ? 38.121 -2.834 -13.030 1.00 42.78 710 ALA A O 1
ATOM 5671 N N . ALA A 1 711 ? 35.918 -2.952 -13.355 1.00 46.12 711 ALA A N 1
ATOM 5672 C CA . ALA A 1 711 ? 35.687 -1.624 -13.899 1.00 46.12 711 ALA A CA 1
ATOM 5673 C C . ALA A 1 711 ? 34.592 -0.873 -13.108 1.00 46.12 711 ALA A C 1
ATOM 5675 O O . ALA A 1 711 ? 33.544 -0.595 -13.668 1.00 46.12 711 ALA A O 1
ATOM 5676 N N . LYS A 1 712 ? 34.820 -0.562 -11.819 1.00 57.47 712 LYS A N 1
ATOM 5677 C CA . LYS A 1 712 ? 34.130 0.466 -10.983 1.00 57.47 712 LYS A CA 1
ATOM 5678 C C . LYS A 1 712 ? 32.580 0.553 -10.987 1.00 57.47 712 LYS A C 1
ATOM 5680 O O . LYS A 1 712 ? 32.048 1.491 -10.400 1.00 57.47 712 LYS A O 1
ATOM 5685 N N . VAL A 1 713 ? 31.853 -0.373 -11.606 1.00 62.81 713 VAL A N 1
ATOM 5686 C CA . VAL A 1 713 ? 30.388 -0.363 -11.731 1.00 62.81 713 VAL A CA 1
ATOM 5687 C C . VAL A 1 713 ? 29.843 -1.672 -11.173 1.00 62.81 713 VAL A C 1
ATOM 5689 O O . VAL A 1 713 ? 30.147 -2.751 -11.686 1.00 62.81 713 VAL A O 1
ATOM 5692 N N . GLU A 1 714 ? 29.024 -1.569 -10.129 1.00 74.75 714 GLU A N 1
ATOM 5693 C CA . GLU A 1 714 ? 28.337 -2.706 -9.519 1.00 74.75 714 GLU A CA 1
ATOM 5694 C C . GLU A 1 714 ? 27.196 -3.179 -10.428 1.00 74.75 714 GLU A C 1
ATOM 5696 O O . GLU A 1 714 ? 26.232 -2.452 -10.671 1.00 74.75 714 GLU A O 1
ATOM 5701 N N . TRP A 1 715 ? 27.300 -4.400 -10.960 1.00 81.12 715 TRP A N 1
ATOM 5702 C CA . TRP A 1 715 ? 26.277 -4.961 -11.846 1.00 81.12 715 TRP A CA 1
ATOM 5703 C C . TRP A 1 715 ? 25.179 -5.652 -11.025 1.00 81.12 715 TRP A C 1
ATOM 5705 O O . TRP A 1 715 ? 25.472 -6.694 -10.436 1.00 81.12 715 TRP A O 1
ATOM 5715 N N . PRO A 1 716 ? 23.921 -5.170 -10.996 1.00 88.25 716 PRO A N 1
ATOM 5716 C CA . PRO A 1 716 ? 22.860 -5.798 -10.216 1.00 88.25 716 PRO A CA 1
ATOM 5717 C C . PRO A 1 716 ? 22.435 -7.119 -10.863 1.00 88.25 716 PRO A C 1
ATOM 5719 O O . PRO A 1 716 ? 21.987 -7.142 -12.002 1.00 88.25 716 PRO A O 1
ATOM 5722 N N . LEU A 1 717 ? 22.574 -8.234 -10.155 1.00 89.12 717 LEU A N 1
ATOM 5723 C CA . LEU A 1 717 ? 22.187 -9.569 -10.616 1.00 89.12 717 LEU A CA 1
ATOM 5724 C C . LEU A 1 717 ? 20.792 -9.946 -10.120 1.00 89.12 717 LEU A C 1
ATOM 5726 O O . LEU A 1 717 ? 19.950 -10.373 -10.908 1.00 89.12 717 LEU A O 1
ATOM 5730 N N . VAL A 1 718 ? 20.553 -9.772 -8.818 1.00 94.56 718 VAL A N 1
ATOM 5731 C CA . VAL A 1 718 ? 19.269 -10.070 -8.172 1.00 94.56 718 VAL A CA 1
ATOM 5732 C C . VAL A 1 718 ? 18.831 -8.862 -7.365 1.00 94.56 718 VAL A C 1
ATOM 5734 O O . VAL A 1 718 ? 19.540 -8.435 -6.460 1.00 94.56 718 VAL A O 1
ATOM 5737 N N . LEU A 1 719 ? 17.665 -8.327 -7.687 1.00 96.62 719 LEU A N 1
ATOM 5738 C CA . LEU A 1 719 ? 17.038 -7.195 -7.023 1.00 96.62 719 LEU A CA 1
ATOM 5739 C C . LEU A 1 719 ? 15.854 -7.695 -6.191 1.00 96.62 719 LEU A C 1
ATOM 5741 O O . LEU A 1 719 ? 15.245 -8.713 -6.525 1.00 96.62 719 LEU A O 1
ATOM 5745 N N . PHE A 1 720 ? 15.521 -6.979 -5.118 1.00 97.31 720 PHE A N 1
ATOM 5746 C CA . PHE A 1 720 ? 14.455 -7.358 -4.191 1.00 97.31 720 PHE A CA 1
ATOM 5747 C C . PHE A 1 720 ? 13.441 -6.220 -4.081 1.00 97.31 720 PHE A C 1
ATOM 5749 O O . PHE A 1 720 ? 13.774 -5.113 -3.655 1.00 97.31 720 PHE A O 1
ATOM 5756 N N . ALA A 1 721 ? 12.197 -6.509 -4.450 1.00 97.88 721 ALA A N 1
ATOM 5757 C CA . ALA A 1 721 ? 11.056 -5.624 -4.243 1.00 97.88 721 ALA A CA 1
ATOM 5758 C C . ALA A 1 721 ? 9.915 -6.388 -3.556 1.00 97.88 721 ALA A C 1
ATOM 5760 O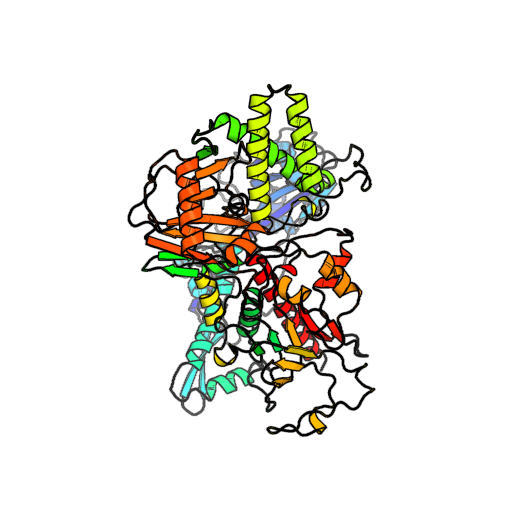 O . ALA A 1 721 ? 9.963 -7.606 -3.406 1.00 97.88 721 ALA A O 1
ATOM 5761 N N . GLY A 1 722 ? 8.882 -5.675 -3.118 1.00 97.06 722 GLY A N 1
ATOM 5762 C CA . GLY A 1 722 ? 7.798 -6.228 -2.308 1.00 97.06 722 GLY A CA 1
ATOM 5763 C C . GLY A 1 722 ? 7.609 -5.428 -1.028 1.00 97.06 722 GLY A C 1
ATOM 5764 O O . GLY A 1 722 ? 8.517 -4.722 -0.595 1.00 97.06 722 GLY A O 1
ATOM 5765 N N . GLU A 1 723 ? 6.438 -5.555 -0.404 1.00 95.38 723 GLU A N 1
ATOM 5766 C CA . GLU A 1 723 ? 6.091 -4.786 0.805 1.00 95.38 723 GLU A CA 1
ATOM 5767 C C . GLU A 1 723 ? 7.146 -4.910 1.915 1.00 95.38 723 GLU A C 1
ATOM 5769 O O . GLU A 1 723 ? 7.548 -3.904 2.481 1.00 95.38 723 GLU A O 1
ATOM 5774 N N . ALA A 1 724 ? 7.731 -6.093 2.119 1.00 93.56 724 ALA A N 1
ATOM 5775 C CA . ALA A 1 724 ? 8.743 -6.306 3.156 1.00 93.56 724 ALA A CA 1
ATOM 5776 C C . ALA A 1 724 ? 10.090 -5.606 2.884 1.00 93.56 724 ALA A C 1
ATOM 5778 O O . ALA A 1 724 ? 10.965 -5.591 3.745 1.00 93.56 724 ALA A O 1
ATOM 5779 N N . THR A 1 725 ? 10.285 -5.069 1.678 1.00 92.56 725 THR A N 1
ATOM 5780 C CA . THR A 1 725 ? 11.513 -4.374 1.259 1.00 92.56 725 THR A CA 1
ATOM 5781 C C . THR A 1 725 ? 11.386 -2.858 1.338 1.00 92.56 725 THR A C 1
ATOM 5783 O O . THR A 1 725 ? 12.313 -2.143 0.964 1.00 92.56 725 THR A O 1
ATOM 5786 N N . ASP A 1 726 ? 10.227 -2.354 1.748 1.00 90.31 726 ASP A N 1
ATOM 5787 C CA . ASP A 1 726 ? 10.004 -0.936 1.962 1.00 90.31 726 ASP A CA 1
ATOM 5788 C C . ASP A 1 726 ? 10.235 -0.605 3.445 1.00 90.31 726 ASP A C 1
ATOM 5790 O O . ASP A 1 726 ? 9.712 -1.287 4.328 1.00 90.31 726 ASP A O 1
ATOM 5794 N N . LYS A 1 727 ? 11.093 0.382 3.724 1.00 84.12 727 LYS A N 1
ATOM 5795 C CA . LYS A 1 727 ? 11.482 0.724 5.099 1.00 84.12 727 LYS A CA 1
ATOM 5796 C C . LYS A 1 727 ? 10.328 1.383 5.850 1.00 84.12 727 LYS A C 1
ATOM 5798 O O . LYS A 1 727 ? 10.038 0.965 6.965 1.00 84.12 727 LYS A O 1
ATOM 5803 N N . ASP A 1 728 ? 9.678 2.347 5.205 1.00 84.75 728 ASP A N 1
ATOM 5804 C CA . ASP A 1 728 ? 8.715 3.245 5.845 1.00 84.75 728 ASP A CA 1
ATOM 5805 C C . ASP A 1 728 ? 7.281 2.701 5.728 1.00 84.75 728 ASP A C 1
ATOM 5807 O O . ASP A 1 728 ? 6.459 2.914 6.607 1.00 84.75 728 ASP A O 1
ATOM 5811 N N . PHE A 1 729 ? 6.981 1.946 4.664 1.00 90.25 729 PHE A N 1
ATOM 5812 C CA . PHE A 1 729 ? 5.625 1.495 4.329 1.00 90.25 729 PHE A CA 1
ATOM 5813 C C . PHE A 1 729 ? 5.516 -0.026 4.162 1.00 90.25 729 PHE A C 1
ATOM 5815 O O . PHE A 1 729 ? 4.743 -0.516 3.327 1.00 90.25 729 PHE A O 1
ATOM 5822 N N . TYR A 1 730 ? 6.296 -0.802 4.922 1.00 91.38 730 TYR A N 1
ATOM 5823 C CA . TYR A 1 730 ? 6.146 -2.263 4.944 1.00 91.38 730 TYR A CA 1
ATOM 5824 C C . TYR A 1 730 ? 4.718 -2.676 5.298 1.00 91.38 730 TYR A C 1
ATOM 5826 O O . TYR A 1 730 ? 3.970 -1.876 5.829 1.00 91.38 730 TYR A O 1
ATOM 5834 N N . SER A 1 731 ? 4.313 -3.910 4.998 1.00 94.31 731 SER A N 1
ATOM 5835 C CA . SER A 1 731 ? 2.944 -4.437 5.148 1.00 94.31 731 SER A CA 1
ATOM 5836 C C . SER A 1 731 ? 1.885 -3.917 4.167 1.00 94.31 731 SER A C 1
ATOM 5838 O O . SER A 1 731 ? 0.813 -4.508 4.052 1.00 94.31 731 SER A O 1
ATOM 5840 N N . THR A 1 732 ? 2.180 -2.876 3.383 1.00 96.62 732 THR A N 1
ATOM 5841 C CA . THR A 1 732 ? 1.162 -2.183 2.578 1.00 96.62 732 THR A CA 1
ATOM 5842 C C . THR A 1 732 ? 1.311 -2.386 1.068 1.00 96.62 732 THR A C 1
ATOM 5844 O O . THR A 1 732 ? 2.382 -2.697 0.536 1.00 96.62 732 THR A O 1
ATOM 5847 N N . VAL A 1 733 ? 0.224 -2.135 0.327 1.00 97.62 733 VAL A N 1
ATOM 5848 C CA . VAL A 1 733 ? 0.262 -2.117 -1.145 1.00 97.62 733 VAL A CA 1
ATOM 5849 C C . VAL A 1 733 ? 1.077 -0.937 -1.677 1.00 97.62 733 VAL A C 1
ATOM 5851 O O . VAL A 1 733 ? 1.818 -1.112 -2.641 1.00 97.62 733 VAL A O 1
ATOM 5854 N N . HIS A 1 734 ? 0.990 0.248 -1.068 1.00 94.12 734 HIS A N 1
ATOM 5855 C CA . HIS A 1 734 ? 1.755 1.405 -1.538 1.00 94.12 734 HIS A CA 1
ATOM 5856 C C . HIS A 1 734 ? 3.262 1.223 -1.312 1.00 94.12 734 HIS A C 1
ATOM 5858 O O . HIS A 1 734 ? 4.034 1.569 -2.203 1.00 94.12 734 HIS A O 1
ATOM 5864 N N . GLY A 1 735 ? 3.687 0.573 -0.221 1.00 94.75 735 GLY A N 1
ATOM 5865 C CA . GLY A 1 735 ? 5.077 0.134 -0.042 1.00 94.75 735 GLY A CA 1
ATOM 5866 C C . GLY A 1 735 ? 5.510 -0.921 -1.068 1.00 94.75 735 GLY A C 1
ATOM 5867 O O . GLY A 1 735 ? 6.607 -0.852 -1.630 1.00 94.75 735 GLY A O 1
ATOM 5868 N N . ALA A 1 736 ? 4.630 -1.867 -1.421 1.00 97.81 736 ALA A N 1
ATOM 5869 C CA . ALA A 1 736 ? 4.899 -2.795 -2.522 1.00 97.81 736 ALA A CA 1
ATOM 5870 C C . ALA A 1 736 ? 5.082 -2.060 -3.867 1.00 97.81 736 ALA A C 1
ATOM 5872 O O . ALA A 1 736 ? 6.038 -2.331 -4.588 1.00 97.81 736 ALA A O 1
ATOM 5873 N N . MET A 1 737 ? 4.217 -1.097 -4.198 1.00 96.94 737 MET A N 1
ATOM 5874 C CA . MET A 1 737 ? 4.350 -0.302 -5.425 1.00 96.94 737 MET A CA 1
ATOM 5875 C C . MET A 1 737 ? 5.632 0.543 -5.421 1.00 96.94 737 MET A C 1
ATOM 5877 O O . MET A 1 737 ? 6.368 0.548 -6.411 1.00 96.94 737 MET A O 1
ATOM 5881 N N . ARG A 1 738 ? 5.933 1.211 -4.297 1.00 94.31 738 ARG A N 1
ATOM 5882 C CA . ARG A 1 738 ? 7.121 2.060 -4.126 1.00 94.31 738 ARG A CA 1
ATOM 5883 C C . ARG A 1 738 ? 8.409 1.255 -4.288 1.00 94.31 738 ARG A C 1
ATOM 5885 O O . ARG A 1 738 ? 9.287 1.672 -5.041 1.00 94.31 738 ARG A O 1
ATOM 5892 N N . SER A 1 739 ? 8.498 0.072 -3.678 1.00 96.81 739 SER A N 1
ATOM 5893 C CA . SER A 1 739 ? 9.641 -0.834 -3.867 1.00 96.81 739 SER A CA 1
ATOM 5894 C C . SER A 1 739 ? 9.769 -1.356 -5.305 1.00 96.81 739 SER A C 1
ATOM 5896 O O . SER A 1 739 ? 10.881 -1.447 -5.820 1.00 96.81 739 SER A O 1
ATOM 5898 N N . GLY A 1 740 ? 8.655 -1.637 -5.990 1.00 97.06 740 GLY A N 1
ATOM 5899 C CA . GLY A 1 740 ? 8.665 -1.994 -7.412 1.00 97.06 740 GLY A CA 1
ATOM 5900 C C . GLY A 1 740 ? 9.233 -0.878 -8.296 1.00 97.06 740 GLY A C 1
ATOM 5901 O O . GLY A 1 740 ? 10.119 -1.118 -9.117 1.00 97.06 740 GLY A O 1
ATOM 5902 N N . PHE A 1 741 ? 8.777 0.361 -8.091 1.00 91.94 741 PHE A N 1
ATOM 5903 C CA . PHE A 1 741 ? 9.290 1.532 -8.812 1.00 91.94 741 PHE A CA 1
ATOM 5904 C C . PHE A 1 741 ? 10.767 1.789 -8.498 1.00 91.94 741 PHE A C 1
ATOM 5906 O O . PHE A 1 741 ? 11.539 2.048 -9.418 1.00 91.94 741 PHE A O 1
ATOM 5913 N N . ARG A 1 742 ? 11.173 1.649 -7.229 1.00 95.38 742 ARG A N 1
ATOM 5914 C CA . ARG A 1 742 ? 12.567 1.789 -6.783 1.00 95.38 742 ARG A CA 1
ATOM 5915 C C . ARG A 1 742 ? 13.508 0.869 -7.560 1.00 95.38 742 ARG A C 1
ATOM 5917 O O . ARG A 1 742 ? 14.529 1.331 -8.067 1.00 95.38 742 ARG A O 1
ATOM 5924 N N . GLU A 1 743 ? 13.176 -0.417 -7.680 1.00 97.00 743 GLU A N 1
ATOM 5925 C CA . GLU A 1 743 ? 14.044 -1.368 -8.387 1.00 97.00 743 GLU A CA 1
ATOM 5926 C C . GLU A 1 743 ? 13.980 -1.214 -9.915 1.00 97.00 743 GLU A C 1
ATOM 5928 O O . GLU A 1 743 ? 14.995 -1.402 -10.588 1.00 97.00 743 GLU A O 1
ATOM 5933 N N . ALA A 1 744 ? 12.841 -0.788 -10.473 1.00 92.81 744 ALA A N 1
ATOM 5934 C CA . ALA A 1 744 ? 12.765 -0.405 -11.883 1.00 92.81 744 ALA A CA 1
ATOM 5935 C C . ALA A 1 744 ? 13.664 0.804 -12.190 1.00 92.81 744 ALA A C 1
ATOM 5937 O O . ALA A 1 744 ? 14.461 0.748 -13.125 1.00 92.81 744 ALA A O 1
ATOM 5938 N N . ASP A 1 745 ? 13.604 1.867 -11.382 1.00 89.62 745 ASP A N 1
ATOM 5939 C CA . ASP A 1 745 ? 14.459 3.046 -11.543 1.00 89.62 745 ASP A CA 1
ATOM 5940 C C . ASP A 1 745 ? 15.945 2.691 -11.362 1.00 89.62 745 ASP A C 1
ATOM 5942 O O . ASP A 1 745 ? 16.788 3.189 -12.112 1.00 89.62 745 ASP A O 1
ATOM 5946 N N . ARG A 1 746 ? 16.285 1.770 -10.444 1.00 91.31 746 ARG A N 1
ATOM 5947 C CA . ARG A 1 746 ? 17.654 1.242 -10.308 1.00 91.31 746 ARG A CA 1
ATOM 5948 C C . ARG A 1 746 ? 18.141 0.600 -11.609 1.00 91.31 746 ARG A C 1
ATOM 5950 O O . ARG A 1 746 ? 19.236 0.923 -12.066 1.00 91.31 746 ARG A O 1
ATOM 5957 N N . LEU A 1 747 ? 17.331 -0.269 -12.220 1.00 87.00 747 LEU A N 1
ATOM 5958 C CA . LEU A 1 747 ? 17.660 -0.917 -13.494 1.00 87.00 747 LEU A CA 1
ATOM 5959 C C . LEU A 1 747 ? 17.775 0.094 -14.640 1.00 87.00 747 LEU A C 1
ATOM 5961 O O . LEU A 1 747 ? 18.742 0.050 -15.393 1.00 87.00 747 LEU A O 1
ATOM 5965 N N . ILE A 1 748 ? 16.836 1.033 -14.752 1.00 83.50 748 ILE A N 1
ATOM 5966 C CA . ILE A 1 748 ? 16.846 2.070 -15.794 1.00 83.50 748 ILE A CA 1
ATOM 5967 C C . ILE A 1 748 ? 18.114 2.923 -15.693 1.00 83.50 748 ILE A C 1
ATOM 5969 O O . ILE A 1 748 ? 18.806 3.147 -16.687 1.00 83.50 748 ILE A O 1
ATOM 5973 N N . ASN A 1 749 ? 18.451 3.382 -14.486 1.00 82.38 749 ASN A N 1
ATOM 5974 C CA . ASN A 1 749 ? 19.641 4.197 -14.254 1.00 82.38 749 ASN A CA 1
ATOM 5975 C C . ASN A 1 749 ? 20.926 3.419 -14.551 1.00 82.38 749 ASN A C 1
ATOM 5977 O O . ASN A 1 749 ? 21.839 3.958 -15.174 1.00 82.38 749 ASN A O 1
ATOM 5981 N N . PHE A 1 750 ? 20.974 2.144 -14.172 1.00 79.31 750 PHE A N 1
ATOM 5982 C CA . PHE A 1 750 ? 22.086 1.256 -14.486 1.00 79.31 750 PHE A CA 1
ATOM 5983 C C . PHE A 1 750 ? 22.282 1.070 -16.002 1.00 79.31 750 PHE A C 1
ATOM 5985 O O . PHE A 1 750 ? 23.392 1.228 -16.514 1.00 79.31 750 PHE A O 1
ATOM 5992 N N . LEU A 1 751 ? 21.202 0.805 -16.745 1.00 71.31 751 LEU A N 1
ATOM 5993 C CA . LEU A 1 751 ? 21.247 0.647 -18.204 1.00 71.31 751 LEU A CA 1
ATOM 5994 C C . LEU A 1 751 ? 21.704 1.932 -18.908 1.00 71.31 751 LEU A C 1
ATOM 5996 O O . LEU A 1 751 ? 22.488 1.877 -19.859 1.00 71.31 751 LEU A O 1
ATOM 6000 N N . ARG A 1 752 ? 21.283 3.098 -18.402 1.00 68.62 752 ARG A N 1
ATOM 6001 C CA . ARG A 1 752 ? 21.772 4.399 -18.878 1.00 68.62 752 ARG A CA 1
ATOM 6002 C C . ARG A 1 752 ? 23.275 4.550 -18.657 1.00 68.62 752 ARG A C 1
ATOM 6004 O O . ARG A 1 752 ? 23.982 4.886 -19.597 1.00 68.62 752 ARG A O 1
ATOM 6011 N N . GLN A 1 753 ? 23.778 4.262 -17.456 1.00 64.88 753 GLN A N 1
ATOM 6012 C CA . GLN A 1 753 ? 25.208 4.389 -17.134 1.00 64.88 753 GLN A CA 1
ATOM 6013 C C . GLN A 1 753 ? 26.102 3.530 -18.040 1.00 64.88 753 GLN A C 1
ATOM 6015 O O . GLN A 1 753 ? 27.144 3.999 -18.500 1.00 64.88 753 GLN A O 1
ATOM 6020 N N . ILE A 1 754 ? 25.681 2.300 -18.351 1.00 58.66 754 ILE A N 1
ATOM 6021 C CA . ILE A 1 754 ? 26.419 1.428 -19.278 1.00 58.66 754 ILE A CA 1
ATOM 6022 C C . ILE A 1 754 ? 26.399 1.980 -20.705 1.00 58.66 754 ILE A C 1
ATOM 6024 O O . ILE A 1 754 ? 27.403 1.880 -21.405 1.00 58.66 754 ILE A O 1
ATOM 6028 N N . SER A 1 755 ? 25.287 2.583 -21.128 1.00 49.41 755 SER A N 1
ATOM 6029 C CA . SER A 1 755 ? 25.147 3.150 -22.474 1.00 49.41 755 SER A CA 1
ATOM 6030 C C . SER A 1 755 ? 26.045 4.371 -22.712 1.00 49.41 755 SER A C 1
ATOM 6032 O O . SER A 1 755 ? 26.401 4.631 -23.851 1.00 49.41 755 SER A O 1
ATOM 6034 N N . PHE A 1 756 ? 26.433 5.100 -21.658 1.00 34.53 756 PHE A N 1
ATOM 6035 C CA . PHE A 1 756 ? 27.375 6.230 -21.736 1.00 34.53 756 PHE A CA 1
ATOM 6036 C C . PHE A 1 756 ? 28.852 5.833 -21.575 1.00 34.53 756 PHE A C 1
ATOM 6038 O O . PHE A 1 756 ? 29.731 6.670 -21.769 1.00 34.53 756 PHE A O 1
ATOM 6045 N N . SER A 1 757 ? 29.129 4.594 -21.157 1.00 33.72 757 SER A N 1
ATOM 6046 C CA . SER A 1 757 ? 30.489 4.108 -20.869 1.00 33.72 757 SER A CA 1
ATOM 6047 C C . SER A 1 757 ? 31.097 3.280 -22.011 1.00 33.72 757 SER A C 1
ATOM 6049 O O . SER A 1 757 ? 32.278 2.938 -21.942 1.00 33.72 757 SER A O 1
ATOM 6051 N N . ASN A 1 758 ? 30.294 2.956 -23.029 1.00 31.25 758 ASN A N 1
ATOM 6052 C CA . ASN A 1 758 ? 30.698 2.363 -24.308 1.00 31.25 758 ASN A CA 1
ATOM 6053 C C . ASN A 1 758 ? 30.568 3.413 -25.408 1.00 31.25 758 ASN A C 1
ATOM 6055 O O . ASN A 1 758 ? 31.345 3.319 -26.383 1.00 31.25 758 ASN A O 1
#

Sequence (758 aa):
MPIRSFDPPLPEKKMLAIRSLGYGTGDKVFLRYANPFWKPGEIFHVFWLDGLNHCGNKVDEDDMSSWVTHSQLNTSWFRYIGRFNSIRHHSDVLCAWITGEGAKFMETLSDEDVLNGCHNVLCQVLKNPELAKPWHVDRSTWNADPFSRGSYSYISVACDANGSLPNDLAEPIYESVIHFGTEVTYPAVLFAGEATHQQFYSTVHGAYESGIREADRLADFYAKACSSHEPAYGVVTELEDMFPCKDLAPSNSDNPRVVIVGAGAAGLSAAYKLALKGHTNFVILEAQNTAGGRIHSYHYEDKVLELGAQWVHGEEGNLLYGFAMSNGLLADSRRQSSPEGRGHFCTDQGTRLSKEVVEEVVAVLDKIKEELCGRRARRANTKTTEPLGLDELPTSVGEYMRSRFHQYLVQHGELEDIAKIKWAIYDWYWRFEVIDNSCYSLDELSCKSYEEFEDCPGVRNINFKNGFSSVVKTLLSGIPEANIRYGKPVRRVHWDRVQASTRHTKTPRLSISNSEETIREKVPYVECDDGEIILCRHVLLTVSAGYLKRHVDDLFHPCLPQKKRQALKGIGFGTINKIYLIFAQPFWGPADEGFQLIWLEDKLDPKDWWLRGISGFDPVYGNPNALVAWIGGTASEYMETLSDRLVSDACVRALRMFLSRDIPEPKAVVRSFWNSNPYVLGSYSNRQLPYEASETLLETFYEPLVLDRAAKVEWPLVLFAGEATDKDFYSTVHGAMRSGFREADRLINFLRQISFSN

Organism: Ornithodoros erraticus (NCBI:txid265619)

Secondary structure (DSSP, 8-state):
------SSPPPHHHHHHHHHSEEE-EEEEEEE-SS--S-TT-EEE---TT-S-TTS--TTSS-TTSPPPHHHHTTTGGGGEEEEEEETTEEEEEEEEEEHHHHHHHHHS-HHHHHHHHHHHHHHHTT-TTPPPPSEEEE--TTTSTTTSSSEEE--HHHHHHT--HHHHHSPEEEEEEETTEEEEEEEE---SGGG-TTTTTSHHHHHHHHHHHHHHHHHHHHHHHH--SS-HHHHHHHHHHTT----S--S--S-SEEEE--BHHHHHHHHHHHHTT---EEEE-SSSSSBTT--EEEETTEEEESS---B--STT-HHHHHHHHTT-B--TTT-B--TT-SEEEETTSPBPPHHHHHHHHHHHHHHHHHHHTHHHHHHH-SSS----TTSS-SSHHHHHHHHHHHHHHHHT--HHHHHHHHHHHHHHHHHHHHHTT-S-GGGB-HHHHTT--PPSS--SBPBTT-THHHHHHHHTTS-GGGEESS--EEEEE---TT--S----PPP--SS--TTGGGS---EEEETTS-EEE-SEEEE---HHHHHHSTTTSEESPPPHHHHHHHHTEEE--EEEEEEE-SS-SS-TT---EEEE--S----GGGGGGGGB-EEEEETTEEEEEEEEEEHHHHHHHHHS-HHHHHHHHHHHHHHHHTS-PPPPSEEEE--TTT-TTT-SS-EEEBSS----THHHHHHHSPEEEE-SSS-EEEEEEE-SGGG-SSSTTSHHHHHHHHHHHHHHHHHHHHHHHHH-

pLDDT: mean 82.44, std 18.95, range [28.8, 98.69]

Foldseek 3Di:
DPPPADVVHDDPLLVLLVVQKDFWAKKKKKFFDPDDPDDQFDKQFADDPPPDCLQVDDPPDPDPPPGRDLVNLVVRLLSQWGMWTQDNVRNGIIMTMGIGPSLQSLLVDDQVVNQVSPVVSVCVSVVNPPDGGGPGMDMDNQLPPPVRNHQFIDRHVSCVVVVRALCSNQDFDWDWDQDPNDTDIDRPDGDAALSNARPRGRDPVSRVVSVVVVVVVNVVRLVVLVPDPDPSPVVSVVVCVVPPPPPDDDPPDPFAAEEEEAQALLSLLLQLLCLVVVNQRYAYFHQAQDHHQQFDWDDDPNDTDTFGDFWDFAQAPFPVNVLCVVVVWFDDLVPFFALPPDFFEFELQQDTDDPVLLCVLVVQLVVLLCVLQCVVVVVVPDPDDDPPDPVNDDFFPQVSSVVSSVVVCVVVVDDPVSVLQSVLSVLLVQLVVLLVQQHQGRRFAGSLQSNQADGHDDRIRIGTPRGPCVSSVVSVVSHPPVRYDHSWAWFAKEFFDPPVPDDDDPDDDDDDDDDPVVVPDGWIWTATPVGDIHTHRAYEYAFALLLCLVCQPGHYVPGDDPLLNVLSVQKDFHAKKKKKFFAPADPDDPPRQWYAYGYSDPPDDPVLVLCSQWGTWGQDRPHNRMTMTMGHHPSRQVLLVDDQVVVQVSVLVSCCSRNVDNDDGGPGMDMHDQCPPNRRNHHFIHGGPPPPPPVVRLCSNQDFDFDDDPPPATRGHYGYAYLSNQRHRRSDSSRRSVRSSVVSVVVVVSVVVVVVVD

Radius of gyration: 32.92 Å; chains: 1; bounding box: 69×98×94 Å